Protein AF-A0A965VEX9-F1 (afdb_monomer)

Foldseek 3Di:
DVLQPDPQHCLDPVGDDDDLLDVVLVVSCVVCVVVLVVLLVVLPDPADDDDDDPVAQALPTDPPCLSVLLSNLSNLLSVLLNCLVVLNLVSNLSSLLSLLSSLQRQLVDLALVSLVSSLSSLVSSLQSLLQNLQSDALVCLVVCVDPSNVCSLVDFRANLSNLVSVLVRVVSVLVCLQVVPVPDFPVNVVCSLVVPPDDPDPDPCRVVVSVCCNVPFSVQQNVQSVVLSVLLSVLSVQCPDPDHQALVVSVVSLVVSQVCCVVRHGPVSNSCSVSSSVSSQSRLLRNQSSLQSVQSSLQSSQVNVPHPCPPPSGRPVPPDADCASNDDGHHWDWDADPFAIKTKHQGNVRHNPPAADDVPDDGDPPGGIRIYGRGND

Mean predicted aligned error: 8.21 Å

Structure (mmCIF, N/CA/C/O backbone):
data_AF-A0A965VEX9-F1
#
_entry.id   AF-A0A965VEX9-F1
#
loop_
_atom_site.group_PDB
_atom_site.id
_atom_site.type_symbol
_atom_site.label_atom_id
_atom_site.label_alt_id
_atom_site.label_comp_id
_atom_site.label_asym_id
_atom_site.label_entity_id
_atom_site.label_seq_id
_atom_site.pdbx_PDB_ins_code
_atom_site.Cartn_x
_atom_site.Cartn_y
_atom_site.Cartn_z
_atom_site.occupancy
_atom_site.B_iso_or_equiv
_atom_site.auth_seq_id
_atom_site.auth_comp_id
_atom_site.auth_asym_id
_atom_site.auth_atom_id
_atom_site.pdbx_PDB_model_num
ATOM 1 N N . ASP A 1 1 ? -17.249 5.286 -14.648 1.00 46.12 1 ASP A N 1
ATOM 2 C CA . ASP A 1 1 ? -18.535 5.710 -14.071 1.00 46.12 1 ASP A CA 1
ATOM 3 C C . ASP A 1 1 ? -18.472 7.214 -13.833 1.00 46.12 1 ASP A C 1
ATOM 5 O O . ASP A 1 1 ? -17.573 7.655 -13.120 1.00 46.12 1 ASP A O 1
ATOM 9 N N . ALA A 1 2 ? -19.331 7.997 -14.493 1.00 43.91 2 ALA A N 1
ATOM 10 C CA . ALA A 1 2 ? -19.324 9.468 -14.419 1.00 43.91 2 ALA A CA 1
ATOM 11 C C . ALA A 1 2 ? -19.600 9.990 -12.993 1.00 43.91 2 ALA A C 1
ATOM 13 O O . ALA A 1 2 ? -19.267 11.127 -12.664 1.00 43.91 2 ALA A O 1
ATOM 14 N N . ALA A 1 3 ? -20.129 9.125 -12.123 1.00 44.53 3 ALA A N 1
ATOM 15 C CA . ALA A 1 3 ? -20.403 9.428 -10.726 1.00 44.53 3 ALA A CA 1
ATOM 16 C C . ALA A 1 3 ? -19.132 9.636 -9.867 1.00 44.53 3 ALA A C 1
ATOM 18 O O . ALA A 1 3 ? -19.201 10.311 -8.849 1.00 44.53 3 ALA A O 1
ATOM 19 N N . LEU A 1 4 ? -17.962 9.112 -10.270 1.00 43.47 4 LEU A N 1
ATOM 20 C CA . LEU A 1 4 ? -16.684 9.253 -9.536 1.00 43.47 4 LEU A CA 1
ATOM 21 C C . LEU A 1 4 ? -15.851 10.485 -9.966 1.00 43.47 4 LEU A C 1
ATOM 23 O O . LEU A 1 4 ? -14.647 10.561 -9.684 1.00 43.47 4 LEU A O 1
ATOM 27 N N . THR A 1 5 ? -16.439 11.411 -10.727 1.00 46.12 5 THR A N 1
ATOM 28 C CA . THR A 1 5 ? -15.737 12.565 -11.330 1.00 46.12 5 THR A CA 1
ATOM 29 C C . THR A 1 5 ? -16.389 13.927 -11.067 1.00 46.12 5 THR A C 1
ATOM 31 O O . THR A 1 5 ? -15.874 14.925 -11.554 1.00 46.12 5 THR A O 1
ATOM 34 N N . GLU A 1 6 ? -17.488 13.998 -10.311 1.00 50.12 6 GLU A N 1
ATOM 35 C CA . GLU A 1 6 ? -18.197 15.259 -10.026 1.00 50.12 6 GLU A CA 1
ATOM 36 C C . GLU A 1 6 ? -17.579 16.092 -8.882 1.00 50.12 6 GLU A C 1
ATOM 38 O O . GLU A 1 6 ? -16.720 15.623 -8.138 1.00 50.12 6 GLU A O 1
ATOM 43 N N . GLU A 1 7 ? -18.049 17.336 -8.731 1.00 39.91 7 GLU A N 1
ATOM 44 C CA . GLU A 1 7 ? -17.523 18.392 -7.841 1.00 39.91 7 GLU A CA 1
ATOM 45 C C . GLU A 1 7 ? -17.565 18.052 -6.332 1.00 39.91 7 GLU A C 1
ATOM 47 O O . GLU A 1 7 ? -16.847 18.670 -5.558 1.00 39.91 7 GLU A O 1
ATOM 52 N N . ASN A 1 8 ? -18.303 17.003 -5.933 1.00 46.28 8 ASN A N 1
ATOM 53 C CA . ASN A 1 8 ? -18.382 16.463 -4.559 1.00 46.28 8 ASN A CA 1
ATOM 54 C C . ASN A 1 8 ? -17.904 14.998 -4.464 1.00 46.28 8 ASN A C 1
ATOM 56 O O . ASN A 1 8 ? -18.348 14.225 -3.617 1.00 46.28 8 ASN A O 1
ATOM 60 N N . SER A 1 9 ? -17.066 14.566 -5.404 1.00 45.81 9 SER A N 1
ATOM 61 C CA . SER A 1 9 ? -16.598 13.185 -5.490 1.00 45.81 9 SER A CA 1
ATOM 62 C C . SER A 1 9 ? -15.443 12.920 -4.512 1.00 45.81 9 SER A C 1
ATOM 64 O O . SER A 1 9 ? -14.567 13.780 -4.369 1.00 45.81 9 SER A O 1
ATOM 66 N N . PRO A 1 10 ? -15.305 11.692 -3.963 1.00 40.94 10 PRO A N 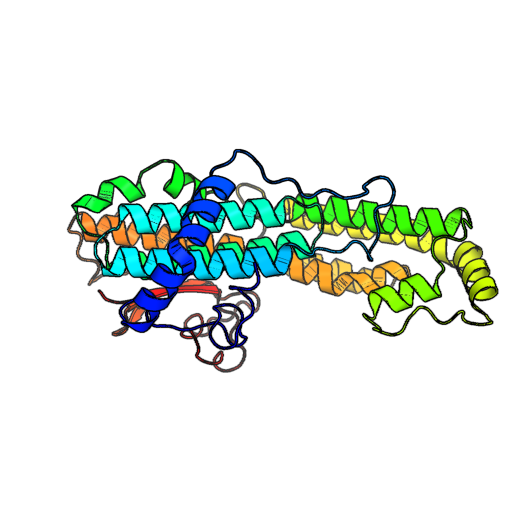1
ATOM 67 C CA . PRO A 1 10 ? -14.114 11.243 -3.220 1.00 40.94 10 PRO A CA 1
ATOM 68 C C . PRO A 1 10 ? -12.793 11.269 -4.033 1.00 40.94 10 PRO A C 1
ATOM 70 O O . PRO A 1 10 ? -11.754 10.747 -3.615 1.00 40.94 10 PRO A O 1
ATOM 73 N N . SER A 1 11 ? -12.823 11.858 -5.230 1.00 41.78 11 SER A N 1
ATOM 74 C CA . SER A 1 11 ? -11.732 12.012 -6.180 1.00 41.78 11 SER A CA 1
ATOM 75 C C . SER A 1 11 ? -10.959 13.330 -6.110 1.00 41.78 11 SER A C 1
ATOM 77 O O . SER A 1 11 ? -9.995 13.436 -6.865 1.00 41.78 11 SER A O 1
ATOM 79 N N . GLN A 1 12 ? -11.363 14.322 -5.309 1.00 46.91 12 GLN A N 1
ATOM 80 C CA . GLN A 1 12 ? -10.611 15.582 -5.209 1.00 46.91 12 GLN A CA 1
ATOM 81 C C . GLN A 1 12 ? -9.306 15.423 -4.414 1.00 46.91 12 GLN A C 1
ATOM 83 O O . GLN A 1 12 ? -9.175 14.516 -3.586 1.00 46.91 12 GLN A O 1
ATOM 88 N N . ASP A 1 13 ? -8.343 16.284 -4.746 1.00 39.00 13 ASP A N 1
ATOM 89 C CA . ASP A 1 13 ? -7.103 16.508 -4.005 1.00 39.00 13 ASP A CA 1
ATOM 90 C C . ASP A 1 13 ? -7.176 17.939 -3.425 1.00 39.00 13 ASP A C 1
ATOM 92 O O . ASP A 1 13 ? -7.487 18.856 -4.196 1.00 39.00 13 ASP A O 1
ATOM 96 N N . PRO A 1 14 ? -6.948 18.168 -2.116 1.00 48.91 14 PRO A N 1
ATOM 97 C CA . PRO A 1 14 ? -6.542 17.194 -1.100 1.00 48.91 14 PRO A CA 1
ATOM 98 C C . PRO A 1 14 ? -7.615 16.122 -0.837 1.00 48.91 14 PRO A C 1
ATOM 100 O O . PRO A 1 14 ? -8.786 16.324 -1.175 1.00 48.91 14 PRO A O 1
ATOM 103 N N . PRO A 1 15 ? -7.226 14.954 -0.287 1.00 52.59 15 PRO A N 1
ATOM 104 C CA . PRO A 1 15 ? -8.109 13.807 -0.158 1.00 52.59 15 PRO A CA 1
ATOM 105 C C . PRO A 1 15 ? -9.388 14.167 0.587 1.00 52.59 15 PRO A C 1
ATOM 107 O O . PRO A 1 15 ? -9.368 14.814 1.627 1.00 52.59 15 PRO A O 1
ATOM 110 N N . PHE A 1 16 ? -10.493 13.666 0.050 1.00 56.62 16 PHE A N 1
ATOM 111 C CA . PHE A 1 16 ? -11.835 13.746 0.602 1.00 56.62 16 PHE A CA 1
ATOM 112 C C . PHE A 1 16 ? -11.885 13.351 2.093 1.00 56.62 16 PHE A C 1
ATOM 114 O O . PHE A 1 16 ? -11.895 12.166 2.435 1.00 56.62 16 PHE A O 1
ATOM 121 N N . THR A 1 17 ? -11.893 14.340 2.988 1.00 62.06 17 THR A N 1
ATOM 122 C CA . THR A 1 17 ? -11.941 14.159 4.447 1.00 62.06 17 THR A CA 1
ATOM 123 C C . THR A 1 17 ? -13.351 14.425 4.955 1.00 62.06 17 THR A C 1
ATOM 125 O O . THR A 1 17 ? -13.603 15.422 5.628 1.00 62.06 17 THR A O 1
ATOM 128 N N . VAL A 1 18 ? -14.291 13.546 4.612 1.00 72.00 18 VAL A N 1
ATOM 129 C CA . VAL A 1 18 ? -15.610 13.562 5.251 1.00 72.00 18 VAL A CA 1
ATOM 130 C C . VAL A 1 18 ? -15.562 12.711 6.508 1.00 72.00 18 VAL A C 1
ATOM 132 O O . VAL A 1 18 ? -15.123 11.558 6.478 1.00 72.00 18 VAL A O 1
ATOM 135 N N . ASP A 1 19 ? -16.015 13.296 7.616 1.00 81.50 19 ASP A N 1
ATOM 136 C CA . ASP A 1 19 ? -16.255 12.563 8.852 1.00 81.50 19 ASP A CA 1
ATOM 137 C C . ASP A 1 19 ? -17.289 11.463 8.583 1.00 81.50 19 ASP A C 1
ATOM 139 O O . ASP A 1 19 ? -18.418 11.732 8.174 1.00 81.50 19 ASP A O 1
ATOM 143 N N . ALA A 1 20 ? -16.904 10.209 8.817 1.00 83.06 20 ALA A N 1
ATOM 144 C CA . ALA A 1 20 ? -17.758 9.052 8.577 1.00 83.06 20 ALA A CA 1
ATOM 145 C C . ALA A 1 20 ? -19.051 9.082 9.415 1.00 83.06 20 ALA A C 1
ATOM 147 O O . ALA A 1 20 ? -20.058 8.484 9.028 1.00 83.06 20 ALA A O 1
ATOM 148 N N . SER A 1 21 ? -19.049 9.795 10.541 1.00 84.44 21 SER A N 1
ATOM 149 C CA . SER A 1 21 ? -20.228 9.975 11.390 1.00 84.44 21 SER A CA 1
ATOM 150 C C . SER A 1 21 ? -21.203 11.027 10.838 1.00 84.44 21 SER A C 1
ATOM 152 O O . SER A 1 21 ? -22.371 11.044 11.232 1.00 84.44 21 SER A O 1
ATOM 154 N N . ALA A 1 22 ? -20.767 11.889 9.914 1.00 87.62 22 ALA A N 1
ATOM 155 C CA . ALA A 1 22 ? -21.580 12.982 9.394 1.00 87.62 22 ALA A CA 1
ATOM 156 C C . ALA A 1 22 ? -22.715 12.490 8.464 1.00 87.62 22 ALA A C 1
ATOM 158 O O . ALA A 1 22 ? -22.559 11.490 7.754 1.00 87.62 22 ALA A O 1
ATOM 159 N N . PRO A 1 23 ? -23.849 13.218 8.385 1.00 86.19 23 PRO A N 1
ATOM 160 C CA . PRO A 1 23 ? -24.931 12.908 7.442 1.00 86.19 23 PRO A CA 1
ATOM 161 C C . PRO A 1 23 ? -24.480 12.915 5.975 1.00 86.19 23 PRO A C 1
ATOM 163 O O . PRO A 1 23 ? -24.995 12.152 5.162 1.00 86.19 23 PRO A O 1
ATOM 166 N N . GLU A 1 24 ? -23.487 13.741 5.641 1.00 87.56 24 GLU A N 1
ATOM 167 C CA . GLU A 1 24 ? -22.906 13.813 4.298 1.00 87.56 24 GLU A CA 1
ATOM 168 C C . GLU A 1 24 ? -22.271 12.482 3.870 1.00 87.56 24 GLU A C 1
ATOM 170 O O . GLU A 1 24 ? -22.489 12.036 2.744 1.00 87.56 24 GLU A O 1
ATOM 175 N N . ALA A 1 25 ? -21.573 11.790 4.781 1.00 87.88 25 ALA A N 1
ATOM 176 C CA . ALA A 1 25 ? -21.032 10.458 4.510 1.00 87.88 25 ALA A CA 1
ATOM 177 C C . ALA A 1 25 ? -22.144 9.476 4.126 1.00 87.88 25 ALA A C 1
ATOM 179 O O . ALA A 1 25 ? -21.995 8.708 3.178 1.00 87.88 25 ALA A O 1
ATOM 180 N N . THR A 1 26 ? -23.278 9.538 4.830 1.00 89.44 26 THR A N 1
ATOM 181 C CA . THR A 1 26 ? -24.440 8.680 4.552 1.00 89.44 26 THR A CA 1
ATOM 182 C C . THR A 1 26 ? -24.996 8.966 3.161 1.00 89.44 26 THR A C 1
ATOM 184 O O . THR A 1 26 ? -25.135 8.044 2.363 1.00 89.44 26 THR A O 1
ATOM 187 N N . ALA A 1 27 ? -25.213 10.240 2.823 1.00 88.75 27 ALA A N 1
ATOM 188 C CA . ALA A 1 27 ? -25.737 10.637 1.517 1.00 88.75 27 ALA A CA 1
ATOM 189 C C . ALA A 1 27 ? -24.841 10.172 0.354 1.00 88.75 27 ALA A C 1
ATOM 191 O O . ALA A 1 27 ? -25.332 9.736 -0.689 1.00 88.75 27 ALA A O 1
ATOM 192 N N . ILE A 1 28 ? -23.519 10.226 0.531 1.00 89.75 28 ILE A N 1
ATOM 193 C CA . ILE A 1 28 ? -22.551 9.763 -0.473 1.00 89.75 28 ILE A CA 1
ATOM 194 C C . ILE A 1 28 ? -22.602 8.247 -0.627 1.00 89.75 28 ILE A C 1
ATOM 196 O O . ILE A 1 28 ? -22.642 7.742 -1.750 1.00 89.75 28 ILE A O 1
ATOM 200 N N . LEU A 1 29 ? -22.613 7.510 0.482 1.00 93.25 29 LEU A N 1
ATOM 201 C CA . LEU A 1 29 ? -22.671 6.051 0.451 1.00 93.25 29 LEU A CA 1
ATOM 202 C C . LEU A 1 29 ? -23.994 5.556 -0.146 1.00 93.25 29 LEU A C 1
ATOM 204 O O . LEU A 1 29 ? -23.973 4.638 -0.962 1.00 93.25 29 LEU A O 1
ATOM 208 N N . GLU A 1 30 ? -25.118 6.203 0.168 1.00 93.25 30 GLU A N 1
ATOM 209 C CA . GLU A 1 30 ? -26.422 5.923 -0.444 1.00 93.25 30 GLU A CA 1
ATOM 210 C C . GLU A 1 30 ? -26.405 6.188 -1.953 1.00 93.25 30 GLU A C 1
ATOM 212 O O . GLU A 1 30 ? -26.824 5.334 -2.739 1.00 93.25 30 GLU A O 1
ATOM 217 N N . ARG A 1 31 ? -25.842 7.328 -2.380 1.00 92.38 31 ARG A N 1
ATOM 218 C CA . ARG A 1 31 ? -25.675 7.668 -3.801 1.00 92.38 31 ARG A CA 1
ATOM 219 C C . ARG A 1 31 ? -24.860 6.612 -4.555 1.00 92.38 31 ARG A C 1
ATOM 221 O O . ARG A 1 31 ? -25.133 6.353 -5.727 1.00 92.38 31 ARG A O 1
ATOM 228 N N . HIS A 1 32 ? -23.872 6.008 -3.899 1.00 93.44 32 HIS A N 1
ATOM 229 C CA . HIS A 1 32 ? -22.952 5.040 -4.495 1.00 93.44 32 HIS A CA 1
ATOM 230 C C . HIS A 1 32 ? -23.197 3.584 -4.070 1.00 93.44 32 HIS A C 1
ATOM 232 O O . HIS A 1 32 ? -22.342 2.734 -4.323 1.00 93.44 32 HIS A O 1
ATOM 238 N N . ALA A 1 33 ? -24.352 3.253 -3.485 1.00 93.81 33 ALA A N 1
ATOM 239 C CA . ALA A 1 33 ? -24.623 1.915 -2.951 1.00 93.81 33 ALA A CA 1
ATOM 240 C C . ALA A 1 33 ? -24.457 0.805 -4.010 1.00 93.81 33 ALA A C 1
ATOM 242 O O . ALA A 1 33 ? -23.761 -0.185 -3.788 1.00 93.81 33 ALA A O 1
ATOM 243 N N . ALA A 1 34 ? -25.002 1.012 -5.215 1.00 94.94 34 ALA A N 1
ATOM 244 C CA . ALA A 1 34 ? -24.857 0.059 -6.318 1.00 94.94 34 ALA A CA 1
ATOM 245 C C . ALA A 1 34 ? -23.395 -0.095 -6.786 1.00 94.94 34 ALA A C 1
ATOM 247 O O . ALA A 1 34 ? -22.964 -1.194 -7.145 1.00 94.94 34 ALA A O 1
ATOM 248 N N . THR A 1 35 ? -22.624 0.997 -6.767 1.00 93.81 35 THR A N 1
ATOM 249 C CA . THR A 1 35 ? -21.191 0.990 -7.087 1.00 93.81 35 THR A CA 1
ATOM 250 C C . THR A 1 35 ? -20.410 0.208 -6.030 1.00 93.81 35 THR A C 1
ATOM 252 O O . THR A 1 35 ? -19.593 -0.634 -6.392 1.00 93.81 35 THR A O 1
ATOM 255 N N . LEU A 1 36 ? -20.688 0.423 -4.740 1.00 96.19 36 LEU A N 1
ATOM 256 C CA . LEU A 1 36 ? -20.073 -0.310 -3.629 1.00 96.19 36 LEU A CA 1
ATOM 257 C C . LEU A 1 36 ? -20.322 -1.816 -3.732 1.00 96.19 36 LEU A C 1
ATOM 259 O O . LEU A 1 36 ? -19.378 -2.601 -3.640 1.00 96.19 36 LEU A O 1
ATOM 263 N N . ASP A 1 37 ? -21.557 -2.229 -4.003 1.00 97.19 37 ASP A N 1
ATOM 264 C CA . ASP A 1 37 ? -21.891 -3.646 -4.166 1.00 97.19 37 ASP A CA 1
ATOM 265 C C . ASP A 1 37 ? -21.178 -4.278 -5.364 1.00 97.19 37 ASP A C 1
ATOM 267 O O . ASP A 1 37 ? -20.731 -5.429 -5.311 1.00 97.19 37 ASP A O 1
ATOM 271 N N . LEU A 1 38 ? -21.042 -3.536 -6.466 1.00 96.38 38 LEU A N 1
ATOM 272 C CA . LEU A 1 38 ? -20.277 -3.998 -7.618 1.00 96.38 38 LEU A CA 1
ATOM 273 C C . LEU A 1 38 ? -18.785 -4.126 -7.289 1.00 96.38 38 LEU A C 1
ATOM 275 O O . LEU A 1 38 ? -18.194 -5.150 -7.630 1.00 96.38 38 LEU A O 1
ATOM 279 N N . LEU A 1 39 ? -18.203 -3.137 -6.605 1.00 95.75 39 LEU A N 1
ATOM 280 C CA . LEU A 1 39 ? -16.804 -3.154 -6.174 1.00 95.75 39 LEU A CA 1
ATOM 281 C C . LEU A 1 39 ? -16.524 -4.341 -5.254 1.00 95.75 39 LEU A C 1
ATOM 283 O O . LEU A 1 39 ? -15.591 -5.094 -5.519 1.00 95.75 39 LEU A O 1
ATOM 287 N N . ARG A 1 40 ? -17.361 -4.570 -4.236 1.00 97.56 40 ARG A N 1
ATOM 288 C CA . ARG A 1 40 ? -17.223 -5.707 -3.312 1.00 97.56 40 ARG A CA 1
ATOM 289 C C . ARG A 1 40 ? -17.218 -7.038 -4.064 1.00 97.56 40 ARG A C 1
ATOM 291 O O . ARG A 1 40 ? -16.283 -7.820 -3.925 1.00 97.56 40 ARG A O 1
ATOM 298 N N . ARG A 1 41 ? -18.196 -7.259 -4.953 1.00 96.81 41 ARG A N 1
ATOM 299 C CA . ARG A 1 41 ? -18.263 -8.482 -5.779 1.00 96.81 41 ARG A CA 1
ATOM 300 C C . ARG A 1 41 ? -17.088 -8.634 -6.742 1.00 96.81 41 ARG A C 1
ATOM 302 O O . ARG A 1 41 ? -16.712 -9.764 -7.043 1.00 96.81 41 ARG A O 1
ATOM 309 N N . ALA A 1 42 ? -16.567 -7.532 -7.281 1.00 94.75 42 ALA A N 1
ATOM 310 C CA . ALA A 1 42 ? -15.432 -7.552 -8.197 1.00 94.75 42 ALA A CA 1
ATOM 311 C C . ALA A 1 42 ? -14.126 -7.882 -7.460 1.00 94.75 42 ALA A C 1
ATOM 313 O O . ALA A 1 42 ? -13.384 -8.748 -7.912 1.00 94.75 42 ALA A O 1
ATOM 314 N N . ILE A 1 43 ? -13.885 -7.251 -6.309 1.00 96.25 43 ILE A N 1
ATOM 315 C CA . ILE A 1 43 ? -12.690 -7.468 -5.483 1.00 96.25 43 ILE A CA 1
ATOM 316 C C . ILE A 1 43 ? -12.664 -8.889 -4.911 1.00 96.25 43 ILE A C 1
ATOM 318 O O . ILE A 1 43 ? -11.597 -9.490 -4.835 1.00 96.25 43 ILE A O 1
ATOM 322 N N . ASP A 1 44 ? -13.829 -9.452 -4.580 1.00 95.00 44 ASP A N 1
ATOM 323 C CA . ASP A 1 44 ? -13.953 -10.825 -4.076 1.00 95.00 44 ASP A CA 1
ATOM 324 C C . ASP A 1 44 ? -13.699 -11.900 -5.158 1.00 95.00 44 ASP A C 1
ATOM 326 O O . ASP A 1 44 ? -13.730 -13.100 -4.870 1.00 95.00 44 ASP A O 1
ATOM 330 N N . ARG A 1 45 ? -13.431 -11.515 -6.416 1.00 93.75 45 ARG A N 1
ATOM 331 C CA . ARG A 1 45 ? -12.991 -12.461 -7.451 1.00 93.75 45 ARG A CA 1
ATOM 332 C C . ARG A 1 45 ? -11.532 -12.889 -7.217 1.00 93.75 45 ARG A C 1
ATOM 334 O O . ARG A 1 45 ? -10.723 -12.081 -6.773 1.00 93.75 45 ARG A O 1
ATOM 341 N N . PRO A 1 46 ? -11.149 -14.124 -7.604 1.00 86.69 46 PRO A N 1
ATOM 342 C CA . PRO A 1 46 ? -9.788 -14.636 -7.396 1.00 86.69 46 PRO A CA 1
ATOM 343 C C . PRO A 1 46 ? -8.666 -13.841 -8.080 1.00 86.69 46 PRO A C 1
ATOM 345 O O . PRO A 1 46 ? -7.502 -14.021 -7.741 1.00 86.69 46 PRO A O 1
ATOM 348 N N . GLY A 1 47 ? -8.985 -13.004 -9.069 1.00 81.19 47 GLY A N 1
ATOM 349 C CA . GLY A 1 47 ? -7.996 -12.197 -9.767 1.00 81.19 47 GLY A CA 1
ATOM 350 C C . GLY A 1 47 ? -8.627 -11.052 -10.544 1.00 81.19 47 GLY A C 1
ATOM 351 O O . GLY A 1 47 ? -9.791 -11.117 -10.946 1.00 81.19 47 GLY A O 1
ATOM 352 N N . CYS A 1 48 ? -7.820 -10.022 -10.773 1.00 87.44 48 CYS A N 1
ATOM 353 C CA . CYS A 1 48 ? -8.114 -8.906 -11.655 1.00 87.44 48 CYS A CA 1
ATOM 354 C C . CYS A 1 48 ? -7.073 -8.924 -12.777 1.00 87.44 48 CYS A C 1
ATOM 356 O O . CYS A 1 48 ? -5.886 -9.103 -12.508 1.00 87.44 48 CYS A O 1
ATOM 358 N N . ARG A 1 49 ? -7.515 -8.807 -14.030 1.00 87.31 49 ARG A N 1
ATOM 359 C CA . ARG A 1 49 ? -6.631 -8.764 -15.195 1.00 87.31 49 ARG A CA 1
ATOM 360 C C . ARG A 1 49 ? -7.002 -7.559 -16.032 1.00 87.31 49 ARG A C 1
ATOM 362 O O . ARG A 1 49 ? -8.146 -7.446 -16.465 1.00 87.31 49 ARG A O 1
ATOM 369 N N . PHE A 1 50 ? -6.016 -6.725 -16.308 1.00 87.94 50 PHE A N 1
ATOM 370 C CA . PHE A 1 50 ? -6.154 -5.611 -17.225 1.00 87.94 50 PHE A CA 1
ATOM 371 C C . PHE A 1 50 ? -5.666 -6.048 -18.611 1.00 87.94 50 PHE A C 1
ATOM 373 O O . PHE A 1 50 ? -4.597 -6.648 -18.762 1.00 87.94 50 PHE A O 1
ATOM 380 N N . GLU A 1 51 ? -6.491 -5.835 -19.634 1.00 88.25 51 GLU A N 1
ATOM 381 C CA . GLU A 1 51 ? -6.133 -6.207 -21.001 1.00 88.25 51 GLU A CA 1
ATOM 382 C C . GLU A 1 51 ? -5.114 -5.218 -21.564 1.00 88.25 51 GLU A C 1
ATOM 384 O O . GLU A 1 51 ? -5.346 -4.013 -21.608 1.00 88.25 51 GLU A O 1
ATOM 389 N N . ARG A 1 52 ? -3.962 -5.749 -21.978 1.00 85.75 52 ARG A N 1
ATOM 390 C CA . ARG A 1 52 ? -2.816 -4.985 -22.468 1.00 85.75 52 ARG A CA 1
ATOM 391 C C . ARG A 1 52 ? -2.140 -5.716 -23.614 1.00 85.75 52 ARG A C 1
ATOM 393 O O . ARG A 1 52 ? -2.084 -6.950 -23.620 1.00 85.75 52 ARG A O 1
ATOM 400 N N . ASP A 1 53 ? -1.584 -4.955 -24.553 1.00 85.06 53 ASP A N 1
ATOM 401 C CA . ASP A 1 53 ? -0.746 -5.511 -25.613 1.00 85.06 53 ASP A CA 1
ATOM 402 C C . ASP A 1 53 ? 0.670 -5.798 -25.093 1.00 85.06 53 ASP A C 1
ATOM 404 O O . ASP A 1 53 ? 1.603 -5.016 -25.250 1.00 85.06 53 ASP A O 1
ATOM 408 N N . TRP A 1 54 ? 0.839 -6.972 -24.491 1.00 85.75 54 TRP A N 1
ATOM 409 C CA . TRP A 1 54 ? 2.144 -7.453 -24.034 1.00 85.75 54 TRP A CA 1
ATOM 410 C C . TRP A 1 54 ? 3.082 -7.883 -25.167 1.00 85.75 54 TRP A C 1
ATOM 412 O O . TRP A 1 54 ? 4.234 -8.213 -24.899 1.00 85.75 54 TRP A O 1
ATOM 422 N N . SER A 1 55 ? 2.635 -7.882 -26.430 1.00 82.88 55 SER A N 1
ATOM 423 C CA . SER A 1 55 ? 3.551 -8.096 -27.557 1.00 82.88 55 SER A CA 1
ATOM 424 C C . SER A 1 55 ? 4.476 -6.896 -27.782 1.00 82.88 55 SER A C 1
ATOM 426 O O . SER A 1 55 ? 5.462 -7.012 -28.515 1.00 82.88 55 SER A O 1
ATOM 428 N N . ARG A 1 56 ? 4.156 -5.750 -27.163 1.00 74.88 56 ARG A N 1
ATOM 429 C CA . ARG A 1 56 ? 4.865 -4.474 -27.293 1.00 74.88 56 ARG A CA 1
ATOM 430 C C . ARG A 1 56 ? 4.882 -3.718 -25.957 1.00 74.88 56 ARG A C 1
ATOM 432 O O . ARG A 1 56 ? 4.221 -2.692 -25.840 1.00 74.88 56 ARG A O 1
ATOM 439 N N . PRO A 1 57 ? 5.605 -4.217 -24.940 1.00 80.06 57 PRO A N 1
ATOM 440 C CA . PRO A 1 57 ? 5.730 -3.504 -23.676 1.00 80.06 57 PRO A CA 1
ATOM 441 C C . PRO A 1 57 ? 6.471 -2.175 -23.882 1.00 80.06 57 PRO A C 1
ATOM 443 O O . PRO A 1 57 ? 7.555 -2.159 -24.466 1.00 80.06 57 PRO A O 1
ATOM 446 N N . SER A 1 58 ? 5.901 -1.068 -23.404 1.00 73.69 58 SER A N 1
ATOM 447 C CA . SER A 1 58 ? 6.443 0.279 -23.617 1.00 73.69 58 SER A CA 1
ATOM 448 C C . SER A 1 58 ? 5.983 1.287 -22.555 1.00 73.69 58 SER A C 1
ATOM 450 O O . SER A 1 58 ? 5.012 1.058 -21.835 1.00 73.69 58 SER A O 1
ATOM 452 N N . PHE A 1 59 ? 6.678 2.427 -22.453 1.00 71.62 59 PHE A N 1
ATOM 453 C CA . PHE A 1 59 ? 6.374 3.473 -21.457 1.00 71.62 59 PHE A CA 1
ATOM 454 C C . PHE A 1 59 ? 5.087 4.256 -21.727 1.00 71.62 59 PHE A C 1
ATOM 456 O O . PHE A 1 59 ? 4.574 4.914 -20.828 1.00 71.62 59 PHE A O 1
ATOM 463 N N . ASP A 1 60 ? 4.566 4.210 -22.950 1.00 71.06 60 ASP A N 1
ATOM 464 C CA . ASP A 1 60 ? 3.308 4.849 -23.347 1.00 71.06 60 ASP A CA 1
ATOM 465 C C . ASP A 1 60 ? 2.078 3.969 -23.079 1.00 71.06 60 ASP A C 1
ATOM 467 O O . ASP A 1 60 ? 0.950 4.401 -23.324 1.00 71.06 60 ASP A O 1
ATOM 471 N N . MET A 1 61 ? 2.268 2.757 -22.542 1.00 80.19 61 MET A N 1
ATOM 472 C CA . MET A 1 61 ? 1.160 1.921 -22.090 1.00 80.19 61 MET A CA 1
ATOM 473 C C . MET A 1 61 ? 0.370 2.626 -20.985 1.00 80.19 61 MET A C 1
ATOM 475 O O . MET A 1 61 ? 0.870 2.883 -19.889 1.00 80.19 61 MET A O 1
ATOM 479 N N . LEU A 1 62 ? -0.899 2.916 -21.270 1.00 81.00 62 LEU A N 1
ATOM 480 C CA . LEU A 1 62 ? -1.774 3.612 -20.336 1.00 81.00 62 LEU A CA 1
ATOM 481 C C . LEU A 1 62 ? -2.236 2.691 -19.197 1.00 81.00 62 LEU A C 1
ATOM 483 O O . LEU A 1 62 ? -2.603 1.526 -19.387 1.00 81.00 62 LEU A O 1
ATOM 487 N N . LEU A 1 63 ? -2.249 3.259 -17.992 1.00 84.50 63 LEU A N 1
ATOM 488 C CA . LEU A 1 63 ? -2.756 2.639 -16.766 1.00 84.50 63 LEU A CA 1
ATOM 489 C C . LEU A 1 63 ? -4.047 3.344 -16.343 1.00 84.50 63 LEU A C 1
ATOM 491 O O . LEU A 1 63 ? -4.116 4.027 -15.316 1.00 84.50 63 LEU A O 1
ATOM 495 N N . GLU A 1 64 ? -5.057 3.245 -17.203 1.00 84.88 64 GLU A N 1
ATOM 496 C CA . GLU A 1 64 ? -6.334 3.958 -17.081 1.00 84.88 64 GLU A CA 1
ATOM 497 C C . GLU A 1 64 ? -7.081 3.608 -15.783 1.00 84.88 64 GLU A C 1
ATOM 499 O O . GLU A 1 64 ? -7.795 4.430 -15.198 1.00 84.88 64 GLU A O 1
ATOM 504 N N . GLU A 1 65 ? -6.880 2.389 -15.287 1.00 88.81 65 GLU A N 1
ATOM 505 C CA . GLU A 1 65 ? -7.482 1.879 -14.066 1.00 88.81 65 GLU A CA 1
ATOM 506 C C . GLU A 1 65 ? -6.917 2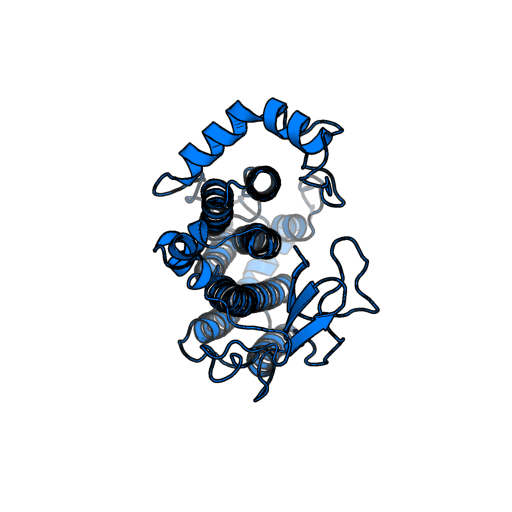.527 -12.800 1.00 88.81 65 GLU A C 1
ATOM 508 O O . GLU A 1 65 ? -7.634 2.613 -11.805 1.00 88.81 65 GLU A O 1
ATOM 513 N N . ALA A 1 66 ? -5.667 3.005 -12.808 1.00 87.25 66 ALA A N 1
ATOM 514 C CA . ALA A 1 66 ? -4.925 3.289 -11.579 1.00 87.25 66 ALA A CA 1
ATOM 515 C C . ALA A 1 66 ? -5.629 4.338 -10.705 1.00 87.25 66 ALA A C 1
ATOM 517 O O . ALA A 1 66 ? -5.778 4.174 -9.491 1.00 87.25 66 ALA A O 1
ATOM 518 N N . GLN A 1 67 ? -6.132 5.406 -11.330 1.00 85.25 67 GLN A N 1
ATOM 519 C CA . GLN A 1 67 ? -6.895 6.436 -10.623 1.00 85.25 67 GLN A CA 1
ATOM 520 C C . GLN A 1 67 ? -8.280 5.940 -10.204 1.00 85.25 67 GLN A C 1
ATOM 522 O O . GLN A 1 67 ? -8.749 6.270 -9.117 1.00 85.25 67 GLN A O 1
ATOM 527 N N . SER A 1 68 ? -8.926 5.115 -11.026 1.00 89.31 68 SER A N 1
ATOM 528 C CA . SER A 1 68 ? -10.226 4.523 -10.696 1.00 89.31 68 SER A CA 1
ATOM 529 C C . SER A 1 68 ? -10.130 3.592 -9.483 1.00 89.31 68 SER A C 1
ATOM 531 O O . SER A 1 68 ? -10.991 3.645 -8.607 1.00 89.31 68 SER A O 1
ATOM 533 N N . MET A 1 69 ? -9.053 2.812 -9.367 1.00 92.56 69 MET A N 1
ATOM 534 C CA . MET A 1 69 ? -8.794 1.945 -8.214 1.00 92.56 69 MET A CA 1
ATOM 535 C C . MET A 1 69 ? -8.541 2.752 -6.938 1.00 92.56 69 MET A C 1
ATOM 537 O O . MET A 1 69 ? -9.121 2.442 -5.900 1.00 92.56 69 MET A O 1
ATOM 541 N N . ARG A 1 70 ? -7.766 3.845 -7.005 1.00 91.25 70 ARG A N 1
ATOM 542 C CA . ARG A 1 70 ? -7.596 4.758 -5.857 1.00 91.25 70 ARG A CA 1
ATOM 543 C C . ARG A 1 70 ? -8.924 5.358 -5.395 1.00 91.25 70 ARG A C 1
ATOM 545 O O . ARG A 1 70 ? -9.184 5.426 -4.198 1.00 91.25 70 ARG A O 1
ATOM 552 N N . LYS A 1 71 ? -9.787 5.765 -6.331 1.00 89.38 71 LYS A N 1
ATOM 553 C CA . LYS A 1 71 ? -11.129 6.282 -6.013 1.00 89.38 71 LYS A CA 1
ATOM 554 C C . LYS A 1 71 ? -12.011 5.213 -5.364 1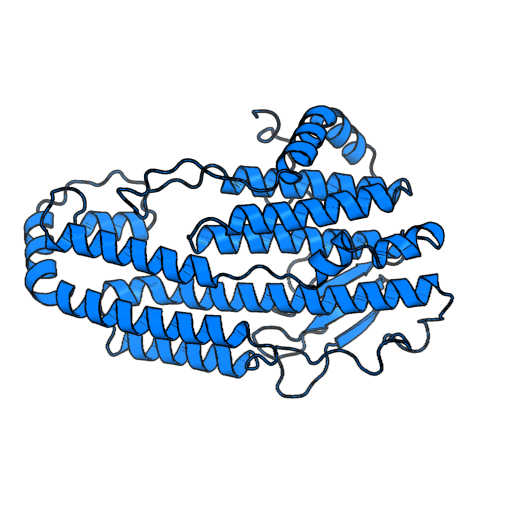.00 89.38 71 LYS A C 1
ATOM 556 O O . LYS A 1 71 ? -12.665 5.496 -4.365 1.00 89.38 71 LYS A O 1
ATOM 561 N N . ALA A 1 72 ? -11.990 3.990 -5.892 1.00 93.56 72 ALA A N 1
ATOM 562 C CA . ALA A 1 72 ? -12.713 2.858 -5.319 1.00 93.56 72 ALA A CA 1
ATOM 563 C C . ALA A 1 72 ? -12.248 2.544 -3.886 1.00 93.56 72 ALA A C 1
ATOM 565 O O . ALA A 1 72 ? -13.082 2.375 -3.000 1.00 93.56 72 ALA A O 1
ATOM 566 N N . ALA A 1 73 ? -10.934 2.552 -3.640 1.00 95.69 73 ALA A N 1
ATOM 567 C CA . ALA A 1 73 ? -10.354 2.368 -2.311 1.00 95.69 73 ALA A CA 1
ATOM 568 C C . ALA A 1 73 ? -10.839 3.428 -1.310 1.00 95.69 73 ALA A C 1
ATOM 570 O O . ALA A 1 73 ? -11.217 3.092 -0.193 1.00 95.69 73 ALA A O 1
ATOM 571 N N . ARG A 1 74 ? -10.882 4.705 -1.716 1.00 93.50 74 ARG A N 1
ATOM 572 C CA . ARG A 1 74 ? -11.375 5.804 -0.865 1.00 93.50 74 ARG A CA 1
ATOM 573 C C . ARG A 1 74 ? -12.854 5.653 -0.518 1.00 93.50 74 ARG A C 1
ATOM 575 O O . ARG A 1 74 ? -13.229 5.867 0.630 1.00 93.50 74 ARG A O 1
ATOM 582 N N . LEU A 1 75 ? -13.681 5.256 -1.487 1.00 94.38 75 LEU A N 1
ATOM 583 C CA . LEU A 1 75 ? -15.106 5.014 -1.259 1.00 94.38 75 LEU A CA 1
ATOM 584 C C . LEU A 1 75 ? -15.333 3.839 -0.291 1.00 94.38 75 LEU A C 1
ATOM 586 O O . LEU A 1 75 ? -16.143 3.953 0.626 1.00 94.38 75 LEU A O 1
ATOM 590 N N . LEU A 1 76 ? -14.580 2.745 -0.446 1.00 96.62 76 LEU A N 1
ATOM 591 C CA . LEU A 1 76 ? -14.604 1.619 0.495 1.00 96.62 76 LEU A CA 1
ATOM 592 C C . LEU A 1 76 ? -14.093 2.015 1.886 1.00 96.62 76 LEU A C 1
ATOM 594 O O . LEU A 1 76 ? -14.668 1.587 2.878 1.00 96.62 76 LEU A O 1
ATOM 598 N N . ALA A 1 77 ? -13.063 2.862 1.984 1.00 95.62 77 ALA A N 1
ATOM 599 C CA . ALA A 1 77 ? -12.559 3.342 3.272 1.00 95.62 77 ALA A CA 1
ATOM 600 C C . ALA A 1 77 ? -13.613 4.172 4.021 1.00 95.62 77 ALA A C 1
ATOM 602 O O . ALA A 1 77 ? -13.780 4.012 5.230 1.00 95.62 77 ALA A O 1
ATOM 603 N N . LEU A 1 78 ? -14.358 5.025 3.307 1.00 94.75 78 LEU A N 1
ATOM 604 C CA . LEU A 1 78 ? -15.495 5.752 3.875 1.00 94.75 78 LEU A CA 1
ATOM 605 C C . LEU A 1 78 ? -16.592 4.785 4.345 1.00 94.75 78 LEU A C 1
ATOM 607 O O . LEU A 1 78 ? -17.090 4.934 5.459 1.00 94.75 78 LEU A O 1
ATOM 611 N N . ALA A 1 79 ? -16.925 3.776 3.532 1.00 96.31 79 ALA A N 1
ATOM 612 C CA . ALA A 1 79 ? -17.912 2.755 3.880 1.00 96.31 79 ALA A CA 1
ATOM 613 C C . ALA A 1 79 ? -17.504 1.960 5.130 1.00 96.31 79 ALA A C 1
ATOM 615 O O . ALA A 1 79 ? -18.320 1.788 6.031 1.00 96.31 79 ALA A O 1
ATOM 616 N N . ALA A 1 80 ? -16.237 1.549 5.230 1.00 97.12 80 ALA A N 1
ATOM 617 C CA . ALA A 1 80 ? -15.713 0.814 6.377 1.00 97.12 80 ALA A CA 1
ATOM 618 C C . ALA A 1 80 ? -15.771 1.643 7.668 1.00 97.12 80 ALA A C 1
ATOM 620 O O . ALA A 1 80 ? -16.278 1.180 8.688 1.00 97.12 80 ALA A O 1
ATOM 621 N N . ARG A 1 81 ? -15.326 2.906 7.623 1.00 95.12 81 ARG A N 1
ATOM 622 C CA . ARG A 1 81 ? -15.400 3.809 8.784 1.00 95.12 81 ARG A CA 1
ATOM 623 C C . ARG A 1 81 ? -16.836 4.101 9.201 1.00 95.12 81 ARG A C 1
ATOM 625 O O . ARG A 1 81 ? -17.098 4.250 10.395 1.00 95.12 81 ARG A O 1
ATOM 632 N N . ARG A 1 82 ? -17.759 4.194 8.237 1.00 94.94 82 ARG A N 1
ATOM 633 C CA . ARG A 1 82 ? -19.188 4.370 8.511 1.00 94.94 82 ARG A CA 1
ATOM 634 C C . ARG A 1 82 ? -19.777 3.132 9.175 1.00 94.94 82 ARG A C 1
ATOM 636 O O . ARG A 1 82 ? -20.394 3.274 10.221 1.00 94.94 82 ARG A O 1
ATOM 643 N N . ALA A 1 83 ? -19.518 1.945 8.628 1.00 96.25 83 ALA A N 1
ATOM 644 C CA . ALA A 1 83 ? -19.940 0.678 9.221 1.00 96.25 83 ALA A CA 1
ATOM 645 C C . ALA A 1 83 ? -19.445 0.560 10.671 1.00 96.25 83 ALA A C 1
ATOM 647 O O . ALA A 1 83 ? -20.235 0.298 11.571 1.00 96.25 83 ALA A O 1
ATOM 648 N N . ALA A 1 84 ? -18.181 0.909 10.929 1.00 94.81 84 ALA A N 1
ATOM 649 C CA . ALA A 1 84 ? -17.642 0.966 12.284 1.00 94.81 84 ALA A CA 1
ATOM 650 C C . ALA A 1 84 ? -18.372 1.987 13.181 1.00 94.81 84 ALA A C 1
ATOM 652 O O . ALA A 1 84 ? -18.555 1.735 14.367 1.00 94.81 84 ALA A O 1
ATOM 653 N N . ALA A 1 85 ? -18.782 3.145 12.639 1.00 93.06 85 ALA A N 1
ATOM 654 C CA . ALA A 1 85 ? -19.565 4.159 13.366 1.00 93.06 85 ALA A CA 1
ATOM 655 C C . ALA A 1 85 ? -20.942 3.633 13.780 1.00 93.06 85 ALA A C 1
ATOM 657 O O . ALA A 1 85 ? -21.412 3.919 14.879 1.00 93.06 85 ALA A O 1
ATOM 658 N N . ASP A 1 86 ? -21.561 2.863 12.889 1.00 94.44 86 ASP A N 1
ATOM 659 C CA . ASP A 1 86 ? -22.885 2.276 13.066 1.00 94.44 86 ASP A CA 1
ATOM 660 C C . ASP A 1 86 ? -22.842 0.979 13.911 1.00 94.44 86 ASP A C 1
ATOM 662 O O . ASP A 1 86 ? -23.881 0.369 14.157 1.00 94.44 86 ASP A O 1
ATOM 666 N N . GLY A 1 87 ? -21.658 0.564 14.387 1.00 94.69 87 GLY A N 1
ATOM 667 C CA . GLY A 1 87 ? -21.458 -0.641 15.200 1.00 94.69 87 GLY A CA 1
ATOM 668 C C . GLY A 1 87 ? -21.339 -1.944 14.401 1.00 94.69 87 GLY A C 1
ATOM 669 O O . GLY A 1 87 ? -21.352 -3.022 14.987 1.00 94.69 87 GLY A O 1
ATOM 670 N N . ASP A 1 88 ? -21.214 -1.873 13.075 1.00 97.06 88 ASP A N 1
ATOM 671 C CA . ASP A 1 88 ? -20.969 -3.022 12.199 1.00 97.06 88 ASP A CA 1
ATOM 672 C C . ASP A 1 88 ? -19.460 -3.258 12.011 1.00 97.06 88 ASP A C 1
ATOM 674 O O . ASP A 1 88 ? -18.866 -2.938 10.973 1.00 97.06 88 ASP A O 1
ATOM 678 N N . GLY A 1 89 ? -18.821 -3.818 13.044 1.00 96.69 89 GLY A N 1
ATOM 679 C CA . GLY A 1 89 ? -17.401 -4.182 13.019 1.00 96.69 89 GLY A CA 1
ATOM 680 C C . GLY A 1 89 ? -17.069 -5.225 11.945 1.00 96.69 89 GLY A C 1
ATOM 681 O O . GLY A 1 89 ? -16.037 -5.127 11.276 1.00 96.69 89 GLY A O 1
ATOM 682 N N . ALA A 1 90 ? -17.973 -6.180 11.708 1.00 97.50 90 ALA A N 1
ATOM 683 C CA . ALA A 1 90 ? -17.819 -7.211 10.683 1.00 97.50 90 ALA A CA 1
ATOM 684 C C . ALA A 1 90 ? -17.790 -6.625 9.265 1.00 97.50 90 ALA A C 1
ATOM 686 O O . ALA A 1 90 ? -16.881 -6.936 8.489 1.00 97.50 90 ALA A O 1
ATOM 687 N N . GLY A 1 91 ? -18.745 -5.755 8.927 1.00 97.50 91 GLY A N 1
ATOM 688 C CA . GLY A 1 91 ? -18.773 -5.052 7.647 1.00 97.50 91 GLY A CA 1
ATOM 689 C C . GLY A 1 91 ? -17.552 -4.156 7.452 1.00 97.50 91 GLY A C 1
ATOM 690 O O . GLY A 1 91 ? -16.937 -4.181 6.382 1.00 97.50 91 GLY A O 1
ATOM 691 N N . ALA A 1 92 ? -17.144 -3.435 8.502 1.00 98.19 92 ALA A N 1
ATOM 692 C CA . ALA A 1 92 ? -15.969 -2.570 8.471 1.00 98.19 92 ALA A CA 1
ATOM 693 C C . ALA A 1 92 ? -14.678 -3.346 8.167 1.00 98.19 92 ALA A C 1
ATOM 695 O O . ALA A 1 92 ? -13.962 -3.012 7.220 1.00 98.19 92 ALA A O 1
ATOM 696 N N . LEU A 1 93 ? -14.399 -4.413 8.923 1.00 98.44 93 LEU A N 1
ATOM 697 C CA . LEU A 1 93 ? -13.206 -5.243 8.725 1.00 98.44 93 LEU A CA 1
ATOM 698 C C . LEU A 1 93 ? -13.220 -5.948 7.363 1.00 98.44 93 LEU A C 1
ATOM 700 O O . LEU A 1 93 ? -12.182 -6.021 6.703 1.00 98.44 93 LEU A O 1
ATOM 704 N N . ALA A 1 94 ? -14.384 -6.410 6.895 1.00 98.25 94 ALA A N 1
ATOM 705 C CA . ALA A 1 94 ? -14.505 -7.024 5.576 1.00 98.25 94 ALA A CA 1
ATOM 706 C C . ALA A 1 94 ? -14.157 -6.043 4.443 1.00 98.25 94 ALA A C 1
ATOM 708 O O . ALA A 1 94 ? -13.451 -6.414 3.504 1.00 98.25 94 ALA A O 1
ATOM 709 N N . ASP A 1 95 ? -14.611 -4.789 4.522 1.00 98.44 95 ASP A N 1
ATOM 710 C CA . ASP A 1 95 ? -14.260 -3.770 3.530 1.00 98.44 95 ASP A CA 1
ATOM 711 C C . ASP A 1 95 ? -12.792 -3.332 3.634 1.00 98.44 95 ASP A C 1
ATOM 713 O O . ASP A 1 95 ? -12.153 -3.152 2.599 1.00 98.44 95 ASP A O 1
ATOM 717 N N . ILE A 1 96 ? -12.205 -3.262 4.834 1.00 98.56 96 ILE A N 1
ATOM 718 C CA . ILE A 1 96 ? -10.761 -3.011 5.017 1.00 98.56 96 ILE A CA 1
ATOM 719 C C . ILE A 1 96 ? -9.919 -4.077 4.306 1.00 98.56 96 ILE A C 1
ATOM 721 O O . ILE A 1 96 ? -9.030 -3.745 3.518 1.00 98.56 96 ILE A O 1
ATOM 725 N N . VAL A 1 97 ? -10.243 -5.358 4.505 1.00 98.50 97 VAL A N 1
ATOM 726 C CA . VAL A 1 97 ? -9.574 -6.473 3.813 1.00 98.50 97 VAL A CA 1
ATOM 727 C C . VAL A 1 97 ? -9.748 -6.363 2.292 1.00 98.50 97 VAL A C 1
ATOM 729 O O . VAL A 1 97 ? -8.824 -6.660 1.532 1.00 98.50 97 VAL A O 1
ATOM 732 N N . ARG A 1 98 ? -10.905 -5.893 1.807 1.00 98.38 98 ARG A N 1
ATOM 733 C CA . ARG A 1 98 ? -11.121 -5.638 0.373 1.00 98.38 98 ARG A CA 1
ATOM 734 C C . ARG A 1 98 ? -10.271 -4.490 -0.161 1.00 98.38 98 ARG A C 1
ATOM 736 O O . ARG A 1 98 ? -9.780 -4.601 -1.281 1.00 98.38 98 ARG A O 1
ATOM 743 N N . ILE A 1 99 ? -10.065 -3.419 0.604 1.00 98.31 99 ILE A N 1
ATOM 744 C CA . ILE A 1 99 ? -9.167 -2.325 0.200 1.00 98.31 99 ILE A CA 1
ATOM 745 C C . ILE A 1 99 ? -7.743 -2.867 0.036 1.00 98.31 99 ILE A C 1
ATOM 747 O O . ILE A 1 99 ? -7.121 -2.621 -0.995 1.00 98.31 99 ILE A O 1
ATOM 751 N N . HIS A 1 100 ? -7.264 -3.681 0.979 1.00 98.06 100 HIS A N 1
ATOM 752 C CA . HIS A 1 100 ? -5.964 -4.344 0.859 1.00 98.06 100 HIS A CA 1
ATOM 753 C C . HIS A 1 100 ? -5.871 -5.229 -0.398 1.00 98.06 100 HIS A C 1
ATOM 755 O O . HIS A 1 100 ? -4.949 -5.093 -1.205 1.00 98.06 100 HIS A O 1
ATOM 761 N N . ARG A 1 101 ? -6.878 -6.082 -0.640 1.00 97.50 101 ARG A N 1
ATOM 762 C CA . ARG A 1 101 ? -6.954 -6.914 -1.856 1.00 97.50 101 ARG A CA 1
ATOM 763 C C . ARG A 1 101 ? -6.956 -6.090 -3.140 1.00 97.50 101 ARG A C 1
ATOM 765 O O . ARG A 1 101 ? -6.321 -6.483 -4.116 1.00 97.50 101 ARG A O 1
ATOM 772 N N . LEU A 1 102 ? -7.639 -4.949 -3.148 1.00 96.81 102 LEU A N 1
ATOM 773 C CA . LEU A 1 102 ? -7.616 -4.015 -4.270 1.00 96.81 102 LEU A CA 1
ATOM 774 C C . LEU A 1 102 ? -6.203 -3.451 -4.493 1.00 96.81 102 LEU A C 1
ATOM 776 O O . LEU A 1 102 ? -5.781 -3.310 -5.640 1.00 96.81 102 LEU A O 1
ATOM 780 N N . GLY A 1 103 ? -5.455 -3.189 -3.418 1.00 95.94 103 GLY A N 1
ATOM 781 C CA . GLY A 1 103 ? -4.040 -2.815 -3.471 1.00 95.94 103 GLY A CA 1
ATOM 782 C C . GLY A 1 103 ? -3.169 -3.899 -4.112 1.00 95.94 103 GLY A C 1
ATOM 783 O O . GLY A 1 103 ? -2.417 -3.604 -5.042 1.00 95.94 103 GLY A O 1
ATOM 784 N N . LEU A 1 104 ? -3.329 -5.164 -3.701 1.00 95.38 104 LEU A N 1
ATOM 785 C CA . LEU A 1 104 ? -2.640 -6.311 -4.317 1.00 95.38 104 LEU A CA 1
ATOM 786 C C . LEU A 1 104 ? -2.975 -6.454 -5.809 1.00 95.38 104 LEU A C 1
ATOM 788 O O . LEU A 1 104 ? -2.091 -6.699 -6.628 1.00 95.38 104 LEU A O 1
ATOM 792 N N . GLN A 1 105 ? -4.245 -6.275 -6.181 1.00 94.06 105 GLN A N 1
ATOM 793 C CA . GLN A 1 105 ? -4.683 -6.316 -7.577 1.00 94.06 105 GLN A CA 1
ATOM 794 C C . GLN A 1 105 ? -4.068 -5.175 -8.396 1.00 94.06 105 GLN A C 1
ATOM 796 O O . GLN A 1 105 ? -3.627 -5.415 -9.519 1.00 94.06 105 GLN A O 1
ATOM 801 N N . ALA A 1 106 ? -3.977 -3.964 -7.838 1.00 93.31 106 ALA A N 1
ATOM 802 C CA . ALA A 1 106 ? -3.336 -2.833 -8.507 1.00 93.31 106 ALA A CA 1
ATOM 803 C C . ALA A 1 106 ? -1.838 -3.092 -8.723 1.00 93.31 106 ALA A C 1
ATOM 805 O O . ALA A 1 106 ? -1.322 -2.846 -9.807 1.00 93.31 106 ALA A O 1
ATOM 806 N N . ALA A 1 107 ? -1.162 -3.663 -7.722 1.00 93.06 107 ALA A N 1
ATOM 807 C CA . ALA A 1 107 ? 0.255 -4.016 -7.780 1.00 93.06 107 ALA A CA 1
ATOM 808 C C . ALA A 1 107 ? 0.564 -5.281 -8.609 1.00 93.06 107 ALA A C 1
ATOM 810 O O . ALA A 1 107 ? 1.732 -5.617 -8.797 1.00 93.06 107 ALA A O 1
ATOM 811 N N . SER A 1 108 ? -0.451 -6.001 -9.101 1.00 90.88 108 SER A N 1
ATOM 812 C CA . SER A 1 108 ? -0.252 -7.247 -9.862 1.00 90.88 108 SER A CA 1
ATOM 813 C C . SER A 1 108 ? 0.345 -7.019 -11.258 1.00 90.88 108 SER A C 1
ATOM 815 O O . SER A 1 108 ? 0.974 -7.915 -11.845 1.00 90.88 108 SER A O 1
ATOM 817 N N . GLU A 1 109 ? 0.177 -5.806 -11.778 1.00 89.12 109 GLU A N 1
ATOM 818 C CA . GLU A 1 109 ? 0.763 -5.361 -13.032 1.00 89.12 109 GLU A CA 1
ATOM 819 C C . GLU A 1 109 ? 2.274 -5.147 -12.863 1.00 89.12 109 GLU A C 1
ATOM 821 O O . GLU A 1 109 ? 2.706 -4.553 -11.873 1.00 89.12 109 GLU A O 1
ATOM 826 N N . PRO A 1 110 ? 3.104 -5.623 -13.807 1.00 90.62 110 PRO A N 1
ATOM 827 C CA . PRO A 1 110 ? 4.556 -5.615 -13.682 1.00 90.62 110 PRO A CA 1
ATOM 828 C C . PRO A 1 110 ? 5.147 -4.231 -14.022 1.00 90.62 110 PRO A C 1
ATOM 830 O O . PRO A 1 110 ? 6.062 -4.138 -14.826 1.00 90.62 110 PRO A O 1
ATOM 833 N N . PHE A 1 111 ? 4.615 -3.167 -13.415 1.00 89.44 111 PHE A N 1
ATOM 834 C CA . PHE A 1 111 ? 5.113 -1.797 -13.540 1.00 89.44 111 PHE A CA 1
ATOM 835 C C . PHE A 1 111 ? 5.367 -1.192 -12.162 1.00 89.44 111 PHE A C 1
ATOM 837 O O . PHE A 1 111 ? 4.547 -1.359 -11.252 1.00 89.44 111 PHE A O 1
ATOM 844 N N . LEU A 1 112 ? 6.456 -0.435 -11.990 1.00 88.56 112 LEU A N 1
ATOM 845 C CA . LEU A 1 112 ? 6.750 0.200 -10.694 1.00 88.56 112 LEU A CA 1
ATOM 846 C C . LEU A 1 112 ? 5.634 1.134 -10.244 1.00 88.56 112 LEU A C 1
ATOM 848 O O . LEU A 1 112 ? 5.234 1.110 -9.080 1.00 88.56 112 LEU A O 1
ATOM 852 N N . VAL A 1 113 ? 5.068 1.906 -11.170 1.00 87.31 113 VAL A N 1
ATOM 853 C CA . VAL A 1 113 ? 3.964 2.811 -10.845 1.00 87.31 113 VAL A CA 1
ATOM 854 C C . VAL A 1 113 ? 2.724 2.046 -10.360 1.00 87.31 113 VAL A C 1
ATOM 856 O O . VAL A 1 113 ? 2.034 2.527 -9.465 1.00 87.31 113 VAL A O 1
ATOM 859 N N . SER A 1 114 ? 2.476 0.834 -10.867 1.00 91.75 114 SER A N 1
ATOM 860 C CA . SER A 1 114 ? 1.396 -0.040 -10.399 1.00 91.75 114 SER A CA 1
ATOM 861 C C . SER A 1 114 ? 1.657 -0.547 -8.979 1.00 91.75 114 SER A C 1
ATOM 863 O O . SER A 1 114 ? 0.748 -0.517 -8.148 1.00 91.75 114 SER A O 1
ATOM 865 N N . CYS A 1 115 ? 2.905 -0.909 -8.653 1.00 93.44 115 CYS A N 1
ATOM 866 C CA . CYS A 1 115 ? 3.293 -1.229 -7.275 1.00 93.44 115 CYS A CA 1
ATOM 867 C C . CYS A 1 115 ? 3.037 -0.047 -6.324 1.00 93.44 115 CYS A C 1
ATOM 869 O O . CYS 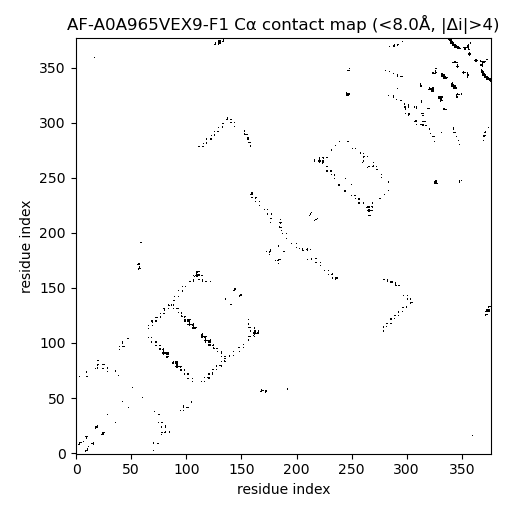A 1 115 ? 2.410 -0.216 -5.279 1.00 93.44 115 CYS A O 1
ATOM 871 N N . LEU A 1 116 ? 3.449 1.167 -6.712 1.00 91.44 116 LEU A N 1
ATOM 872 C CA . LEU A 1 116 ? 3.247 2.389 -5.922 1.00 91.44 116 LEU A CA 1
ATOM 873 C C . LEU A 1 116 ? 1.760 2.729 -5.735 1.00 91.44 116 LEU A C 1
ATOM 875 O O . LEU A 1 116 ? 1.345 3.175 -4.665 1.00 91.44 116 LEU A O 1
ATOM 879 N N . VAL A 1 117 ? 0.933 2.521 -6.766 1.00 92.75 117 VAL A N 1
ATOM 880 C CA . VAL A 1 117 ? -0.530 2.647 -6.659 1.00 92.75 117 VAL A CA 1
ATOM 881 C C . VAL A 1 117 ? -1.069 1.657 -5.632 1.00 92.75 117 VAL A C 1
ATOM 883 O O . VAL A 1 117 ? -1.850 2.060 -4.771 1.00 92.75 117 VAL A O 1
ATOM 886 N N . GLY A 1 118 ? -0.635 0.397 -5.702 1.00 95.31 118 GLY A N 1
ATOM 887 C CA . GLY A 1 118 ? -1.010 -0.631 -4.741 1.00 95.31 118 GLY A CA 1
ATOM 888 C C . GLY A 1 118 ? -0.656 -0.237 -3.311 1.00 95.31 118 GLY A C 1
ATOM 889 O O . GLY A 1 118 ? -1.538 -0.231 -2.460 1.00 95.31 118 GLY A O 1
ATOM 890 N N . GLN A 1 119 ? 0.588 0.174 -3.056 1.00 93.56 119 GLN A N 1
ATOM 891 C CA . GLN A 1 119 ? 1.041 0.611 -1.726 1.00 93.56 119 GLN A CA 1
ATOM 892 C C . GLN A 1 119 ? 0.233 1.797 -1.185 1.00 93.56 119 GLN A C 1
ATOM 894 O O . GLN A 1 119 ? -0.090 1.845 -0.000 1.00 93.56 119 GLN A O 1
ATOM 899 N N . ALA A 1 120 ? -0.145 2.746 -2.046 1.00 92.88 120 ALA A N 1
ATOM 900 C CA . ALA A 1 120 ? -0.996 3.863 -1.643 1.00 92.88 120 ALA A CA 1
ATOM 901 C C . ALA A 1 120 ? -2.414 3.409 -1.246 1.00 92.88 120 ALA A C 1
ATOM 903 O O . ALA A 1 120 ? -2.991 3.945 -0.303 1.00 92.88 120 ALA A O 1
ATOM 904 N N . ILE A 1 121 ? -2.982 2.432 -1.959 1.00 96.44 121 ILE A N 1
ATOM 905 C CA . ILE A 1 121 ? -4.285 1.836 -1.627 1.00 96.44 121 ILE A CA 1
ATOM 906 C C . ILE A 1 121 ? -4.196 1.038 -0.321 1.00 96.44 121 ILE A C 1
ATOM 908 O O . ILE A 1 121 ? -5.070 1.149 0.532 1.00 96.44 121 ILE A O 1
ATOM 912 N N . ASP A 1 122 ? -3.126 0.279 -0.142 1.00 97.75 122 ASP A N 1
ATOM 913 C CA . ASP A 1 122 ? -2.876 -0.530 1.046 1.00 97.75 122 ASP A CA 1
ATOM 914 C C . ASP A 1 122 ? -2.715 0.324 2.311 1.00 97.75 122 ASP A C 1
ATOM 916 O O . ASP A 1 122 ? -3.336 0.065 3.341 1.00 97.75 122 ASP A O 1
ATOM 920 N N . ARG A 1 123 ? -2.017 1.460 2.197 1.00 95.38 123 ARG A N 1
ATOM 921 C CA . ARG A 1 123 ? -1.978 2.468 3.261 1.00 95.38 123 ARG A CA 1
ATOM 922 C C . ARG A 1 123 ? -3.378 2.941 3.671 1.00 95.38 123 ARG A C 1
ATOM 924 O O . ARG A 1 123 ? -3.625 3.103 4.864 1.00 95.38 123 ARG A O 1
ATOM 931 N N . LEU A 1 124 ? -4.307 3.131 2.727 1.00 94.50 124 LEU A N 1
ATOM 932 C CA . LEU A 1 124 ? -5.692 3.493 3.065 1.00 94.50 124 LEU A CA 1
ATOM 933 C C . LEU A 1 124 ? -6.391 2.392 3.874 1.00 94.50 124 LEU A C 1
ATOM 935 O O . LEU A 1 124 ? -7.173 2.722 4.765 1.00 94.50 124 LEU A O 1
ATOM 939 N N . ALA A 1 125 ? -6.113 1.114 3.590 1.00 98.00 125 ALA A N 1
ATOM 940 C CA . ALA A 1 125 ? -6.640 -0.010 4.365 1.00 98.00 125 ALA A CA 1
ATOM 941 C C . ALA A 1 125 ? -6.106 0.009 5.805 1.00 98.00 125 ALA A C 1
ATOM 943 O O . ALA A 1 125 ? -6.884 -0.096 6.750 1.00 98.00 125 ALA A O 1
ATOM 944 N N . LEU A 1 126 ? -4.796 0.202 5.975 1.00 97.69 126 LEU A N 1
ATOM 945 C CA . LEU A 1 126 ? -4.129 0.247 7.282 1.00 97.69 126 LEU A CA 1
ATOM 946 C C . LEU A 1 126 ? -4.592 1.444 8.127 1.00 97.69 126 LEU A C 1
ATOM 948 O O . LEU A 1 126 ? -4.853 1.302 9.320 1.00 97.69 126 LEU A O 1
ATOM 952 N N . GLU A 1 127 ? -4.770 2.613 7.510 1.00 94.81 127 GLU A N 1
ATOM 953 C CA . GLU A 1 127 ? -5.361 3.780 8.174 1.00 94.81 127 GLU A CA 1
ATOM 954 C C . GLU A 1 127 ? -6.822 3.525 8.571 1.00 94.81 127 GLU A C 1
ATOM 956 O O . GLU A 1 127 ? -7.210 3.805 9.701 1.00 94.81 127 GLU A O 1
ATOM 961 N N . ALA A 1 128 ? -7.640 2.963 7.673 1.00 95.50 128 ALA A N 1
ATOM 962 C CA . ALA A 1 128 ? -9.030 2.623 7.982 1.00 95.50 128 ALA A CA 1
ATOM 963 C C . ALA A 1 128 ? -9.146 1.561 9.090 1.00 95.50 128 ALA A C 1
ATOM 965 O O . ALA A 1 128 ? -10.067 1.639 9.905 1.00 95.50 128 ALA A O 1
ATOM 966 N N . LEU A 1 129 ? -8.207 0.612 9.160 1.00 97.50 129 LEU A N 1
ATOM 967 C CA . LEU A 1 129 ? -8.088 -0.323 10.275 1.00 97.50 129 LEU A CA 1
ATOM 968 C C . LEU A 1 129 ? -7.854 0.433 11.582 1.00 97.50 129 LEU A C 1
ATOM 970 O O . LEU A 1 129 ? -8.633 0.261 12.516 1.00 97.50 129 LEU A O 1
ATOM 974 N N . ALA A 1 130 ? -6.832 1.291 11.640 1.00 95.00 130 ALA A N 1
ATOM 975 C CA . ALA A 1 130 ? -6.505 2.057 12.841 1.00 95.00 130 ALA A CA 1
ATOM 976 C C . ALA A 1 130 ? -7.686 2.913 13.335 1.00 95.00 130 ALA A C 1
ATOM 978 O O . ALA A 1 130 ? -7.936 2.960 14.538 1.00 95.00 130 ALA A O 1
ATOM 979 N N . ASP A 1 131 ? -8.460 3.501 12.416 1.00 92.69 131 ASP A N 1
ATOM 980 C CA . ASP A 1 131 ? -9.681 4.260 12.724 1.00 92.69 131 ASP A CA 1
ATOM 981 C C . ASP A 1 131 ? -10.828 3.371 13.258 1.00 92.69 131 ASP A C 1
ATOM 983 O O . ASP A 1 131 ? -11.686 3.829 14.013 1.00 92.69 131 ASP A O 1
ATOM 987 N N . THR A 1 132 ? -10.868 2.097 12.857 1.00 95.31 132 THR A N 1
ATOM 988 C CA . THR A 1 132 ? -11.945 1.143 13.184 1.00 95.31 132 THR A CA 1
ATOM 989 C C . THR A 1 132 ? -11.711 0.431 14.517 1.00 95.31 132 THR A C 1
ATOM 991 O O . THR A 1 132 ? -12.657 0.201 15.271 1.00 95.31 132 THR A O 1
ATOM 994 N N . LEU A 1 133 ? -10.457 0.110 14.847 1.00 95.00 133 LEU A N 1
ATOM 995 C CA . LEU A 1 133 ? -10.078 -0.662 16.039 1.00 95.00 133 LEU A CA 1
ATOM 996 C C . LEU A 1 133 ? -10.654 -0.147 17.381 1.00 95.00 133 LEU A C 1
ATOM 998 O O . LEU A 1 133 ? -11.049 -0.982 18.203 1.00 95.00 133 LEU A O 1
ATOM 1002 N N . PRO A 1 134 ? -10.766 1.172 17.646 1.00 92.44 134 PRO A N 1
ATOM 1003 C CA . PRO A 1 134 ? -11.363 1.690 18.885 1.00 92.44 134 PRO A CA 1
ATOM 1004 C C . PRO A 1 134 ? -12.858 1.402 19.027 1.00 92.44 134 PRO A C 1
ATOM 1006 O O . PRO A 1 134 ? -13.370 1.334 20.147 1.00 92.44 134 PRO A O 1
ATOM 1009 N N . ARG A 1 135 ? -13.555 1.250 17.896 1.00 93.56 135 ARG A N 1
ATOM 1010 C CA . ARG A 1 135 ? -15.010 1.076 17.831 1.00 93.56 135 ARG A CA 1
ATOM 1011 C C . ARG A 1 135 ? -15.444 -0.372 18.006 1.00 93.56 135 ARG A C 1
ATOM 1013 O O . ARG A 1 135 ? -16.585 -0.596 18.391 1.00 93.56 135 ARG A O 1
ATOM 1020 N N . LEU A 1 136 ? -14.525 -1.315 17.793 1.00 94.94 136 LEU A N 1
ATOM 1021 C CA . LEU A 1 136 ? -14.771 -2.735 18.023 1.00 94.94 136 LEU A CA 1
ATOM 1022 C C . LEU A 1 136 ? -15.094 -3.009 19.494 1.00 94.94 136 LEU A C 1
ATOM 1024 O O . LEU A 1 136 ? -14.498 -2.401 20.403 1.00 94.94 136 LEU A O 1
ATOM 1028 N N . ASP A 1 137 ? -15.999 -3.958 19.712 1.00 93.38 137 ASP A N 1
ATOM 1029 C CA . ASP A 1 137 ? -16.406 -4.443 21.028 1.00 93.38 137 ASP A CA 1
ATOM 1030 C C . ASP A 1 137 ? -16.085 -5.936 21.240 1.00 93.38 137 ASP A C 1
ATOM 1032 O O . ASP A 1 137 ? -15.370 -6.567 20.461 1.00 93.38 137 ASP A O 1
ATOM 1036 N N . GLU A 1 138 ? -16.538 -6.497 22.363 1.00 93.25 138 GLU A N 1
ATOM 1037 C CA . GLU A 1 138 ? -16.258 -7.889 22.734 1.00 93.25 138 GLU A CA 1
ATOM 1038 C C . GLU A 1 138 ? -16.808 -8.901 21.710 1.00 93.25 138 GLU A C 1
ATOM 1040 O O . GLU A 1 138 ? -16.201 -9.954 21.502 1.00 93.25 138 GLU A O 1
ATOM 1045 N N . ALA A 1 139 ? -17.907 -8.584 21.014 1.00 92.62 139 ALA A N 1
ATOM 1046 C CA . ALA A 1 139 ? -18.486 -9.457 19.993 1.00 92.62 139 ALA A CA 1
ATOM 1047 C C . ALA A 1 139 ? -17.614 -9.532 18.726 1.00 92.62 139 ALA A C 1
ATOM 1049 O O . ALA A 1 139 ? -17.615 -10.559 18.033 1.00 92.62 139 ALA A O 1
ATOM 1050 N N . ASP A 1 140 ? -16.837 -8.480 18.463 1.00 95.00 140 ASP A N 1
ATOM 1051 C CA . ASP A 1 140 ? -15.917 -8.377 17.331 1.00 95.00 140 ASP A CA 1
ATOM 1052 C C . ASP A 1 14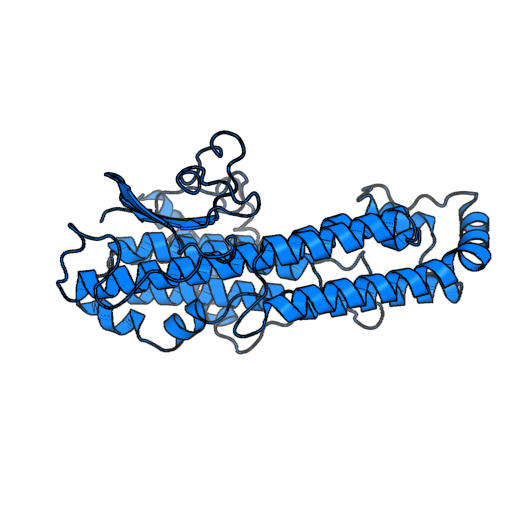0 ? -14.560 -9.041 17.585 1.00 95.00 140 ASP A C 1
ATOM 1054 O O . ASP A 1 140 ? -13.803 -9.256 16.638 1.00 95.00 140 ASP A O 1
ATOM 1058 N N . LEU A 1 141 ? -14.230 -9.403 18.832 1.00 93.81 141 LEU A N 1
ATOM 1059 C CA . LEU A 1 141 ? -12.911 -9.941 19.195 1.00 93.81 141 LEU A CA 1
ATOM 1060 C C . LEU A 1 141 ? -12.491 -11.112 18.291 1.00 93.81 141 LEU A C 1
ATOM 1062 O O . LEU A 1 141 ? -11.359 -11.153 17.812 1.00 93.81 141 LEU A O 1
ATOM 1066 N N . ARG A 1 142 ? -13.427 -12.023 17.998 1.00 95.19 142 ARG A N 1
ATOM 1067 C CA . ARG A 1 142 ? -13.188 -13.188 17.129 1.00 95.19 142 ARG A CA 1
ATOM 1068 C C . ARG A 1 142 ? -12.819 -12.816 15.691 1.00 95.19 142 ARG A C 1
ATOM 1070 O O . ARG A 1 142 ? -12.103 -13.576 15.049 1.00 95.19 142 ARG A O 1
ATOM 1077 N N . LEU A 1 143 ? -13.291 -11.669 15.193 1.00 95.88 143 LEU A N 1
ATOM 1078 C CA . LEU A 1 143 ? -13.057 -11.215 13.819 1.00 95.88 143 LEU A CA 1
ATOM 1079 C C . LEU A 1 143 ? -11.576 -10.903 13.587 1.00 95.88 143 LEU A C 1
ATOM 1081 O O . LEU A 1 143 ? -11.053 -11.142 12.502 1.00 95.88 143 LEU A O 1
ATOM 1085 N N . LEU A 1 144 ? -10.877 -10.423 14.623 1.00 95.50 144 LEU A N 1
ATOM 1086 C CA . LEU A 1 144 ? -9.443 -10.133 14.562 1.00 95.50 144 LEU A CA 1
ATOM 1087 C C . LEU A 1 144 ? -8.592 -11.399 14.379 1.00 95.50 144 LEU A C 1
ATOM 1089 O O . LEU A 1 144 ? -7.437 -11.301 13.963 1.00 95.50 144 LEU A O 1
ATOM 1093 N N . ASP A 1 145 ? -9.134 -12.579 14.682 1.00 93.69 145 ASP A N 1
ATOM 1094 C CA . ASP A 1 145 ? -8.439 -13.865 14.565 1.00 93.69 145 ASP A CA 1
ATOM 1095 C C . ASP A 1 145 ? -8.821 -14.640 13.295 1.00 93.69 145 ASP A C 1
ATOM 1097 O O . ASP A 1 145 ? -8.222 -15.679 12.982 1.00 93.69 145 ASP A O 1
ATOM 1101 N N . GLU A 1 146 ? -9.778 -14.126 12.521 1.00 96.88 146 GLU A N 1
ATOM 1102 C CA . GLU A 1 146 ? -10.173 -14.729 11.256 1.00 96.88 146 GLU A CA 1
ATOM 1103 C C . GLU A 1 146 ? -9.044 -14.652 10.221 1.00 96.88 146 GLU A C 1
ATOM 1105 O O . GLU A 1 146 ? -8.250 -13.708 10.172 1.00 96.88 146 GLU A O 1
ATOM 1110 N N . GLU A 1 147 ? -8.982 -15.675 9.366 1.00 97.25 147 GLU A N 1
ATOM 1111 C CA . GLU A 1 147 ? -7.949 -15.805 8.334 1.00 97.25 147 GLU A CA 1
ATOM 1112 C C . GLU A 1 147 ? -7.798 -14.550 7.455 1.00 97.25 147 GLU A C 1
ATOM 1114 O O . GLU A 1 147 ? -6.661 -14.134 7.258 1.00 97.25 147 GLU A O 1
ATOM 1119 N N . PRO A 1 148 ? -8.872 -13.881 6.979 1.00 96.62 148 PRO A N 1
ATOM 1120 C CA . PRO A 1 148 ? -8.717 -12.712 6.115 1.00 96.62 148 PRO A CA 1
ATOM 1121 C C . PRO A 1 148 ? -8.012 -11.529 6.793 1.00 96.62 148 PRO A C 1
ATOM 1123 O O . PRO A 1 148 ? -7.275 -10.805 6.130 1.00 96.62 148 PRO A O 1
ATOM 1126 N N . VAL A 1 149 ? -8.213 -11.333 8.102 1.00 97.31 149 VAL A N 1
ATOM 1127 C CA . VAL A 1 149 ? -7.547 -10.264 8.865 1.00 97.31 149 VAL A CA 1
ATOM 1128 C C . VAL A 1 149 ? -6.098 -10.646 9.162 1.00 97.31 149 VAL A C 1
ATOM 1130 O O . VAL A 1 149 ? -5.206 -9.809 9.039 1.00 97.31 149 VAL A O 1
ATOM 1133 N N . ARG A 1 150 ? -5.836 -11.915 9.507 1.00 96.62 150 ARG A N 1
ATOM 1134 C CA . ARG A 1 150 ? -4.465 -12.405 9.720 1.00 96.62 150 ARG A CA 1
ATOM 1135 C C . ARG A 1 150 ? -3.625 -12.342 8.444 1.00 96.62 150 ARG A C 1
ATOM 1137 O O . ARG A 1 150 ? -2.490 -11.883 8.512 1.00 96.62 150 ARG A O 1
ATOM 1144 N N . ASP A 1 151 ? -4.187 -12.748 7.307 1.00 96.62 151 ASP A N 1
ATOM 1145 C CA . ASP A 1 151 ? -3.537 -12.668 5.994 1.00 96.62 151 ASP A CA 1
ATOM 1146 C C . ASP A 1 151 ? -3.261 -11.215 5.590 1.00 96.62 151 ASP A C 1
ATOM 1148 O O . ASP A 1 151 ? -2.135 -10.891 5.226 1.00 96.62 151 ASP A O 1
ATOM 1152 N N . PHE A 1 152 ? -4.238 -10.316 5.761 1.00 97.25 152 PHE A N 1
ATOM 1153 C CA . PHE A 1 152 ? -4.044 -8.879 5.538 1.00 97.25 152 PHE A CA 1
ATOM 1154 C C . PHE A 1 152 ? -2.855 -8.325 6.335 1.00 97.25 152 PHE A C 1
ATOM 1156 O O . PHE A 1 152 ? -1.987 -7.666 5.775 1.00 97.25 152 PHE A O 1
ATOM 1163 N N . LEU A 1 153 ? -2.773 -8.609 7.636 1.00 95.75 153 LEU A N 1
ATOM 1164 C CA . LEU A 1 153 ? -1.670 -8.109 8.461 1.00 95.75 153 LEU A CA 1
ATOM 1165 C C . LEU A 1 153 ? -0.321 -8.723 8.064 1.00 95.75 153 LEU A C 1
ATOM 1167 O O . LEU A 1 153 ? 0.696 -8.037 8.130 1.00 95.75 153 LEU A O 1
ATOM 1171 N N . ALA A 1 154 ? -0.304 -9.989 7.644 1.00 93.81 154 ALA A N 1
ATOM 1172 C CA . ALA A 1 154 ? 0.919 -10.711 7.298 1.00 93.81 154 ALA A CA 1
ATOM 1173 C C . ALA A 1 154 ? 1.456 -10.394 5.891 1.00 93.81 154 ALA A C 1
ATOM 1175 O O . ALA A 1 154 ? 2.652 -10.565 5.640 1.00 93.81 154 ALA A O 1
ATOM 1176 N N . THR A 1 155 ? 0.596 -9.945 4.979 1.00 93.56 155 THR A N 1
ATOM 1177 C CA . THR A 1 155 ? 0.917 -9.797 3.558 1.00 93.56 155 THR A CA 1
ATOM 1178 C C . THR A 1 155 ? 1.046 -8.324 3.186 1.00 93.56 155 THR A C 1
ATOM 1180 O O . THR A 1 155 ? 0.053 -7.650 2.971 1.00 93.56 155 THR A O 1
ATOM 1183 N N . SER A 1 156 ? 2.274 -7.815 3.051 1.00 93.25 156 SER A N 1
ATOM 1184 C CA . SER A 1 156 ? 2.533 -6.470 2.510 1.00 93.25 156 SER A CA 1
ATOM 1185 C C . SER A 1 156 ? 2.751 -6.496 0.993 1.00 93.25 156 SER A C 1
ATOM 1187 O O . SER A 1 156 ? 3.271 -7.475 0.451 1.00 93.25 156 SER A O 1
ATOM 1189 N N . ILE A 1 157 ? 2.457 -5.395 0.298 1.00 93.69 157 ILE A N 1
ATOM 1190 C CA . ILE A 1 157 ? 2.727 -5.269 -1.145 1.00 93.69 157 ILE A CA 1
ATOM 1191 C C . ILE A 1 157 ? 4.232 -5.271 -1.444 1.00 93.69 157 ILE A C 1
ATOM 1193 O O . ILE A 1 157 ? 5.002 -4.518 -0.851 1.00 93.69 157 ILE A O 1
ATOM 1197 N N . THR A 1 158 ? 4.640 -6.076 -2.431 1.00 91.50 158 THR A N 1
ATOM 1198 C CA . THR A 1 158 ? 6.034 -6.185 -2.884 1.00 91.50 158 THR A CA 1
ATOM 1199 C C . THR A 1 158 ? 6.186 -5.706 -4.328 1.00 91.50 158 THR A C 1
ATOM 1201 O O . THR A 1 158 ? 5.354 -5.990 -5.188 1.00 91.50 158 THR A O 1
ATOM 1204 N N . CYS A 1 159 ? 7.277 -4.999 -4.618 1.00 90.38 159 CYS A N 1
ATOM 1205 C CA . CYS A 1 159 ? 7.588 -4.482 -5.948 1.00 90.38 159 CYS A CA 1
ATOM 1206 C C . CYS A 1 159 ? 8.501 -5.407 -6.761 1.00 90.38 159 CYS A C 1
ATOM 1208 O O . CYS A 1 159 ? 8.828 -5.071 -7.893 1.00 90.38 159 CYS A O 1
ATOM 1210 N N . GLN A 1 160 ? 8.905 -6.578 -6.254 1.00 90.50 160 GLN A N 1
ATOM 1211 C CA . GLN A 1 160 ? 9.856 -7.464 -6.947 1.00 90.50 160 GLN A CA 1
ATOM 1212 C C . GLN A 1 160 ? 9.439 -7.771 -8.396 1.00 90.50 160 GLN A C 1
ATOM 1214 O O . GLN A 1 160 ? 10.244 -7.670 -9.320 1.00 90.50 160 GLN A O 1
ATOM 1219 N N . ARG A 1 161 ? 8.157 -8.089 -8.611 1.00 91.00 161 ARG A N 1
ATOM 1220 C CA . ARG A 1 161 ? 7.600 -8.337 -9.949 1.00 91.00 161 ARG A CA 1
ATOM 1221 C C . ARG A 1 161 ? 7.630 -7.091 -10.839 1.00 91.00 161 ARG A C 1
ATOM 1223 O O . ARG A 1 161 ? 7.849 -7.217 -12.039 1.00 91.00 161 ARG A O 1
ATOM 1230 N N . ALA A 1 162 ? 7.429 -5.912 -10.259 1.00 92.00 162 ALA A N 1
ATOM 1231 C CA . ALA A 1 162 ? 7.494 -4.645 -10.972 1.00 92.00 162 ALA A CA 1
ATOM 1232 C C . ALA A 1 162 ? 8.927 -4.295 -11.407 1.00 92.00 162 ALA A C 1
ATOM 1234 O O . ALA A 1 162 ? 9.115 -3.875 -12.540 1.00 92.00 162 ALA A O 1
ATOM 1235 N N . PHE A 1 163 ? 9.944 -4.564 -10.579 1.00 91.69 163 PHE A N 1
ATOM 1236 C CA . PHE A 1 163 ? 11.351 -4.405 -10.982 1.00 91.69 163 PHE A CA 1
ATOM 1237 C C . PHE A 1 163 ? 11.720 -5.302 -12.173 1.00 91.69 163 PHE A C 1
ATOM 1239 O O . PHE A 1 163 ? 12.412 -4.857 -13.086 1.00 91.69 163 PHE A O 1
ATOM 1246 N N . LEU A 1 164 ? 11.240 -6.550 -12.190 1.00 90.88 164 LEU A N 1
ATOM 1247 C CA . LEU A 1 164 ? 11.444 -7.464 -13.321 1.00 90.88 164 LEU A CA 1
ATOM 1248 C C . LEU A 1 164 ? 10.725 -6.982 -14.590 1.00 90.88 164 LEU A C 1
ATOM 1250 O O . LEU A 1 164 ? 11.256 -7.089 -15.694 1.00 90.88 164 LEU A O 1
ATOM 1254 N N . GLY A 1 165 ? 9.507 -6.469 -14.431 1.00 90.38 165 GLY A N 1
ATOM 1255 C CA . GLY A 1 165 ? 8.703 -5.955 -15.532 1.00 90.38 165 GLY A CA 1
ATOM 1256 C C . GLY A 1 165 ? 9.283 -4.703 -16.171 1.00 90.38 165 GLY A C 1
ATOM 1257 O O . GLY A 1 165 ? 9.461 -4.674 -17.387 1.00 90.38 165 GLY A O 1
ATOM 1258 N N . ASP A 1 166 ? 9.658 -3.714 -15.362 1.00 88.69 166 ASP A N 1
ATOM 1259 C CA . ASP A 1 166 ? 10.283 -2.485 -15.851 1.00 88.69 166 ASP A CA 1
ATOM 1260 C C . ASP A 1 166 ? 11.626 -2.780 -16.533 1.00 88.69 166 ASP A C 1
ATOM 1262 O O . ASP A 1 166 ? 11.907 -2.202 -17.585 1.00 88.69 166 ASP A O 1
ATOM 1266 N N . GLU A 1 167 ? 12.411 -3.744 -16.024 1.00 89.38 167 GLU A N 1
ATOM 1267 C CA . GLU A 1 167 ? 13.621 -4.194 -16.723 1.00 89.38 167 GLU A CA 1
ATOM 1268 C C . GLU A 1 167 ? 13.283 -4.721 -18.124 1.00 89.38 167 GLU A C 1
ATOM 1270 O O . GLU A 1 167 ? 13.920 -4.339 -19.110 1.00 89.38 167 GLU A O 1
ATOM 1275 N N . ALA A 1 168 ? 12.260 -5.572 -18.233 1.00 89.44 168 ALA A N 1
ATOM 1276 C CA . ALA A 1 168 ? 11.823 -6.116 -19.511 1.00 89.44 168 ALA A CA 1
ATOM 1277 C C . ALA A 1 168 ? 11.320 -5.023 -20.471 1.00 89.44 168 ALA A C 1
ATOM 1279 O O . ALA A 1 168 ? 11.658 -5.062 -21.655 1.00 89.44 168 ALA A O 1
ATOM 1280 N N . VAL A 1 169 ? 10.570 -4.031 -19.978 1.00 86.88 169 VAL A N 1
ATOM 1281 C CA . VAL A 1 169 ? 10.050 -2.901 -20.770 1.00 86.88 169 VAL A CA 1
ATOM 1282 C C . VAL A 1 169 ? 11.194 -2.035 -21.305 1.00 86.88 169 VAL A C 1
ATOM 1284 O O . VAL A 1 169 ? 11.239 -1.736 -22.504 1.00 86.88 169 VAL A O 1
ATOM 1287 N N . VAL A 1 170 ? 12.161 -1.665 -20.457 1.00 85.25 170 VAL A N 1
ATOM 1288 C CA . VAL A 1 170 ? 13.337 -0.893 -20.890 1.00 85.25 170 VAL A CA 1
ATOM 1289 C C . VAL A 1 170 ? 14.151 -1.692 -21.907 1.00 85.25 170 VAL A C 1
ATOM 1291 O O . VAL A 1 170 ? 14.510 -1.159 -22.956 1.00 85.25 170 VAL A O 1
ATOM 1294 N N . LEU A 1 171 ? 14.425 -2.975 -21.648 1.00 87.12 171 LEU A N 1
ATOM 1295 C CA . LEU A 1 171 ? 15.209 -3.808 -22.563 1.00 87.12 171 LEU A CA 1
ATOM 1296 C C . LEU A 1 171 ? 14.511 -4.028 -23.907 1.00 87.12 171 LEU A C 1
ATOM 1298 O O . LEU A 1 171 ? 15.185 -4.006 -24.936 1.00 87.12 171 LEU A O 1
ATOM 1302 N N . ALA A 1 172 ? 13.188 -4.202 -23.919 1.00 85.62 172 ALA A N 1
ATOM 1303 C CA . ALA A 1 172 ? 12.407 -4.272 -25.152 1.00 85.62 172 ALA A CA 1
ATOM 1304 C C . ALA A 1 172 ? 12.515 -2.961 -25.944 1.00 85.62 172 ALA A C 1
ATOM 1306 O O . ALA A 1 172 ? 12.794 -2.981 -27.142 1.00 85.62 172 ALA A O 1
ATOM 1307 N N . THR A 1 173 ? 12.413 -1.822 -25.255 1.00 81.38 173 THR A N 1
ATOM 1308 C CA . THR A 1 173 ? 12.561 -0.492 -25.862 1.00 81.38 173 THR A CA 1
ATOM 1309 C C . THR A 1 173 ? 13.965 -0.280 -26.446 1.00 81.38 173 THR A C 1
ATOM 1311 O O . THR A 1 173 ? 14.118 0.243 -27.551 1.00 81.38 173 THR A O 1
ATOM 1314 N N . LEU A 1 174 ? 15.012 -0.728 -25.744 1.00 83.00 174 LEU A N 1
ATOM 1315 C CA . LEU A 1 174 ? 16.392 -0.696 -26.241 1.00 83.00 174 LEU A CA 1
ATOM 1316 C C . LEU A 1 174 ? 16.611 -1.660 -27.416 1.00 83.00 174 LEU A C 1
ATOM 1318 O O . LEU A 1 174 ? 17.376 -1.340 -28.325 1.00 83.00 174 LEU A O 1
ATOM 1322 N N . GLY A 1 175 ? 15.921 -2.802 -27.436 1.00 84.06 175 GLY A N 1
ATOM 1323 C CA . GLY A 1 175 ? 15.898 -3.734 -28.566 1.00 84.06 175 GLY A CA 1
ATOM 1324 C C . GLY A 1 175 ? 15.279 -3.116 -29.822 1.00 84.06 175 GLY A C 1
ATOM 1325 O O . GLY A 1 175 ? 15.882 -3.171 -30.891 1.00 84.06 175 GLY A O 1
ATOM 1326 N N . ASP A 1 176 ? 14.145 -2.425 -29.687 1.00 80.69 176 ASP A N 1
ATOM 1327 C CA . ASP A 1 176 ? 13.531 -1.676 -30.792 1.00 80.69 176 ASP A CA 1
ATOM 1328 C C . ASP A 1 176 ? 14.472 -0.589 -31.336 1.00 80.69 176 ASP A C 1
ATOM 1330 O O . ASP A 1 176 ? 14.588 -0.396 -32.554 1.00 80.69 176 ASP A O 1
ATOM 1334 N N . LEU A 1 177 ? 15.198 0.092 -30.440 1.00 80.31 177 LEU A N 1
ATOM 1335 C CA . LEU A 1 177 ? 16.250 1.022 -30.833 1.00 80.31 177 LEU A CA 1
ATOM 1336 C C . LEU A 1 177 ? 17.395 0.305 -31.554 1.00 80.31 177 LEU A C 1
ATOM 1338 O O . LEU A 1 177 ? 17.888 0.870 -32.523 1.00 80.31 177 LEU A O 1
ATOM 1342 N N . ALA A 1 178 ? 17.808 -0.898 -31.152 1.00 82.12 178 ALA A N 1
ATOM 1343 C CA . ALA A 1 178 ? 18.876 -1.656 -31.811 1.00 82.12 178 ALA A CA 1
ATOM 1344 C C . ALA A 1 178 ? 18.508 -2.056 -33.249 1.00 82.12 178 ALA A C 1
ATOM 1346 O O . ALA A 1 178 ? 19.277 -1.803 -34.179 1.00 82.12 178 ALA A O 1
ATOM 1347 N N . ASP A 1 179 ? 17.310 -2.611 -33.435 1.00 77.62 179 ASP A N 1
ATOM 1348 C CA . ASP A 1 179 ? 16.846 -3.171 -34.711 1.00 77.62 179 ASP A CA 1
ATOM 1349 C C . ASP A 1 179 ? 16.565 -2.103 -35.771 1.00 77.62 179 ASP A C 1
ATOM 1351 O O . ASP A 1 179 ? 16.392 -2.391 -36.958 1.00 77.62 179 ASP A O 1
ATOM 1355 N N . GLY A 1 180 ? 16.482 -0.838 -35.363 1.00 66.25 180 GLY A N 1
ATOM 1356 C CA . GLY A 1 180 ? 16.162 0.249 -36.272 1.00 66.25 180 GLY A CA 1
ATOM 1357 C C . GLY A 1 180 ? 14.742 0.205 -36.817 1.00 66.25 180 GLY A C 1
ATOM 1358 O O . GLY A 1 180 ? 14.425 0.965 -37.740 1.00 66.25 180 GLY A O 1
ATOM 1359 N N . SER A 1 181 ? 13.887 -0.634 -36.226 1.00 63.41 181 SER A N 1
ATOM 1360 C CA . SER A 1 181 ? 12.455 -0.602 -36.463 1.00 63.41 181 SER A CA 1
ATOM 1361 C C . SER A 1 181 ? 11.986 0.832 -36.166 1.00 63.41 181 SER A C 1
ATOM 1363 O O . SER A 1 181 ? 12.384 1.448 -35.179 1.00 63.41 181 SER A O 1
ATOM 1365 N N . ARG A 1 182 ? 11.223 1.456 -37.073 1.00 54.94 182 ARG A N 1
ATOM 1366 C CA . ARG A 1 182 ? 10.798 2.873 -36.962 1.00 54.94 182 ARG A CA 1
ATOM 1367 C C . ARG A 1 182 ? 9.779 3.112 -35.827 1.00 54.94 182 ARG A C 1
ATOM 1369 O O . ARG A 1 182 ? 8.922 3.977 -35.964 1.00 54.94 182 ARG A O 1
ATOM 1376 N N . ARG A 1 183 ? 9.806 2.295 -34.774 1.00 59.41 183 ARG A N 1
ATOM 1377 C CA . ARG A 1 183 ? 8.800 2.239 -33.712 1.00 59.41 183 ARG A CA 1
ATOM 1378 C C . ARG A 1 183 ? 9.083 3.256 -32.614 1.00 59.41 183 ARG A C 1
ATOM 1380 O O . ARG A 1 183 ? 8.172 3.978 -32.239 1.00 59.41 183 ARG A O 1
ATOM 1387 N N . THR A 1 184 ? 10.349 3.393 -32.221 1.00 65.12 184 THR A N 1
ATOM 1388 C CA . THR A 1 184 ? 10.795 4.356 -31.205 1.00 65.12 184 THR A CA 1
ATOM 1389 C C . THR A 1 184 ? 12.109 4.985 -31.658 1.00 65.12 184 THR A C 1
ATOM 1391 O O . THR A 1 184 ? 12.989 4.303 -32.187 1.00 65.12 184 THR A O 1
ATOM 1394 N N . SER A 1 185 ? 12.248 6.298 -31.486 1.00 69.75 185 SER A N 1
ATOM 1395 C CA . SER A 1 185 ? 13.514 7.008 -31.670 1.00 69.75 185 SER A CA 1
ATOM 1396 C C . SER A 1 185 ? 14.103 7.453 -30.338 1.00 69.75 185 SER A C 1
ATOM 1398 O O . SER A 1 185 ? 13.408 7.495 -29.323 1.00 69.75 185 SER A O 1
ATOM 1400 N N . THR A 1 186 ? 15.390 7.799 -30.318 1.00 70.44 186 THR A N 1
ATOM 1401 C CA . THR A 1 186 ? 16.066 8.223 -29.082 1.00 70.44 186 THR A CA 1
ATOM 1402 C C . THR A 1 186 ? 15.452 9.500 -28.509 1.00 70.44 186 THR A C 1
ATOM 1404 O O . THR A 1 186 ? 15.351 9.644 -27.294 1.00 70.44 186 THR A O 1
ATOM 1407 N N . MET A 1 187 ? 14.989 10.418 -29.366 1.00 67.56 187 MET A N 1
ATOM 1408 C CA . MET A 1 187 ? 14.284 11.617 -28.909 1.00 67.56 187 MET A CA 1
ATOM 1409 C C . MET A 1 187 ? 12.864 11.313 -28.427 1.00 67.56 187 MET A C 1
ATOM 1411 O O . MET A 1 187 ? 12.413 11.934 -27.470 1.00 67.56 187 MET A O 1
ATOM 1415 N N . ALA A 1 188 ? 12.165 10.350 -29.040 1.00 67.38 188 ALA A N 1
ATOM 1416 C CA . ALA A 1 188 ? 10.860 9.902 -28.551 1.00 67.38 188 ALA A CA 1
ATOM 1417 C C . ALA A 1 188 ? 10.972 9.241 -27.169 1.00 67.38 188 ALA A C 1
ATOM 1419 O O . ALA A 1 188 ? 10.154 9.527 -26.299 1.00 67.38 188 ALA A O 1
ATOM 1420 N N . LEU A 1 189 ? 12.023 8.441 -26.944 1.00 68.81 189 LEU A N 1
ATOM 1421 C CA . LEU A 1 189 ? 12.361 7.904 -25.625 1.00 68.81 189 LEU A CA 1
ATOM 1422 C C . LEU A 1 189 ? 12.525 9.052 -24.618 1.00 68.81 189 LEU A C 1
ATOM 1424 O O . LEU A 1 189 ? 11.813 9.099 -23.622 1.00 68.81 189 LEU A O 1
ATOM 1428 N N . LEU A 1 190 ? 13.386 10.031 -24.909 1.00 67.94 190 LEU A N 1
ATOM 1429 C CA . LEU A 1 190 ? 13.606 11.175 -24.016 1.00 67.94 190 LEU A CA 1
ATOM 1430 C C . LEU A 1 190 ? 12.358 12.026 -23.758 1.00 67.94 190 LEU A C 1
ATOM 1432 O O . LEU A 1 190 ? 12.146 12.485 -22.636 1.00 67.94 190 LEU A O 1
ATOM 1436 N N . GLY A 1 191 ? 11.523 12.228 -24.776 1.00 64.94 191 GLY A N 1
ATOM 1437 C CA . GLY A 1 191 ? 10.276 12.980 -24.656 1.00 64.94 191 GLY A CA 1
ATOM 1438 C C . GLY A 1 191 ? 9.233 12.282 -23.783 1.00 64.94 191 GLY A C 1
ATOM 1439 O O . GLY A 1 191 ? 8.613 12.942 -22.947 1.00 64.94 191 GLY A O 1
ATOM 1440 N N . ALA A 1 192 ? 9.074 10.961 -23.939 1.00 61.41 192 ALA A N 1
ATOM 1441 C CA . ALA A 1 192 ? 8.176 10.150 -23.115 1.00 61.41 192 ALA A CA 1
ATOM 1442 C C . ALA A 1 192 ? 8.578 10.194 -21.630 1.00 61.41 192 ALA A C 1
ATOM 1444 O O . ALA A 1 192 ? 7.721 10.331 -20.760 1.00 61.41 192 ALA A O 1
ATOM 1445 N N . TRP A 1 193 ? 9.883 10.181 -21.344 1.00 59.84 193 TRP A N 1
ATOM 1446 C CA . TRP A 1 193 ? 10.415 10.252 -19.981 1.00 59.84 193 TRP A CA 1
ATOM 1447 C C . TRP A 1 193 ? 10.235 11.616 -19.309 1.00 59.84 193 TRP A C 1
ATOM 1449 O O . TRP A 1 193 ? 9.879 11.678 -18.135 1.00 59.84 193 TRP A O 1
ATOM 1459 N N . HIS A 1 194 ? 10.408 12.721 -20.037 1.00 57.00 194 HIS A N 1
ATOM 1460 C CA . HIS A 1 194 ? 10.194 14.065 -19.487 1.00 57.00 194 HIS A CA 1
ATOM 1461 C C . HIS A 1 194 ? 8.711 14.452 -19.320 1.00 57.00 194 HIS A C 1
ATOM 1463 O O . HIS A 1 194 ? 8.430 15.614 -19.024 1.00 57.00 194 HIS A O 1
ATOM 1469 N N . GLN A 1 195 ? 7.763 13.523 -19.531 1.00 52.94 195 GLN A N 1
ATOM 1470 C CA . GLN A 1 195 ? 6.314 13.784 -19.528 1.00 52.94 195 GLN A CA 1
ATOM 1471 C C . GLN A 1 195 ? 5.949 15.037 -20.341 1.00 52.94 195 GLN A C 1
ATOM 1473 O O . GLN A 1 195 ? 5.061 15.814 -19.978 1.00 52.94 195 GLN A O 1
ATOM 1478 N N . SER A 1 196 ? 6.657 15.279 -21.449 1.00 48.22 196 SER A N 1
ATOM 1479 C CA . SER A 1 196 ? 6.336 16.421 -22.293 1.00 48.22 196 SER A CA 1
ATOM 1480 C C . SER A 1 196 ? 5.034 16.100 -23.017 1.00 48.22 196 SER A C 1
ATOM 1482 O O . SER A 1 196 ? 5.006 15.274 -23.922 1.00 48.22 196 SER A O 1
ATOM 1484 N N . SER A 1 197 ? 3.942 16.764 -22.636 1.00 41.25 197 SER A N 1
ATOM 1485 C CA . SER A 1 197 ? 2.606 16.620 -23.243 1.00 41.25 197 SER A CA 1
ATOM 1486 C C . SER A 1 197 ? 2.533 17.030 -24.722 1.00 41.25 197 SER A C 1
ATOM 1488 O O . SER A 1 197 ? 1.460 17.047 -25.326 1.00 41.25 197 SER A O 1
ATOM 1490 N N . LYS A 1 198 ? 3.667 17.391 -25.329 1.00 42.59 198 LYS A N 1
ATOM 1491 C CA . LYS A 1 198 ? 3.764 17.773 -26.730 1.00 42.59 198 LYS A CA 1
ATOM 1492 C C . LYS A 1 198 ? 3.997 16.519 -27.562 1.00 42.59 198 LYS A C 1
ATOM 1494 O O . LYS A 1 198 ? 4.969 15.802 -27.351 1.00 42.59 198 LYS A O 1
ATOM 1499 N N . SER A 1 199 ? 3.106 16.295 -28.530 1.00 45.47 199 SER A N 1
ATOM 1500 C CA . SER A 1 199 ? 3.243 15.284 -29.586 1.00 45.47 199 SER A CA 1
ATOM 1501 C C . SER A 1 199 ? 4.695 15.180 -30.069 1.00 45.47 199 SER A C 1
ATOM 1503 O O . SER A 1 199 ? 5.301 16.243 -30.256 1.00 45.47 199 SER A O 1
ATOM 1505 N N . PRO A 1 200 ? 5.234 13.973 -30.328 1.00 48.72 200 PRO A N 1
ATOM 1506 C CA . PRO A 1 200 ? 6.610 13.797 -30.779 1.00 48.72 200 PRO A CA 1
ATOM 1507 C C . PRO A 1 200 ? 6.833 14.604 -32.060 1.00 48.72 200 PRO A C 1
ATOM 1509 O O . PRO A 1 200 ? 6.423 14.216 -33.154 1.00 48.72 200 PRO A O 1
ATOM 1512 N N . GLN A 1 201 ? 7.439 15.782 -31.922 1.00 52.72 201 GLN A N 1
ATOM 1513 C CA . GLN A 1 201 ? 7.859 16.570 -33.065 1.00 52.72 201 GLN A CA 1
ATOM 1514 C C . GLN A 1 201 ? 8.996 15.793 -33.719 1.00 52.72 201 GLN A C 1
ATOM 1516 O O . GLN A 1 201 ? 9.951 15.405 -33.052 1.00 52.72 201 GLN A O 1
ATOM 1521 N N . ALA A 1 202 ? 8.883 15.525 -35.019 1.00 55.25 202 ALA A N 1
ATOM 1522 C CA . ALA A 1 202 ? 9.951 14.880 -35.765 1.00 55.25 202 ALA A CA 1
ATOM 1523 C C . ALA A 1 202 ? 11.191 15.784 -35.723 1.00 55.25 202 ALA A C 1
ATOM 1525 O O . ALA A 1 202 ? 11.261 16.787 -36.436 1.00 55.25 202 ALA A O 1
ATOM 1526 N N . TYR A 1 203 ? 12.157 15.462 -34.860 1.00 61.22 203 TYR A N 1
ATOM 1527 C CA . TYR A 1 203 ? 13.376 16.251 -34.755 1.00 61.22 203 TYR A CA 1
ATOM 1528 C C . TYR A 1 203 ? 14.198 16.043 -36.038 1.00 61.22 203 TYR A C 1
ATOM 1530 O O . TYR A 1 203 ? 14.488 14.901 -36.403 1.00 61.22 203 TYR A O 1
ATOM 1538 N N . PRO A 1 204 ? 14.610 17.111 -36.746 1.00 61.09 204 PRO A N 1
ATOM 1539 C CA . PRO A 1 204 ? 15.297 16.989 -38.036 1.00 61.09 204 PRO A CA 1
ATOM 1540 C C . PRO A 1 204 ? 16.623 16.211 -37.952 1.00 61.09 204 PRO A C 1
ATOM 1542 O O . PRO A 1 204 ? 17.091 15.683 -38.958 1.00 61.09 204 PRO A O 1
ATOM 1545 N N . LEU A 1 205 ? 17.202 16.086 -36.752 1.00 67.94 205 LEU A N 1
ATOM 1546 C CA . LEU A 1 205 ? 18.433 15.338 -36.482 1.00 67.94 205 LEU A CA 1
ATOM 1547 C C . LEU A 1 205 ? 18.205 13.964 -35.828 1.00 67.94 205 LEU A C 1
ATOM 1549 O O . LEU A 1 205 ? 19.172 13.249 -35.578 1.00 67.94 205 LEU A O 1
ATOM 1553 N N . ASP A 1 206 ? 16.959 13.553 -35.585 1.00 71.94 206 ASP A N 1
ATOM 1554 C CA . ASP A 1 206 ? 16.623 12.349 -34.807 1.00 71.94 206 ASP A CA 1
ATOM 1555 C C . ASP A 1 206 ? 17.244 11.066 -35.374 1.00 71.94 206 ASP A C 1
ATOM 1557 O O . ASP A 1 206 ? 17.737 10.213 -34.640 1.00 71.94 206 ASP A O 1
ATOM 1561 N N . ARG A 1 207 ? 17.299 10.951 -36.707 1.00 74.00 207 ARG A N 1
ATOM 1562 C CA . ARG A 1 207 ? 17.929 9.805 -37.383 1.00 74.00 207 ARG A CA 1
ATOM 1563 C C . ARG A 1 207 ? 19.431 9.734 -37.136 1.00 74.00 207 ARG A C 1
ATOM 1565 O O . ARG A 1 207 ? 19.958 8.641 -36.950 1.00 74.00 207 ARG A O 1
ATOM 1572 N N . LEU A 1 208 ? 20.108 10.882 -37.158 1.00 78.56 208 LEU A N 1
ATOM 1573 C CA . LEU A 1 208 ? 21.545 10.954 -36.916 1.00 78.56 208 LEU A CA 1
ATOM 1574 C C . LEU A 1 208 ? 21.844 10.667 -35.443 1.00 78.56 208 LEU A C 1
ATOM 1576 O O . LEU A 1 208 ? 22.703 9.841 -35.157 1.00 78.56 208 LEU A O 1
ATOM 1580 N N . PHE A 1 209 ? 21.083 11.264 -34.522 1.00 77.06 209 PHE A N 1
ATOM 1581 C CA . PHE A 1 209 ? 21.188 10.967 -33.092 1.00 77.06 209 PHE A CA 1
ATOM 1582 C C . PHE A 1 209 ? 20.924 9.492 -32.792 1.00 77.06 209 PHE A C 1
ATOM 1584 O O . PHE A 1 209 ? 21.712 8.873 -32.085 1.00 77.06 209 PHE A O 1
ATOM 1591 N N . SER A 1 210 ? 19.886 8.904 -33.389 1.00 81.00 210 SER A N 1
ATOM 1592 C CA . SER A 1 210 ? 19.575 7.481 -33.225 1.00 81.00 210 SER A CA 1
ATOM 1593 C C . SER A 1 210 ? 20.697 6.583 -33.740 1.00 81.00 210 SER A C 1
ATOM 1595 O O . SER A 1 210 ? 21.036 5.603 -33.085 1.00 81.00 210 SER A O 1
ATOM 1597 N N . LEU A 1 211 ? 21.314 6.913 -34.881 1.00 83.00 211 LEU A N 1
ATOM 1598 C CA . LEU A 1 211 ? 22.467 6.171 -35.397 1.00 83.00 211 LEU A CA 1
ATOM 1599 C C . LEU A 1 211 ? 23.671 6.263 -34.447 1.00 83.00 211 LEU A C 1
ATOM 1601 O O . LEU A 1 211 ? 24.263 5.240 -34.116 1.00 83.00 211 LEU A O 1
ATOM 1605 N N . LEU A 1 212 ? 24.011 7.471 -33.986 1.00 84.75 212 LEU A N 1
ATOM 1606 C CA . LEU A 1 212 ? 25.128 7.685 -33.063 1.00 84.75 212 LEU A CA 1
ATOM 1607 C C . LEU A 1 212 ? 24.893 6.966 -31.730 1.00 84.75 212 LEU A C 1
ATOM 1609 O O . LEU A 1 212 ? 25.778 6.266 -31.242 1.00 84.75 212 LEU A O 1
ATOM 1613 N N . TYR A 1 213 ? 23.685 7.067 -31.181 1.00 83.94 213 TYR A N 1
ATOM 1614 C CA . TYR A 1 213 ? 23.302 6.367 -29.962 1.00 83.94 213 TYR A CA 1
ATOM 1615 C C . TYR A 1 213 ? 23.427 4.845 -30.130 1.00 83.94 213 TYR A C 1
ATOM 1617 O O . TYR A 1 213 ? 24.074 4.199 -29.312 1.00 83.94 213 TYR A O 1
ATOM 1625 N N . ARG A 1 214 ? 22.911 4.269 -31.226 1.00 84.81 214 ARG A N 1
ATOM 1626 C CA . ARG A 1 214 ? 23.019 2.824 -31.519 1.00 84.81 214 ARG A CA 1
ATOM 1627 C C . ARG A 1 214 ? 24.460 2.334 -31.597 1.00 84.81 214 ARG A C 1
ATOM 1629 O O . ARG A 1 214 ? 24.768 1.276 -31.061 1.00 84.81 214 ARG A O 1
ATOM 1636 N N . CYS A 1 215 ? 25.326 3.072 -32.287 1.00 85.81 215 CYS A N 1
ATOM 1637 C CA . CYS A 1 215 ? 26.698 2.634 -32.528 1.00 85.81 215 CYS A CA 1
ATOM 1638 C C . CYS A 1 215 ? 27.608 2.812 -31.310 1.00 85.81 215 CYS A C 1
ATOM 1640 O O . CYS A 1 215 ? 28.495 1.987 -31.105 1.00 85.81 215 CYS A O 1
ATOM 1642 N N . PHE A 1 216 ? 27.412 3.876 -30.526 1.00 85.38 216 PHE A N 1
ATOM 1643 C CA . PHE A 1 216 ? 28.385 4.280 -29.507 1.00 85.38 216 PHE A CA 1
ATOM 1644 C C . PHE A 1 216 ? 27.890 4.148 -28.065 1.00 85.38 216 PHE A C 1
ATOM 1646 O O . PHE A 1 216 ? 28.720 4.009 -27.173 1.00 85.38 216 PHE A O 1
ATOM 1653 N N . ILE A 1 217 ? 26.576 4.186 -27.822 1.00 84.50 217 ILE A N 1
ATOM 1654 C CA . ILE A 1 217 ? 26.010 4.278 -26.464 1.00 84.50 217 ILE A CA 1
ATOM 1655 C C . ILE A 1 217 ? 25.198 3.025 -26.116 1.00 84.50 217 ILE A C 1
ATOM 1657 O O . ILE A 1 217 ? 25.375 2.446 -25.049 1.00 84.50 217 ILE A O 1
ATOM 1661 N N . LEU A 1 218 ? 24.366 2.542 -27.039 1.00 84.94 218 LEU A N 1
ATOM 1662 C CA . LEU A 1 218 ? 23.390 1.478 -26.802 1.00 84.94 218 LEU A CA 1
ATOM 1663 C C . LEU A 1 218 ? 23.973 0.173 -26.212 1.00 84.94 218 LEU A C 1
ATOM 1665 O O . LEU A 1 218 ? 23.361 -0.356 -25.284 1.00 84.94 218 LEU A O 1
ATOM 1669 N N . PRO A 1 219 ? 25.133 -0.363 -26.657 1.00 87.06 219 PRO A N 1
ATOM 1670 C CA . PRO A 1 219 ? 25.709 -1.555 -26.027 1.00 87.06 219 PRO A CA 1
ATOM 1671 C C . PRO A 1 219 ? 26.080 -1.338 -24.554 1.00 87.06 219 PRO A C 1
ATOM 1673 O O . PRO A 1 219 ? 25.862 -2.227 -23.728 1.00 87.06 219 PRO A O 1
ATOM 1676 N N . ALA A 1 220 ? 26.615 -0.158 -24.225 1.00 84.00 220 ALA A N 1
ATOM 1677 C CA . ALA A 1 220 ? 26.961 0.215 -22.859 1.00 84.00 220 ALA A CA 1
ATOM 1678 C C . ALA A 1 220 ? 25.701 0.450 -22.012 1.00 84.00 220 ALA A C 1
ATOM 1680 O O . ALA A 1 220 ? 25.645 -0.033 -20.885 1.00 84.00 220 ALA A O 1
ATOM 1681 N N . ASP A 1 221 ? 24.667 1.085 -22.571 1.00 84.75 221 ASP A N 1
ATOM 1682 C CA . ASP A 1 221 ? 23.378 1.288 -21.899 1.00 84.75 221 ASP A CA 1
ATOM 1683 C C . ASP A 1 221 ? 22.690 -0.041 -21.574 1.00 84.75 221 ASP A C 1
ATOM 1685 O O . ASP A 1 221 ? 22.261 -0.236 -20.442 1.00 84.75 221 ASP A O 1
ATOM 1689 N N . ILE A 1 222 ? 22.643 -0.999 -22.508 1.00 86.44 222 ILE A N 1
ATOM 1690 C CA . ILE A 1 222 ? 22.063 -2.328 -22.244 1.00 86.44 222 ILE A CA 1
ATOM 1691 C C . ILE A 1 222 ? 22.832 -3.045 -21.126 1.00 86.44 222 ILE A C 1
ATOM 1693 O O . ILE A 1 222 ? 22.221 -3.616 -20.219 1.00 86.44 222 ILE A O 1
ATOM 1697 N N . ALA A 1 223 ? 24.167 -3.049 -21.188 1.00 86.62 223 ALA A N 1
ATOM 1698 C CA . ALA A 1 223 ? 24.996 -3.731 -20.196 1.00 86.62 223 ALA A CA 1
ATOM 1699 C C . ALA A 1 223 ? 24.897 -3.070 -18.813 1.00 86.62 223 ALA A C 1
ATOM 1701 O O . ALA A 1 223 ? 24.698 -3.765 -17.813 1.00 86.62 223 ALA A O 1
ATOM 1702 N N . GLY A 1 224 ? 24.993 -1.740 -18.767 1.00 83.56 224 GLY A N 1
ATOM 1703 C CA . GLY A 1 224 ? 24.879 -0.945 -17.551 1.00 83.56 224 GLY A CA 1
ATOM 1704 C C . GLY A 1 224 ? 23.500 -1.084 -16.923 1.00 83.56 224 GLY A C 1
ATOM 1705 O O . GLY A 1 224 ? 23.395 -1.380 -15.737 1.00 83.56 224 GLY A O 1
ATOM 1706 N N . TYR A 1 225 ? 22.435 -0.965 -17.715 1.00 85.06 225 TYR A N 1
ATOM 1707 C CA . TYR A 1 225 ? 21.069 -1.093 -17.220 1.00 85.06 225 TYR A CA 1
ATOM 1708 C C . TYR A 1 225 ? 20.795 -2.475 -16.609 1.00 85.06 225 TYR A C 1
ATOM 1710 O O . TYR A 1 225 ? 20.336 -2.549 -15.473 1.00 85.06 225 TYR A O 1
ATOM 1718 N N . ARG A 1 226 ? 21.182 -3.574 -17.276 1.00 88.31 226 ARG A N 1
ATOM 1719 C CA . ARG A 1 226 ? 21.069 -4.935 -16.704 1.00 88.31 226 ARG A CA 1
ATOM 1720 C C . ARG A 1 226 ? 21.877 -5.123 -15.426 1.00 88.31 226 ARG A C 1
ATOM 1722 O O . ARG A 1 226 ? 21.507 -5.904 -14.556 1.00 88.31 226 ARG A O 1
ATOM 1729 N N . HIS A 1 227 ? 23.056 -4.511 -15.337 1.00 87.25 227 HIS A N 1
ATOM 1730 C CA . HIS A 1 227 ? 23.871 -4.562 -14.121 1.00 87.25 227 HIS A CA 1
ATOM 1731 C C . HIS A 1 227 ? 23.157 -3.869 -12.961 1.00 87.25 227 HIS A C 1
ATOM 1733 O O . HIS A 1 227 ? 23.000 -4.459 -11.897 1.00 87.25 227 HIS A O 1
ATOM 1739 N N . ILE A 1 228 ? 22.644 -2.667 -13.199 1.00 85.44 228 ILE A N 1
ATOM 1740 C CA . ILE A 1 228 ? 21.962 -1.855 -12.191 1.00 85.44 228 ILE A CA 1
ATOM 1741 C C . ILE A 1 228 ? 20.633 -2.475 -11.763 1.00 85.44 228 ILE A C 1
ATOM 1743 O O . ILE A 1 228 ? 20.382 -2.589 -10.565 1.00 85.44 228 ILE A O 1
ATOM 1747 N N . MET A 1 229 ? 19.818 -2.955 -12.705 1.00 87.94 229 MET A N 1
ATOM 1748 C CA . MET A 1 229 ? 18.555 -3.622 -12.380 1.00 87.94 229 MET A CA 1
ATOM 1749 C C . MET A 1 229 ? 18.768 -4.886 -11.559 1.00 87.94 229 MET A C 1
ATOM 1751 O O . MET A 1 229 ? 18.033 -5.093 -10.599 1.00 87.94 229 MET A O 1
ATOM 1755 N N . ARG A 1 230 ? 19.806 -5.682 -11.850 1.00 90.44 230 ARG A N 1
ATOM 1756 C CA . ARG A 1 230 ? 20.168 -6.828 -11.001 1.00 90.44 230 ARG A CA 1
ATOM 1757 C C . ARG A 1 230 ? 20.493 -6.398 -9.575 1.00 90.44 230 ARG A C 1
ATOM 1759 O O . ARG A 1 230 ? 19.951 -6.980 -8.646 1.00 90.44 230 ARG A O 1
ATOM 1766 N N . ARG A 1 231 ? 21.291 -5.340 -9.389 1.00 89.44 231 ARG A N 1
ATOM 1767 C CA . ARG A 1 231 ? 21.599 -4.825 -8.044 1.00 89.44 231 ARG A CA 1
ATOM 1768 C C . ARG A 1 231 ? 20.341 -4.352 -7.313 1.00 89.44 231 ARG A C 1
ATOM 1770 O O . ARG A 1 231 ? 20.160 -4.699 -6.153 1.00 89.44 231 ARG A O 1
ATOM 1777 N N . TYR A 1 232 ? 19.455 -3.609 -7.975 1.00 89.00 232 TYR A N 1
ATOM 1778 C CA . TYR A 1 232 ? 18.186 -3.202 -7.368 1.00 89.00 232 TYR A CA 1
ATOM 1779 C C . TYR A 1 232 ? 17.281 -4.398 -7.046 1.00 89.00 232 TYR A C 1
ATOM 1781 O O . TYR A 1 232 ? 16.669 -4.425 -5.984 1.00 89.00 232 TYR A O 1
ATOM 1789 N N . GLN A 1 233 ? 17.217 -5.407 -7.916 1.00 90.00 233 GLN A N 1
ATOM 1790 C CA . GLN A 1 233 ? 16.471 -6.641 -7.658 1.00 90.00 233 GLN A CA 1
ATOM 1791 C C . GLN A 1 233 ? 17.049 -7.430 -6.479 1.00 90.00 233 GLN A C 1
ATOM 1793 O O . GLN A 1 233 ? 16.270 -7.968 -5.696 1.00 90.00 233 GLN A O 1
ATOM 1798 N N . ASP A 1 234 ? 18.374 -7.461 -6.312 1.00 89.94 234 ASP A N 1
ATOM 1799 C CA . ASP A 1 234 ? 19.031 -8.078 -5.154 1.00 89.94 234 ASP A CA 1
ATOM 1800 C C . ASP A 1 234 ? 18.658 -7.345 -3.856 1.00 89.94 234 ASP A C 1
ATOM 1802 O O . ASP A 1 234 ? 18.292 -7.988 -2.872 1.00 89.94 234 ASP A O 1
ATOM 1806 N N . VAL A 1 235 ? 18.674 -6.005 -3.868 1.00 89.31 235 VAL A N 1
ATOM 1807 C CA . VAL A 1 235 ? 18.248 -5.172 -2.727 1.00 89.31 235 VAL A CA 1
ATOM 1808 C C . VAL A 1 235 ? 16.772 -5.410 -2.406 1.00 89.31 235 VAL A C 1
ATOM 1810 O O . VAL A 1 235 ? 16.413 -5.685 -1.268 1.00 89.31 235 VAL A O 1
ATOM 1813 N N . VAL A 1 236 ? 15.889 -5.357 -3.405 1.00 87.94 236 VAL A N 1
ATOM 1814 C CA . VAL A 1 236 ? 14.454 -5.618 -3.213 1.00 87.94 236 VAL A CA 1
ATOM 1815 C C . VAL A 1 236 ? 14.241 -7.033 -2.681 1.00 87.94 236 VAL A C 1
ATOM 1817 O O . VAL A 1 236 ? 13.469 -7.220 -1.745 1.00 87.94 236 VAL A O 1
ATOM 1820 N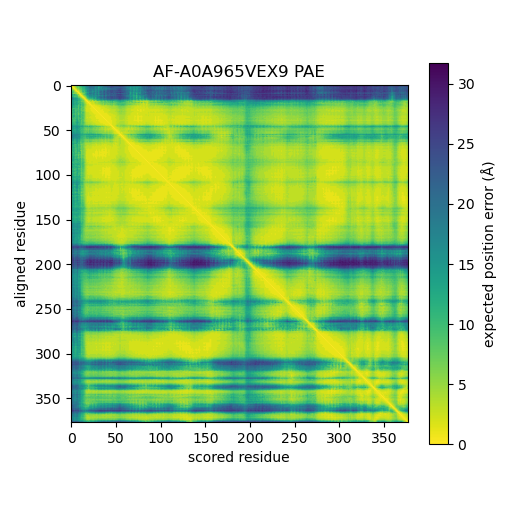 N . GLY A 1 237 ? 14.947 -8.022 -3.228 1.00 86.19 237 GLY A N 1
ATOM 1821 C CA . GLY A 1 237 ? 14.891 -9.410 -2.784 1.00 86.19 237 GLY A CA 1
ATOM 1822 C C . GLY A 1 237 ? 15.350 -9.592 -1.338 1.00 86.19 237 GLY A C 1
ATOM 1823 O O . GLY A 1 237 ? 14.728 -10.361 -0.605 1.00 86.19 237 GLY A O 1
ATOM 1824 N N . SER A 1 238 ? 16.370 -8.852 -0.889 1.00 85.06 238 SER A N 1
ATOM 1825 C CA . SER A 1 238 ? 16.860 -8.948 0.490 1.00 85.06 238 SER A CA 1
ATOM 1826 C C . SER A 1 238 ? 15.840 -8.458 1.519 1.00 85.06 238 SER A C 1
ATOM 1828 O O . SER A 1 238 ? 15.736 -9.027 2.608 1.00 85.06 238 SER A O 1
ATOM 1830 N N . THR A 1 239 ? 15.008 -7.477 1.153 1.00 82.31 239 THR A N 1
ATOM 1831 C CA . THR A 1 239 ? 13.917 -6.990 2.016 1.00 82.31 239 THR A CA 1
ATOM 1832 C C . THR A 1 239 ? 12.769 -7.994 2.193 1.00 82.31 239 THR A C 1
ATOM 1834 O O . THR A 1 239 ? 11.951 -7.833 3.098 1.00 82.31 239 THR A O 1
ATOM 1837 N N . LEU A 1 240 ? 12.708 -9.046 1.366 1.00 79.50 240 LEU A N 1
ATOM 1838 C CA . LEU A 1 240 ? 11.685 -10.097 1.440 1.00 79.50 240 LEU A CA 1
ATOM 1839 C C . LEU A 1 240 ? 12.073 -11.263 2.358 1.00 79.50 240 LEU A C 1
ATOM 1841 O O . LEU A 1 240 ? 11.250 -12.141 2.618 1.00 79.50 240 LEU A O 1
ATOM 1845 N N . PHE A 1 241 ? 13.317 -11.315 2.840 1.00 78.81 241 PHE A N 1
ATOM 1846 C CA . PHE A 1 241 ? 13.745 -12.378 3.743 1.00 78.81 241 PHE A CA 1
ATOM 1847 C C . PHE A 1 241 ? 13.051 -12.288 5.106 1.00 78.81 241 PHE A C 1
ATOM 1849 O O . PHE A 1 241 ? 12.670 -11.217 5.567 1.00 78.81 241 PHE A O 1
ATOM 1856 N N . ALA A 1 242 ? 12.957 -13.429 5.801 1.00 70.19 242 ALA A N 1
ATOM 1857 C CA . ALA A 1 242 ? 12.376 -13.503 7.147 1.00 70.19 242 ALA A CA 1
ATOM 1858 C C . ALA A 1 242 ? 13.074 -12.575 8.160 1.00 70.19 242 ALA A C 1
ATOM 1860 O O . ALA A 1 242 ? 12.462 -12.130 9.127 1.00 70.19 242 ALA A O 1
ATOM 1861 N N . LYS A 1 243 ? 14.358 -12.277 7.929 1.00 74.94 243 LYS A N 1
ATOM 1862 C CA . LYS A 1 243 ? 15.118 -11.257 8.647 1.00 74.94 243 LYS A CA 1
ATOM 1863 C C . LYS A 1 243 ? 15.753 -10.318 7.615 1.00 74.94 243 LYS A C 1
ATOM 1865 O O . LYS A 1 243 ? 16.856 -10.619 7.158 1.00 74.94 243 LYS A O 1
ATOM 1870 N N . PRO A 1 244 ? 15.049 -9.254 7.203 1.00 78.19 244 PRO A N 1
ATOM 1871 C CA . PRO A 1 244 ? 15.551 -8.339 6.191 1.00 78.19 244 PRO A CA 1
ATOM 1872 C C . PRO A 1 244 ? 16.694 -7.483 6.743 1.00 78.19 244 PRO A C 1
ATOM 1874 O O . PRO A 1 244 ? 16.828 -7.301 7.961 1.00 78.19 244 PRO A O 1
ATOM 1877 N N . ASP A 1 245 ? 17.506 -6.947 5.833 1.00 79.62 245 ASP A N 1
ATOM 1878 C CA . ASP A 1 245 ? 18.495 -5.930 6.177 1.00 79.62 245 ASP A CA 1
ATOM 1879 C C . ASP A 1 245 ? 17.787 -4.679 6.734 1.00 79.62 245 ASP A C 1
ATOM 1881 O O . ASP A 1 245 ? 16.735 -4.286 6.220 1.00 79.62 245 ASP A O 1
ATOM 1885 N N . PRO A 1 246 ? 18.337 -4.031 7.777 1.00 80.56 246 PRO A N 1
ATOM 1886 C CA . PRO A 1 246 ? 17.769 -2.792 8.292 1.00 80.56 246 PRO A CA 1
ATOM 1887 C C . PRO A 1 246 ? 17.844 -1.675 7.249 1.00 80.56 246 PRO A C 1
ATOM 1889 O O . PRO A 1 246 ? 18.780 -1.622 6.446 1.00 80.56 246 PRO A O 1
ATOM 1892 N N . HIS A 1 247 ? 16.889 -0.745 7.290 1.00 81.19 247 HIS A N 1
ATOM 1893 C CA . HIS A 1 247 ? 16.743 0.302 6.277 1.00 81.19 247 HIS A CA 1
ATOM 1894 C C . HIS A 1 247 ? 18.027 1.107 6.010 1.00 81.19 247 HIS A C 1
ATOM 1896 O O . HIS A 1 247 ? 18.354 1.282 4.839 1.00 81.19 247 HIS A O 1
ATOM 1902 N N . PRO A 1 248 ? 18.838 1.513 7.013 1.00 81.31 248 PRO A N 1
ATOM 1903 C CA . PRO A 1 248 ? 20.099 2.207 6.738 1.00 81.31 248 PRO A CA 1
ATOM 1904 C C . PRO A 1 248 ? 21.065 1.409 5.847 1.00 81.31 248 PRO A C 1
ATOM 1906 O O . PRO A 1 248 ? 21.808 1.988 5.054 1.00 81.31 248 PRO A O 1
ATOM 1909 N N . ALA A 1 249 ? 21.055 0.075 5.939 1.00 84.75 249 ALA A N 1
ATOM 1910 C CA . ALA A 1 249 ? 21.852 -0.780 5.064 1.00 84.75 249 ALA A CA 1
ATOM 1911 C C . ALA A 1 249 ? 21.265 -0.836 3.645 1.00 84.75 249 ALA A C 1
ATOM 1913 O O . ALA A 1 249 ? 22.023 -0.751 2.680 1.00 84.75 249 ALA A O 1
ATOM 1914 N N . VAL A 1 250 ? 19.938 -0.916 3.520 1.00 84.56 250 VAL A N 1
ATOM 1915 C CA . VAL A 1 250 ? 19.214 -0.884 2.237 1.00 84.56 250 VAL A CA 1
ATOM 1916 C C . VAL A 1 250 ? 19.437 0.447 1.511 1.00 84.56 250 VAL A C 1
ATOM 1918 O O . VAL A 1 250 ? 19.805 0.443 0.339 1.00 84.56 250 VAL A O 1
ATOM 1921 N N . VAL A 1 251 ? 19.311 1.582 2.208 1.00 80.69 251 VAL A N 1
ATOM 1922 C CA . VAL A 1 251 ? 19.599 2.922 1.666 1.00 80.69 251 VAL A CA 1
ATOM 1923 C C . VAL A 1 251 ? 21.044 3.015 1.223 1.00 80.69 251 VAL A C 1
ATOM 1925 O O . VAL A 1 251 ? 21.305 3.392 0.091 1.00 80.69 251 VAL A O 1
ATOM 1928 N N . LYS A 1 252 ? 21.995 2.590 2.062 1.00 84.69 252 LYS A N 1
ATOM 1929 C CA . LYS A 1 252 ? 23.412 2.592 1.687 1.00 84.69 252 LYS A CA 1
ATOM 1930 C C . LYS A 1 252 ? 23.675 1.771 0.422 1.00 84.69 252 LYS A C 1
ATOM 1932 O O . LYS A 1 252 ? 24.499 2.169 -0.397 1.00 84.69 252 LYS A O 1
ATOM 1937 N N . GLN A 1 253 ? 23.003 0.631 0.259 1.00 85.56 253 GLN A N 1
ATOM 1938 C CA . GLN A 1 253 ? 23.099 -0.172 -0.960 1.00 85.56 253 GLN A CA 1
ATOM 1939 C C . GLN A 1 253 ? 22.489 0.560 -2.164 1.00 85.56 253 GLN A C 1
ATOM 1941 O O . GLN A 1 253 ? 23.125 0.572 -3.214 1.00 85.56 253 GLN A O 1
ATOM 1946 N N . ALA A 1 254 ? 21.321 1.192 -2.009 1.00 83.56 254 ALA A N 1
ATOM 1947 C CA . ALA A 1 254 ? 20.658 1.976 -3.053 1.00 83.56 254 ALA A CA 1
ATOM 1948 C C . ALA A 1 254 ? 21.485 3.203 -3.479 1.00 83.56 254 ALA A C 1
ATOM 1950 O O . ALA A 1 254 ? 21.776 3.352 -4.661 1.00 83.56 254 ALA A O 1
ATOM 1951 N N . THR A 1 255 ? 21.979 4.007 -2.535 1.00 82.44 255 THR A N 1
ATOM 1952 C CA . THR A 1 255 ? 22.872 5.145 -2.807 1.00 82.44 255 THR A CA 1
ATOM 1953 C C . THR A 1 255 ? 24.169 4.688 -3.473 1.00 82.44 255 THR A C 1
ATOM 1955 O O . THR A 1 255 ? 24.606 5.281 -4.446 1.00 82.44 255 THR A O 1
ATOM 1958 N N . ALA A 1 256 ? 24.753 3.561 -3.051 1.00 85.06 256 ALA A N 1
ATOM 1959 C CA . ALA A 1 256 ? 25.929 3.007 -3.727 1.00 85.06 256 ALA A CA 1
ATOM 1960 C C . ALA A 1 256 ? 25.641 2.491 -5.152 1.00 85.06 256 ALA A C 1
ATOM 1962 O O . ALA A 1 256 ? 26.578 2.242 -5.914 1.00 85.06 256 ALA A O 1
ATOM 1963 N N . ILE A 1 257 ? 24.378 2.238 -5.509 1.00 84.25 257 ILE A N 1
ATOM 1964 C CA . ILE A 1 257 ? 23.973 1.978 -6.897 1.00 84.25 257 ILE A CA 1
ATOM 1965 C C . ILE A 1 257 ? 23.890 3.311 -7.654 1.00 84.25 257 ILE A C 1
ATOM 1967 O O . ILE A 1 257 ? 24.424 3.399 -8.758 1.00 84.25 257 ILE A O 1
ATOM 1971 N N . GLU A 1 258 ? 23.301 4.346 -7.051 1.00 79.69 258 GLU A N 1
ATOM 1972 C CA . GLU A 1 258 ? 23.185 5.709 -7.605 1.00 79.69 258 GLU A CA 1
ATOM 1973 C C . GLU A 1 258 ? 24.549 6.389 -7.845 1.00 79.69 258 GLU A C 1
ATOM 1975 O O . GLU A 1 258 ? 24.787 6.941 -8.917 1.00 79.69 258 GLU A O 1
ATOM 1980 N N . ASP A 1 259 ? 25.504 6.261 -6.927 1.00 79.56 259 ASP A N 1
ATOM 1981 C CA . ASP A 1 259 ? 26.858 6.809 -7.097 1.00 79.56 259 ASP A CA 1
ATOM 1982 C C . ASP A 1 259 ? 27.632 6.092 -8.230 1.00 79.56 259 ASP A C 1
ATOM 1984 O O . ASP A 1 259 ? 28.419 6.681 -8.984 1.00 79.56 259 ASP A O 1
ATOM 1988 N N . GLU A 1 260 ? 27.425 4.777 -8.380 1.00 77.75 260 GLU A N 1
ATOM 1989 C CA . GLU A 1 260 ? 28.016 3.999 -9.479 1.00 77.75 260 GLU A CA 1
ATOM 1990 C C . GLU A 1 260 ? 27.400 4.405 -10.825 1.00 77.75 260 GLU A C 1
ATOM 1992 O O . GLU A 1 260 ? 28.101 4.508 -11.832 1.00 77.75 260 GLU A O 1
ATOM 1997 N N . LEU A 1 261 ? 26.099 4.679 -10.835 1.00 71.75 261 LEU A N 1
ATOM 1998 C CA . LEU A 1 261 ? 25.357 5.223 -11.966 1.00 71.75 261 LEU A CA 1
ATOM 1999 C C . LEU A 1 261 ? 25.929 6.565 -12.434 1.00 71.75 261 LEU A C 1
ATOM 2001 O O . LEU A 1 261 ? 26.193 6.719 -13.624 1.00 71.75 261 LEU A O 1
ATOM 2005 N N . GLU A 1 262 ? 26.190 7.500 -11.522 1.00 66.50 262 GLU A N 1
ATOM 2006 C CA . GLU A 1 262 ? 26.787 8.805 -11.849 1.00 66.50 262 GLU A CA 1
ATOM 2007 C C . GLU A 1 262 ? 28.189 8.690 -12.459 1.00 66.50 262 GLU A C 1
ATOM 2009 O O . GLU A 1 262 ? 28.568 9.481 -13.324 1.00 66.50 262 GLU A O 1
ATOM 2014 N N . SER A 1 263 ? 28.960 7.679 -12.052 1.00 66.44 263 SER A N 1
ATOM 2015 C CA . SER A 1 263 ? 30.354 7.511 -12.479 1.00 66.44 263 SER A CA 1
ATOM 2016 C C . SER A 1 263 ? 30.558 6.563 -13.668 1.00 66.44 263 SER A C 1
ATOM 2018 O O . SER A 1 263 ? 31.570 6.670 -14.368 1.00 66.44 263 SER A O 1
ATOM 2020 N N . ARG A 1 264 ? 29.651 5.603 -13.888 1.00 61.47 264 ARG A N 1
ATOM 2021 C CA . ARG A 1 264 ? 29.795 4.499 -14.862 1.00 61.47 264 ARG A CA 1
ATOM 2022 C C . ARG A 1 264 ? 28.490 4.097 -15.556 1.00 61.47 264 ARG A C 1
ATOM 2024 O O . ARG A 1 264 ? 28.492 3.148 -16.343 1.00 61.47 264 ARG A O 1
ATOM 2031 N N . GLY A 1 265 ? 27.384 4.774 -15.264 1.00 58.88 265 GLY A N 1
ATOM 2032 C CA . GLY A 1 265 ? 26.074 4.483 -15.826 1.00 58.88 265 GLY A CA 1
ATOM 2033 C C . GLY A 1 265 ? 25.967 4.882 -17.293 1.00 58.88 265 GLY A C 1
ATOM 2034 O O . GLY A 1 265 ? 26.446 5.931 -17.720 1.00 58.88 265 GLY A O 1
ATOM 2035 N N . GLY A 1 266 ? 25.304 4.026 -18.069 1.00 65.19 266 GLY A N 1
ATOM 2036 C CA . GLY A 1 266 ? 24.792 4.409 -19.377 1.00 65.19 266 GLY A CA 1
ATOM 2037 C C . GLY A 1 266 ? 23.765 5.541 -19.266 1.00 65.19 266 GLY A C 1
ATOM 2038 O O . GLY A 1 266 ? 23.198 5.785 -18.198 1.00 65.19 266 GLY A O 1
ATOM 2039 N N . PHE A 1 267 ? 23.490 6.218 -20.378 1.00 68.25 267 PHE A N 1
ATOM 2040 C CA . PHE A 1 267 ? 22.588 7.369 -20.434 1.00 68.25 267 PHE A CA 1
ATOM 2041 C C . PHE A 1 267 ? 21.180 7.033 -19.924 1.00 68.25 267 PHE A C 1
ATOM 2043 O O . PHE A 1 267 ? 20.609 7.778 -19.133 1.00 68.25 267 PHE A O 1
ATOM 2050 N N . VAL A 1 268 ? 20.639 5.880 -20.326 1.00 66.06 268 VAL A N 1
ATOM 2051 C CA . VAL A 1 268 ? 19.326 5.402 -19.860 1.00 66.06 268 VAL A CA 1
ATOM 2052 C C . VAL A 1 268 ? 19.331 5.066 -18.374 1.00 66.06 268 VAL A C 1
ATOM 2054 O O . VAL A 1 268 ? 18.350 5.325 -17.687 1.00 66.06 268 VAL A O 1
ATOM 2057 N N . SER A 1 269 ? 20.430 4.533 -17.852 1.00 63.62 269 SER A N 1
ATOM 2058 C CA . SER A 1 269 ? 20.504 4.140 -16.450 1.00 63.62 269 SER A CA 1
ATOM 2059 C C . SER A 1 269 ? 20.433 5.348 -15.506 1.00 63.62 269 SER A C 1
ATOM 2061 O O . SER A 1 269 ? 19.727 5.295 -14.501 1.00 63.62 269 SER A O 1
ATOM 2063 N N . LEU A 1 270 ? 21.094 6.456 -15.864 1.00 62.94 270 LEU A N 1
ATOM 2064 C CA . LEU A 1 270 ? 21.056 7.720 -15.113 1.00 62.94 270 LEU A CA 1
ATOM 2065 C C . LEU A 1 270 ? 19.644 8.306 -14.990 1.00 62.94 270 LEU A C 1
ATOM 2067 O O . LEU A 1 270 ? 19.316 8.933 -13.988 1.00 62.94 270 LEU A O 1
ATOM 2071 N N . LEU A 1 271 ? 18.795 8.088 -15.995 1.00 63.84 271 LEU A N 1
ATOM 2072 C CA . LEU A 1 271 ? 17.439 8.639 -16.030 1.00 63.84 271 LEU A CA 1
ATOM 2073 C C . LEU A 1 271 ? 16.460 7.906 -15.097 1.00 63.84 271 LEU A C 1
ATOM 2075 O O . LEU A 1 271 ? 15.435 8.475 -14.731 1.00 63.84 271 LEU A O 1
ATOM 2079 N N . LEU A 1 272 ? 16.755 6.660 -14.710 1.00 64.38 272 LEU A N 1
ATOM 2080 C CA . LEU A 1 272 ? 15.811 5.778 -14.005 1.00 64.38 272 LEU A CA 1
ATOM 2081 C C . LEU A 1 272 ? 16.067 5.663 -12.503 1.00 64.38 272 LEU A C 1
ATOM 2083 O O . LEU A 1 272 ? 15.163 5.298 -11.749 1.00 64.38 272 LEU A O 1
ATOM 2087 N N . ALA A 1 273 ? 17.275 6.004 -12.061 1.00 62.19 273 ALA A N 1
ATOM 2088 C CA . ALA A 1 273 ? 17.757 5.745 -10.709 1.00 62.19 273 ALA A CA 1
ATOM 2089 C C . ALA A 1 273 ? 16.863 6.282 -9.571 1.00 62.19 273 ALA A C 1
ATOM 2091 O O . ALA A 1 273 ? 16.486 5.486 -8.707 1.00 62.19 273 ALA A O 1
ATOM 2092 N N . PRO A 1 274 ? 16.406 7.556 -9.583 1.00 58.97 274 PRO A N 1
ATOM 2093 C CA . PRO A 1 274 ? 15.664 8.111 -8.445 1.00 58.97 274 PRO A CA 1
ATOM 2094 C C . PRO A 1 274 ? 14.319 7.410 -8.210 1.00 58.97 274 PRO A C 1
ATOM 2096 O O . PRO A 1 274 ? 13.858 7.258 -7.079 1.00 58.97 274 PRO A O 1
ATOM 2099 N N . SER A 1 275 ? 13.683 6.945 -9.291 1.00 68.69 275 SER A N 1
ATOM 2100 C CA . SER A 1 275 ? 12.397 6.246 -9.220 1.00 68.69 275 SER A CA 1
ATOM 2101 C C . SER A 1 275 ? 12.510 4.848 -8.597 1.00 68.69 275 SER A C 1
ATOM 2103 O O . SER A 1 275 ? 11.581 4.396 -7.925 1.00 68.69 275 SER A O 1
ATOM 2105 N N . LEU A 1 276 ? 13.665 4.191 -8.751 1.00 78.81 276 LEU A N 1
ATOM 2106 C CA . LEU A 1 276 ? 13.927 2.841 -8.246 1.00 78.81 276 LEU A CA 1
ATOM 2107 C C . LEU A 1 276 ? 14.153 2.850 -6.730 1.00 78.81 276 LEU A C 1
ATOM 2109 O O . LEU A 1 276 ? 13.526 2.076 -6.004 1.00 78.81 276 LEU A O 1
ATOM 2113 N N . SER A 1 277 ? 14.976 3.774 -6.234 1.00 77.88 277 SER A N 1
ATOM 2114 C CA . SER A 1 277 ? 15.207 3.946 -4.793 1.00 77.88 277 SER A CA 1
ATOM 2115 C C . SER A 1 277 ? 13.935 4.385 -4.063 1.00 77.88 277 SER A C 1
ATOM 2117 O O . SER A 1 277 ? 13.614 3.855 -2.997 1.00 77.88 277 SER A O 1
ATOM 2119 N N . GLY A 1 278 ? 13.138 5.269 -4.678 1.00 80.19 278 GLY A N 1
ATOM 2120 C CA . GLY A 1 278 ? 11.828 5.664 -4.156 1.00 80.19 278 GLY A CA 1
ATOM 2121 C C . GLY A 1 278 ? 10.855 4.488 -3.995 1.00 80.19 278 GLY A C 1
ATOM 2122 O O . GLY A 1 278 ? 10.149 4.413 -2.989 1.00 80.19 278 GLY A O 1
ATOM 2123 N N . ALA A 1 279 ? 10.847 3.536 -4.935 1.00 84.56 279 ALA A N 1
ATOM 2124 C CA . ALA A 1 279 ? 10.003 2.342 -4.851 1.00 84.56 279 ALA A CA 1
ATOM 2125 C C . ALA A 1 279 ? 10.414 1.394 -3.711 1.00 84.56 279 ALA A C 1
ATOM 2127 O O . ALA A 1 279 ? 9.547 0.842 -3.029 1.00 84.56 279 ALA A O 1
ATOM 2128 N N . ILE A 1 280 ? 11.719 1.240 -3.461 1.00 85.69 280 ILE A N 1
ATOM 2129 C CA . ILE A 1 280 ? 12.232 0.463 -2.321 1.00 85.69 280 ILE A CA 1
ATOM 2130 C C . ILE A 1 280 ? 11.819 1.117 -1.005 1.00 85.69 280 ILE A C 1
ATOM 2132 O O . ILE A 1 280 ? 11.268 0.444 -0.135 1.00 85.69 280 ILE A O 1
ATOM 2136 N N . ALA A 1 281 ? 12.028 2.429 -0.874 1.00 83.75 281 ALA A N 1
ATOM 2137 C CA . ALA A 1 281 ? 11.621 3.171 0.314 1.00 83.75 281 ALA A CA 1
ATOM 2138 C C . ALA A 1 281 ? 10.113 3.029 0.569 1.00 83.75 281 ALA A C 1
ATOM 2140 O O . ALA A 1 281 ? 9.693 2.754 1.691 1.00 83.75 281 ALA A O 1
ATOM 2141 N N . ALA A 1 282 ? 9.285 3.144 -0.471 1.00 86.19 282 ALA A N 1
ATOM 2142 C CA . ALA A 1 282 ? 7.840 2.992 -0.348 1.00 86.19 282 ALA A CA 1
ATOM 2143 C C . ALA A 1 282 ? 7.425 1.561 0.067 1.00 86.19 282 ALA A C 1
ATOM 2145 O O . ALA A 1 282 ? 6.567 1.411 0.940 1.00 86.19 282 ALA A O 1
ATOM 2146 N N . GLN A 1 283 ? 8.098 0.519 -0.444 1.00 89.19 283 GLN A N 1
ATOM 2147 C CA . GLN A 1 283 ? 7.906 -0.868 0.008 1.00 89.19 283 GLN A CA 1
ATOM 2148 C C . GLN A 1 283 ? 8.253 -1.047 1.488 1.00 89.19 283 GLN A C 1
ATOM 2150 O O . GLN A 1 283 ? 7.489 -1.666 2.229 1.00 89.19 283 GLN A O 1
ATOM 2155 N N . MET A 1 284 ? 9.377 -0.482 1.930 1.00 87.50 284 MET A N 1
ATOM 2156 C CA . MET A 1 284 ? 9.798 -0.547 3.330 1.00 87.50 284 MET A CA 1
ATOM 2157 C C . MET A 1 284 ? 8.803 0.166 4.248 1.00 87.50 284 MET A C 1
ATOM 2159 O O . MET A 1 284 ? 8.392 -0.409 5.252 1.00 87.50 284 MET A O 1
ATOM 2163 N N . ARG A 1 285 ? 8.331 1.364 3.870 1.00 88.94 285 ARG A N 1
ATOM 2164 C CA . ARG A 1 285 ? 7.268 2.069 4.607 1.00 88.94 285 ARG A CA 1
ATOM 2165 C C . ARG A 1 285 ? 5.994 1.229 4.701 1.00 88.94 285 ARG A C 1
ATOM 2167 O O . ARG A 1 285 ? 5.426 1.123 5.782 1.00 88.94 285 ARG A O 1
ATOM 2174 N N . GLY A 1 286 ? 5.563 0.621 3.593 1.00 90.75 286 GLY A N 1
ATOM 2175 C CA . GLY A 1 286 ? 4.400 -0.268 3.563 1.00 90.75 286 GLY A CA 1
ATOM 2176 C C . GLY A 1 286 ? 4.545 -1.421 4.554 1.00 90.75 286 GLY A C 1
ATOM 2177 O O . GLY A 1 286 ? 3.703 -1.588 5.431 1.00 90.75 286 GLY A O 1
ATOM 2178 N N . LYS A 1 287 ? 5.664 -2.149 4.500 1.00 91.44 287 LYS A N 1
ATOM 2179 C CA . LYS A 1 287 ? 5.960 -3.237 5.443 1.00 91.44 287 LYS A CA 1
ATOM 2180 C C . LYS A 1 287 ? 5.928 -2.775 6.905 1.00 91.44 287 LYS A C 1
ATOM 2182 O O . LYS A 1 287 ? 5.297 -3.428 7.731 1.00 91.44 287 LYS A O 1
ATOM 2187 N N . THR A 1 288 ? 6.544 -1.637 7.215 1.00 92.06 288 THR A N 1
ATOM 2188 C CA . THR A 1 288 ? 6.532 -1.073 8.571 1.00 92.06 288 THR A CA 1
ATOM 2189 C C . THR A 1 288 ? 5.119 -0.734 9.042 1.00 92.06 288 THR A C 1
ATOM 2191 O O . THR A 1 288 ? 4.787 -0.989 10.196 1.00 92.06 288 THR A O 1
ATOM 2194 N N . LEU A 1 289 ? 4.247 -0.223 8.166 1.00 94.75 289 LEU A N 1
ATOM 2195 C CA . LEU A 1 289 ? 2.851 0.043 8.525 1.00 94.75 289 LEU A CA 1
ATOM 2196 C C . LEU A 1 289 ? 2.070 -1.239 8.852 1.00 94.75 289 LEU A C 1
ATOM 2198 O O . LEU A 1 289 ? 1.210 -1.197 9.730 1.00 94.75 289 LEU A O 1
ATOM 2202 N N . HIS A 1 290 ? 2.375 -2.372 8.211 1.00 95.19 290 HIS A N 1
ATOM 2203 C CA . HIS A 1 290 ? 1.803 -3.671 8.590 1.00 95.19 290 HIS A CA 1
ATOM 2204 C C . HIS A 1 290 ? 2.273 -4.121 9.981 1.00 95.19 290 HIS A C 1
ATOM 2206 O O . HIS A 1 290 ? 1.448 -4.540 10.795 1.00 95.19 290 HIS A O 1
ATOM 2212 N N . ASP A 1 291 ? 3.566 -3.977 10.291 1.00 92.44 291 ASP A N 1
ATOM 2213 C CA . ASP A 1 291 ? 4.108 -4.311 11.617 1.00 92.44 291 ASP A CA 1
ATOM 2214 C C . ASP A 1 291 ? 3.460 -3.437 12.711 1.00 92.44 291 ASP A C 1
ATOM 2216 O O . ASP A 1 291 ? 3.007 -3.938 13.746 1.00 92.44 291 ASP A O 1
ATOM 2220 N N . VAL A 1 292 ? 3.325 -2.134 12.444 1.00 94.19 292 VAL A N 1
ATOM 2221 C CA . VAL A 1 292 ? 2.615 -1.162 13.290 1.00 94.19 292 VAL A CA 1
ATOM 2222 C C . VAL A 1 292 ? 1.141 -1.549 13.473 1.00 94.19 292 VAL A C 1
ATOM 2224 O O . VAL A 1 292 ? 0.638 -1.563 14.599 1.00 94.19 292 VAL A O 1
ATOM 2227 N N . ALA A 1 293 ? 0.438 -1.900 12.393 1.00 95.25 293 ALA A N 1
ATOM 2228 C CA . ALA A 1 293 ? -0.952 -2.350 12.450 1.00 95.25 293 ALA A CA 1
ATOM 2229 C C . ALA A 1 293 ? -1.104 -3.630 13.283 1.00 95.25 293 ALA A C 1
ATOM 2231 O O . ALA A 1 293 ? -2.043 -3.740 14.073 1.00 95.25 293 ALA A O 1
ATOM 2232 N N . GLY A 1 294 ? -0.157 -4.565 13.180 1.00 94.38 294 GLY A N 1
ATOM 2233 C CA . GLY A 1 294 ? -0.114 -5.770 14.005 1.00 94.38 294 GLY A CA 1
ATOM 2234 C C . GLY A 1 294 ? -0.051 -5.459 15.503 1.00 94.38 294 GLY A C 1
ATOM 2235 O O . GLY A 1 294 ? -0.775 -6.075 16.290 1.00 94.38 294 GLY A O 1
ATOM 2236 N N . VAL A 1 295 ? 0.742 -4.458 15.902 1.00 93.25 295 VAL A N 1
ATOM 2237 C CA . VAL A 1 295 ? 0.797 -3.976 17.294 1.00 93.25 295 VAL A CA 1
ATOM 2238 C C . VAL A 1 295 ? -0.541 -3.372 17.727 1.00 93.25 295 VAL A C 1
ATOM 2240 O O . VAL A 1 295 ? -1.035 -3.707 18.805 1.00 93.25 295 VAL A O 1
ATOM 2243 N N . LEU A 1 296 ? -1.167 -2.530 16.897 1.00 92.81 296 LEU A N 1
ATOM 2244 C CA . LEU A 1 296 ? -2.472 -1.930 17.210 1.00 92.81 296 LEU A CA 1
ATOM 2245 C C . LEU A 1 296 ? -3.582 -2.982 17.343 1.00 92.81 296 LEU A C 1
ATOM 2247 O O . LEU A 1 296 ? -4.422 -2.895 18.243 1.00 92.81 296 LEU A O 1
ATOM 2251 N N . VAL A 1 297 ? -3.570 -4.013 16.497 1.00 94.19 297 VAL A N 1
ATOM 2252 C CA . VAL A 1 297 ? -4.502 -5.144 16.591 1.00 94.19 297 VAL A CA 1
ATOM 2253 C C . VAL A 1 297 ? -4.254 -5.941 17.871 1.00 94.19 297 VAL A C 1
ATOM 2255 O O . VAL A 1 297 ? -5.209 -6.265 18.573 1.00 94.19 297 VAL A O 1
ATOM 2258 N N . ALA A 1 298 ? -2.996 -6.215 18.231 1.00 91.94 298 ALA A N 1
ATOM 2259 C CA . ALA A 1 298 ? -2.662 -6.882 19.491 1.00 91.94 298 ALA A CA 1
ATOM 2260 C C . ALA A 1 298 ? -3.121 -6.071 20.715 1.00 91.94 298 ALA A C 1
ATOM 2262 O O . ALA A 1 298 ? -3.687 -6.638 21.651 1.00 91.94 298 ALA A O 1
ATOM 2263 N N . ALA A 1 299 ? -2.953 -4.747 20.685 1.00 90.00 299 ALA A N 1
ATOM 2264 C CA . ALA A 1 299 ? -3.469 -3.856 21.721 1.00 90.00 299 ALA A CA 1
ATOM 2265 C C . ALA A 1 299 ? -4.995 -3.878 21.784 1.00 90.00 299 ALA A C 1
ATOM 2267 O O . ALA A 1 299 ? -5.576 -3.980 22.862 1.00 90.00 299 ALA A O 1
ATOM 2268 N N . THR A 1 300 ? -5.661 -3.880 20.635 1.00 91.69 300 THR A N 1
ATOM 2269 C CA . THR A 1 300 ? -7.121 -3.974 20.582 1.00 91.69 300 THR A CA 1
ATOM 2270 C C . THR A 1 300 ? -7.621 -5.300 21.148 1.00 91.69 300 THR A C 1
ATOM 2272 O O . THR A 1 300 ? -8.544 -5.288 21.957 1.00 91.69 300 THR A O 1
ATOM 2275 N N . ARG A 1 301 ? -6.974 -6.429 20.833 1.00 91.75 301 ARG A N 1
ATOM 2276 C CA . ARG A 1 301 ? -7.296 -7.734 21.439 1.00 91.75 301 ARG A CA 1
ATOM 2277 C C . ARG A 1 301 ? -7.184 -7.698 22.961 1.00 91.75 301 ARG A C 1
ATOM 2279 O O . ARG A 1 301 ? -8.115 -8.105 23.646 1.00 91.75 301 ARG A O 1
ATOM 2286 N N . ALA A 1 302 ? -6.075 -7.180 23.487 1.00 89.62 302 ALA A N 1
ATOM 2287 C CA . ALA A 1 302 ? -5.854 -7.067 24.927 1.00 89.62 302 ALA A CA 1
ATOM 2288 C C . ALA A 1 302 ? -6.923 -6.195 25.606 1.00 89.62 302 ALA A C 1
ATOM 2290 O O . ALA A 1 302 ? -7.522 -6.611 26.598 1.00 89.62 302 ALA A O 1
ATOM 2291 N N . ARG A 1 303 ? -7.239 -5.033 25.018 1.00 89.19 303 ARG A N 1
ATOM 2292 C CA . ARG A 1 303 ? -8.324 -4.148 25.473 1.00 89.19 303 ARG A CA 1
ATOM 2293 C C . ARG A 1 303 ? -9.664 -4.884 25.537 1.00 89.19 303 ARG A C 1
ATOM 2295 O O . ARG A 1 303 ? -10.369 -4.776 26.535 1.00 89.19 303 ARG A O 1
ATOM 2302 N N . LEU A 1 304 ? -10.018 -5.605 24.475 1.00 90.62 304 LEU A N 1
ATOM 2303 C CA . LEU A 1 304 ? -11.280 -6.343 24.375 1.00 90.62 304 LEU A CA 1
ATOM 2304 C C . LEU A 1 304 ? -11.342 -7.546 25.326 1.00 90.62 304 LEU A C 1
ATOM 2306 O O . LEU A 1 304 ? -12.418 -7.882 25.801 1.00 90.62 304 LEU A O 1
ATOM 2310 N N . ALA A 1 305 ? -10.197 -8.139 25.670 1.00 88.81 305 ALA A N 1
ATOM 2311 C CA . ALA A 1 305 ? -10.078 -9.188 26.683 1.00 88.81 305 ALA A CA 1
ATOM 2312 C C . ALA A 1 305 ? -10.065 -8.658 28.136 1.00 88.81 305 ALA A C 1
ATOM 2314 O O . ALA A 1 305 ? -9.911 -9.440 29.075 1.00 88.81 305 ALA A O 1
ATOM 2315 N N . GLY A 1 306 ? -10.217 -7.343 28.341 1.00 85.62 306 GLY A N 1
ATOM 2316 C CA . GLY A 1 306 ? -10.282 -6.712 29.663 1.00 85.62 306 GLY A CA 1
ATOM 2317 C C . GLY A 1 306 ? -8.933 -6.278 30.248 1.00 85.62 306 GLY A C 1
ATOM 2318 O O . GLY A 1 306 ? -8.872 -5.898 31.419 1.00 85.62 306 GLY A O 1
ATOM 2319 N N . GLU A 1 307 ? -7.847 -6.303 29.470 1.00 84.00 307 GLU A N 1
ATOM 2320 C CA . GLU A 1 307 ? -6.545 -5.796 29.908 1.00 84.00 307 GLU A CA 1
ATOM 2321 C C . GLU A 1 307 ? -6.551 -4.259 29.978 1.00 84.00 307 GLU A C 1
ATOM 2323 O O . GLU A 1 307 ? -6.906 -3.562 29.023 1.00 84.00 307 GLU A O 1
ATOM 2328 N N . SER A 1 308 ? -6.119 -3.707 31.117 1.00 77.69 308 SER A N 1
ATOM 2329 C CA . SER A 1 308 ? -5.944 -2.261 31.259 1.00 77.69 308 SER A CA 1
ATOM 2330 C C . SER A 1 308 ? -4.625 -1.819 30.638 1.00 77.69 308 SER A C 1
ATOM 2332 O O . SER A 1 308 ? -3.558 -1.921 31.240 1.00 77.69 308 SER A O 1
ATOM 2334 N N . LEU A 1 309 ? -4.716 -1.223 29.456 1.00 71.62 309 LEU A N 1
ATOM 2335 C CA . LEU A 1 309 ? -3.579 -0.636 28.750 1.00 71.62 309 LEU A CA 1
ATOM 2336 C C . LEU A 1 309 ? -3.164 0.753 29.288 1.00 71.62 309 LEU A C 1
ATOM 2338 O O . LEU A 1 309 ? -2.513 1.537 28.598 1.00 71.62 309 LEU A O 1
ATOM 2342 N N . ALA A 1 310 ? -3.611 1.135 30.489 1.00 68.12 310 ALA A N 1
ATOM 2343 C CA . ALA A 1 310 ? -3.339 2.454 31.069 1.00 68.12 310 ALA A CA 1
ATOM 2344 C C . ALA A 1 310 ? -1.879 2.624 31.526 1.00 68.12 310 ALA A C 1
ATOM 2346 O O . ALA A 1 310 ? -1.354 3.731 31.464 1.00 68.12 310 ALA A O 1
ATOM 2347 N N . ALA A 1 311 ? -1.237 1.543 31.979 1.00 62.25 311 ALA A N 1
ATOM 2348 C CA . ALA A 1 311 ? 0.098 1.587 32.581 1.00 62.25 311 ALA A CA 1
ATOM 2349 C C . ALA A 1 311 ? 1.243 1.282 31.597 1.00 62.25 311 ALA A C 1
ATOM 2351 O O . ALA A 1 311 ? 2.363 1.737 31.813 1.00 62.25 311 ALA A O 1
ATOM 2352 N N . SER A 1 312 ? 0.977 0.522 30.531 1.00 66.88 312 SER A N 1
ATOM 2353 C CA . SER A 1 312 ? 1.953 0.167 29.497 1.00 66.88 312 SER A CA 1
ATOM 2354 C C . SER A 1 312 ? 1.283 0.212 28.124 1.00 66.88 312 SER A C 1
ATOM 2356 O O . SER A 1 312 ? 0.216 -0.386 27.962 1.00 66.88 312 SER A O 1
ATOM 2358 N N . PRO A 1 313 ? 1.895 0.876 27.127 1.00 65.31 313 PRO A N 1
ATOM 2359 C CA . PRO A 1 313 ? 1.403 0.850 25.757 1.00 65.31 313 PRO A CA 1
ATOM 2360 C C . PRO A 1 313 ? 1.682 -0.493 25.061 1.00 65.31 313 PRO A C 1
ATOM 2362 O O . PRO A 1 313 ? 1.211 -0.728 23.954 1.00 65.31 313 PRO A O 1
ATOM 2365 N N . VAL A 1 314 ? 2.449 -1.385 25.692 1.00 73.88 314 VAL A N 1
ATOM 2366 C CA . VAL A 1 314 ? 2.722 -2.730 25.184 1.00 73.88 314 VAL A CA 1
ATOM 2367 C C . VAL A 1 314 ? 1.767 -3.713 25.868 1.00 73.88 314 VAL A C 1
ATOM 2369 O O . VAL A 1 314 ? 1.845 -3.839 27.094 1.00 73.88 314 VAL A O 1
ATOM 2372 N N . PRO A 1 315 ? 0.882 -4.390 25.114 1.00 72.12 315 PRO A N 1
ATOM 2373 C CA . PRO A 1 315 ? 0.011 -5.445 25.635 1.00 72.12 315 PRO A CA 1
ATOM 2374 C C . PRO A 1 315 ? 0.823 -6.568 26.272 1.00 72.12 315 PRO A C 1
ATOM 2376 O O . PRO A 1 315 ? 1.858 -6.936 25.724 1.00 72.12 315 PRO A O 1
ATOM 2379 N N . ALA A 1 316 ? 0.334 -7.195 27.342 1.00 71.94 316 ALA A N 1
ATOM 2380 C CA . ALA A 1 316 ? 1.022 -8.311 27.999 1.00 71.94 316 ALA A CA 1
ATOM 2381 C C . ALA A 1 316 ? 1.307 -9.492 27.049 1.00 71.94 316 ALA A C 1
ATOM 2383 O O . ALA A 1 316 ? 2.282 -10.221 27.230 1.00 71.94 316 ALA A O 1
ATOM 2384 N N . ALA A 1 317 ? 0.477 -9.664 26.015 1.00 71.00 317 ALA A N 1
ATOM 2385 C CA . ALA A 1 317 ? 0.683 -10.654 24.958 1.00 71.00 317 ALA A CA 1
ATOM 2386 C C . ALA A 1 317 ? 1.928 -10.378 24.087 1.00 71.00 317 ALA A C 1
ATOM 2388 O O . ALA A 1 317 ? 2.499 -11.307 23.517 1.00 71.00 317 ALA A O 1
ATOM 2389 N N . LEU A 1 318 ? 2.360 -9.118 23.983 1.00 75.62 318 LEU A N 1
ATOM 2390 C CA . LEU A 1 318 ? 3.607 -8.728 23.335 1.00 75.62 318 LEU A CA 1
ATOM 2391 C C . LEU A 1 318 ? 4.699 -8.632 24.405 1.00 75.62 318 LEU A C 1
ATOM 2393 O O . LEU A 1 318 ? 4.791 -7.649 25.131 1.00 75.62 318 LEU A O 1
ATOM 2397 N N . ALA A 1 319 ? 5.566 -9.646 24.485 1.00 75.38 319 ALA A N 1
ATOM 2398 C CA . ALA A 1 319 ? 6.707 -9.627 25.409 1.00 75.38 319 ALA A CA 1
ATOM 2399 C C . ALA A 1 319 ? 7.602 -8.382 25.219 1.00 75.38 319 ALA A C 1
ATOM 2401 O O . ALA A 1 319 ? 8.191 -7.883 26.175 1.00 75.38 319 ALA A O 1
ATOM 2402 N N . ALA A 1 320 ? 7.690 -7.889 23.982 1.00 83.38 320 ALA A N 1
ATOM 2403 C CA . ALA A 1 320 ? 8.267 -6.606 23.611 1.00 83.38 320 ALA A CA 1
ATOM 2404 C C . ALA A 1 320 ? 7.640 -6.133 22.291 1.00 83.38 320 ALA A C 1
ATOM 2406 O O . ALA A 1 320 ? 7.081 -6.937 21.538 1.00 83.38 320 ALA A O 1
ATOM 2407 N N . LEU A 1 321 ? 7.762 -4.838 21.994 1.00 87.88 321 LEU A N 1
ATOM 2408 C CA . LEU A 1 321 ? 7.426 -4.322 20.669 1.00 87.88 321 LEU A CA 1
ATOM 2409 C C . LEU A 1 321 ? 8.368 -4.917 19.607 1.00 87.88 321 LEU A C 1
ATOM 2411 O O . LEU A 1 321 ? 9.547 -5.150 19.902 1.00 87.88 321 LEU A O 1
ATOM 2415 N N . PRO A 1 322 ? 7.873 -5.151 18.375 1.00 89.12 322 PRO A N 1
ATOM 2416 C CA . PRO A 1 322 ? 8.716 -5.549 17.257 1.00 89.12 322 PRO A CA 1
ATOM 2417 C C . PRO A 1 322 ? 9.867 -4.567 17.050 1.00 89.12 322 PRO A C 1
ATOM 2419 O O . PRO A 1 322 ? 9.757 -3.383 17.369 1.00 89.12 322 PRO A O 1
ATOM 2422 N N . ARG A 1 323 ? 10.973 -5.062 16.495 1.00 89.12 323 ARG A N 1
ATOM 2423 C CA . ARG A 1 323 ? 12.105 -4.222 16.104 1.00 89.12 323 ARG A CA 1
ATOM 2424 C C . ARG A 1 323 ? 11.663 -3.211 15.044 1.00 89.12 323 ARG A C 1
ATOM 2426 O O . ARG A 1 323 ? 10.999 -3.597 14.088 1.00 89.12 323 ARG A O 1
ATOM 2433 N N . ASP A 1 324 ? 12.099 -1.965 15.181 1.00 89.06 324 ASP A N 1
ATOM 2434 C CA . ASP A 1 324 ? 11.920 -0.942 14.160 1.00 89.06 324 ASP A CA 1
ATOM 2435 C C . ASP A 1 324 ? 12.804 -1.263 12.932 1.00 89.06 324 ASP A C 1
ATOM 2437 O O . ASP A 1 324 ? 14.035 -1.321 13.074 1.00 89.06 324 ASP A O 1
ATOM 2441 N N . PRO A 1 325 ? 12.221 -1.464 11.730 1.00 86.19 325 PRO A N 1
ATOM 2442 C CA . PRO A 1 325 ? 12.973 -1.740 10.503 1.00 86.19 325 PRO A CA 1
ATOM 2443 C C . PRO A 1 325 ? 13.959 -0.634 10.109 1.00 86.19 325 PRO A C 1
ATOM 2445 O O . PRO A 1 325 ? 14.925 -0.901 9.388 1.00 86.19 325 PRO A O 1
ATOM 2448 N N . PHE A 1 326 ? 13.738 0.589 10.587 1.00 85.88 326 PHE A N 1
ATOM 2449 C CA . PHE A 1 326 ? 14.556 1.757 10.291 1.00 85.88 326 PHE A CA 1
ATOM 2450 C C . PHE A 1 326 ? 15.705 1.974 11.278 1.00 85.88 326 PHE A C 1
ATOM 2452 O O . PHE A 1 326 ? 16.590 2.789 11.031 1.00 85.88 326 PHE A O 1
ATOM 2459 N N . THR A 1 327 ? 15.791 1.162 12.338 1.00 83.12 327 THR A N 1
ATOM 2460 C CA . THR A 1 327 ? 16.883 1.243 13.315 1.00 83.12 327 THR A CA 1
ATOM 2461 C C . THR A 1 327 ? 17.724 -0.034 13.397 1.00 83.12 327 THR A C 1
ATOM 2463 O O . THR 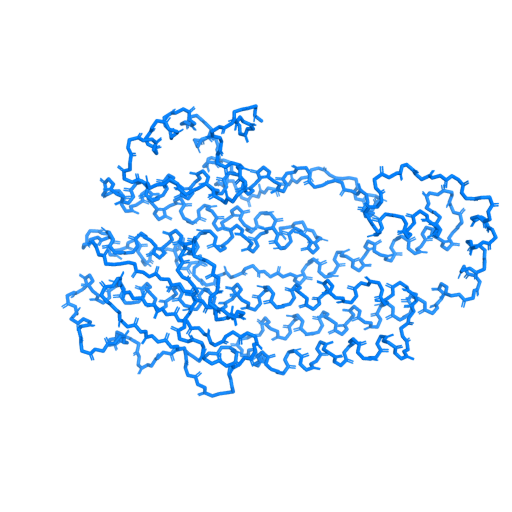A 1 327 ? 17.327 -1.147 13.022 1.00 83.12 327 THR A O 1
ATOM 2466 N N . ALA A 1 328 ? 18.944 0.115 13.920 1.00 74.19 328 ALA A N 1
ATOM 2467 C CA . ALA A 1 328 ? 19.847 -1.010 14.133 1.00 74.19 328 ALA A CA 1
ATOM 2468 C C . ALA A 1 328 ? 19.345 -1.968 15.228 1.00 74.19 328 ALA A C 1
ATOM 2470 O O . ALA A 1 328 ? 19.368 -3.171 15.000 1.00 74.19 328 ALA A O 1
ATOM 2471 N N . ASP A 1 329 ? 18.845 -1.467 16.361 1.00 80.88 329 ASP A N 1
ATOM 2472 C CA . ASP A 1 329 ? 18.529 -2.312 17.527 1.00 80.88 329 ASP A CA 1
ATOM 2473 C C . ASP A 1 329 ? 17.344 -1.804 18.373 1.00 80.88 329 ASP A C 1
ATOM 2475 O O . ASP A 1 329 ? 17.086 -2.343 19.450 1.00 80.88 329 ASP A O 1
ATOM 2479 N N . LYS A 1 330 ? 16.616 -0.767 17.933 1.00 87.94 330 LYS A N 1
ATOM 2480 C CA . LYS A 1 330 ? 15.499 -0.211 18.712 1.00 87.94 330 LYS A CA 1
ATOM 2481 C C . LYS A 1 330 ? 14.174 -0.884 18.325 1.00 87.94 330 LYS A C 1
ATOM 2483 O O . LYS A 1 330 ? 13.999 -1.267 17.165 1.00 87.94 330 LYS A O 1
ATOM 2488 N N . PRO A 1 331 ? 13.244 -1.069 19.275 1.00 91.19 331 PRO A N 1
ATOM 2489 C CA . PRO A 1 331 ? 11.875 -1.445 18.951 1.00 91.19 331 PRO A CA 1
ATOM 2490 C C . PRO A 1 331 ? 11.126 -0.285 18.286 1.00 91.19 331 PRO A C 1
ATOM 2492 O O . PRO A 1 331 ? 11.580 0.857 18.341 1.00 91.19 331 PRO A O 1
ATOM 2495 N N . LEU A 1 332 ? 9.960 -0.584 17.715 1.00 92.44 332 LEU A N 1
ATOM 2496 C CA . LEU A 1 332 ? 8.961 0.426 17.376 1.00 92.44 332 LEU A CA 1
ATOM 2497 C C . LEU A 1 332 ? 8.615 1.274 18.607 1.00 92.44 332 LEU A C 1
ATOM 2499 O O . LEU A 1 332 ? 8.704 0.821 19.753 1.00 92.44 332 LEU A O 1
ATOM 2503 N N . PHE A 1 333 ? 8.164 2.492 18.352 1.00 90.75 333 PHE A N 1
ATOM 2504 C CA . PHE A 1 333 ? 7.734 3.438 19.364 1.00 90.75 333 PHE A CA 1
ATOM 2505 C C . PHE A 1 333 ? 6.226 3.326 19.554 1.00 90.75 333 PHE A C 1
ATOM 2507 O O . PHE A 1 333 ? 5.468 3.170 18.597 1.00 90.75 333 PHE A O 1
ATOM 2514 N N . ALA A 1 334 ? 5.779 3.403 20.805 1.00 88.94 334 ALA A N 1
ATOM 2515 C CA . ALA A 1 334 ? 4.365 3.444 21.145 1.00 88.94 334 ALA A CA 1
ATOM 2516 C C . ALA A 1 334 ? 4.124 4.572 22.147 1.00 88.94 334 ALA A C 1
ATOM 2518 O O . ALA A 1 334 ? 4.653 4.560 23.261 1.00 88.94 334 ALA A O 1
ATOM 2519 N N . LYS A 1 335 ? 3.321 5.553 21.743 1.00 85.25 335 LYS A N 1
ATOM 2520 C CA . LYS A 1 335 ? 2.987 6.739 22.525 1.00 85.25 335 LYS A CA 1
ATOM 2521 C C . LYS A 1 335 ? 1.485 6.797 22.744 1.00 85.25 335 LYS A C 1
ATOM 2523 O O . LYS A 1 335 ? 0.696 6.567 21.832 1.00 85.25 335 LYS A O 1
ATOM 2528 N N . ARG A 1 336 ? 1.098 7.149 23.965 1.00 78.38 336 ARG A N 1
ATOM 2529 C CA . ARG A 1 336 ? -0.285 7.462 24.315 1.00 78.38 336 ARG A CA 1
ATOM 2530 C C . ARG A 1 336 ? -0.406 8.965 24.535 1.00 78.38 336 ARG A C 1
ATOM 2532 O O . ARG A 1 336 ? 0.428 9.548 25.225 1.00 78.38 336 ARG A O 1
ATOM 2539 N N . SER A 1 337 ? -1.424 9.572 23.946 1.00 69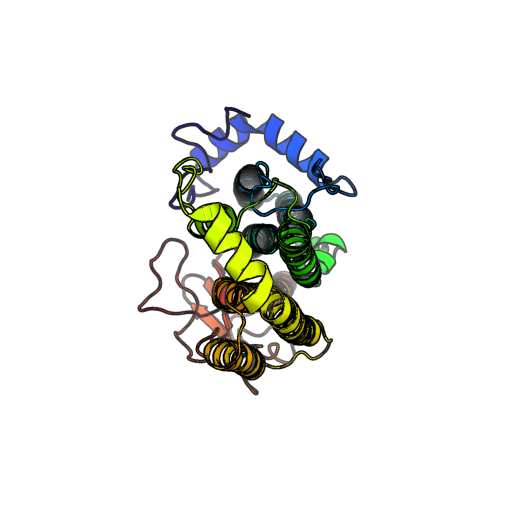.81 337 SER A N 1
ATOM 2540 C CA . SER A 1 337 ? -1.834 10.957 24.172 1.00 69.81 337 SER A CA 1
ATOM 2541 C C . SER A 1 337 ? -3.324 11.013 24.513 1.00 69.81 337 SER A C 1
ATOM 2543 O O . SER A 1 337 ? -4.016 9.991 24.490 1.00 69.81 337 SER A O 1
ATOM 2545 N N . ASP A 1 338 ? -3.815 12.210 24.829 1.00 69.00 338 ASP A N 1
ATOM 2546 C CA . ASP A 1 338 ? -5.242 12.448 25.074 1.00 69.00 338 ASP A CA 1
ATOM 2547 C C . ASP A 1 338 ? -6.092 12.139 23.826 1.00 69.00 338 ASP A C 1
ATOM 2549 O O . ASP A 1 338 ? -7.206 11.635 23.945 1.00 69.00 338 ASP A O 1
ATOM 2553 N N . ASP A 1 339 ? -5.522 12.345 22.634 1.00 67.88 339 ASP A N 1
ATOM 2554 C CA . ASP A 1 339 ? -6.173 12.104 21.338 1.00 67.88 339 ASP A CA 1
ATOM 2555 C C . ASP A 1 339 ? -6.131 10.637 20.876 1.00 67.88 339 ASP A C 1
ATOM 2557 O O . ASP A 1 339 ? -6.763 10.275 19.881 1.00 67.88 339 ASP A O 1
ATOM 2561 N N . GLY A 1 340 ? -5.390 9.772 21.576 1.00 76.75 340 GLY A N 1
ATOM 2562 C CA . GLY A 1 340 ? -5.344 8.347 21.270 1.00 76.75 340 GLY A CA 1
ATOM 2563 C C . GLY A 1 340 ? -3.971 7.715 21.417 1.00 76.75 340 GLY A C 1
ATOM 2564 O O . GLY A 1 340 ? -3.165 8.047 22.285 1.00 76.75 340 GLY A O 1
ATOM 2565 N N . TRP A 1 341 ? -3.744 6.706 20.594 1.00 83.50 341 TRP A N 1
ATOM 2566 C CA . TRP A 1 341 ? -2.556 5.873 20.583 1.00 83.50 341 TRP A CA 1
ATOM 2567 C C . TRP A 1 341 ? -1.831 6.039 19.261 1.00 83.50 341 TRP A C 1
ATOM 2569 O O . TRP A 1 341 ? -2.449 6.024 18.202 1.00 83.50 341 TRP A O 1
ATOM 2579 N N . VAL A 1 342 ? -0.512 6.155 19.314 1.00 89.25 342 VAL A N 1
ATOM 2580 C CA . VAL A 1 342 ? 0.338 6.231 18.129 1.00 89.25 342 VAL A CA 1
ATOM 2581 C C . VAL A 1 342 ? 1.391 5.150 18.244 1.00 89.25 342 VAL A C 1
ATOM 2583 O O . VAL A 1 342 ? 2.123 5.104 19.231 1.00 89.25 342 VAL A O 1
ATOM 2586 N N . VAL A 1 343 ? 1.459 4.280 17.243 1.00 91.88 343 VAL A N 1
ATOM 2587 C CA . VAL A 1 343 ? 2.555 3.322 17.092 1.00 91.88 343 VAL A CA 1
ATOM 2588 C C . VAL A 1 343 ? 3.287 3.684 15.811 1.00 91.88 343 VAL A C 1
ATOM 2590 O O . VAL A 1 343 ? 2.651 3.884 14.773 1.00 91.88 343 VAL A O 1
ATOM 2593 N N . TYR A 1 344 ? 4.602 3.839 15.896 1.00 93.19 344 TYR A N 1
ATOM 2594 C CA . TYR A 1 344 ? 5.394 4.367 14.795 1.00 93.19 344 TYR A CA 1
ATOM 2595 C C . TYR A 1 344 ? 6.842 3.877 14.811 1.00 93.19 344 TYR A C 1
ATOM 2597 O O . TYR A 1 344 ? 7.328 3.287 15.776 1.00 93.19 344 TYR A O 1
ATOM 2605 N N . SER A 1 345 ? 7.492 4.105 13.684 1.00 93.12 345 SER A N 1
ATOM 2606 C CA . SER A 1 345 ? 8.913 3.946 13.418 1.00 93.12 345 SER A CA 1
ATOM 2607 C C . SER A 1 345 ? 9.500 5.317 13.100 1.00 93.12 345 SER A C 1
ATOM 2609 O O . SER A 1 345 ? 8.780 6.144 12.539 1.00 93.12 345 SER A O 1
ATOM 2611 N N . VAL A 1 346 ? 10.791 5.498 13.390 1.00 90.31 346 VAL A N 1
ATOM 2612 C CA . VAL A 1 346 ? 11.563 6.735 13.119 1.00 90.31 346 VAL A CA 1
ATOM 2613 C C . VAL A 1 346 ? 11.722 7.071 11.635 1.00 90.31 346 VAL A C 1
ATOM 2615 O O . VAL A 1 346 ? 12.359 8.041 11.281 1.00 90.31 346 VAL A O 1
ATOM 2618 N N . GLY A 1 347 ? 11.248 6.201 10.742 1.00 87.50 347 GLY A N 1
ATOM 2619 C CA . GLY A 1 347 ? 11.276 6.487 9.316 1.00 87.50 347 GLY A CA 1
ATOM 2620 C C . GLY A 1 347 ? 12.676 6.526 8.671 1.00 87.50 347 GLY A C 1
ATOM 2621 O O . GLY A 1 347 ? 13.679 6.112 9.264 1.00 87.50 347 GLY A O 1
ATOM 2622 N N . PRO A 1 348 ? 12.725 6.837 7.361 1.00 82.06 348 PRO A N 1
ATOM 2623 C CA . PRO A 1 348 ? 13.934 6.788 6.538 1.00 82.06 348 PRO A CA 1
ATOM 2624 C C . PRO A 1 348 ? 15.147 7.589 7.019 1.00 82.06 348 PRO A C 1
ATOM 2626 O O . PRO A 1 348 ? 16.264 7.124 6.754 1.00 82.06 348 PRO A O 1
ATOM 2629 N N . ASP A 1 349 ? 14.970 8.740 7.664 1.00 83.38 349 ASP A N 1
ATOM 2630 C CA . ASP A 1 349 ? 16.076 9.579 8.140 1.00 83.38 349 ASP A CA 1
ATOM 2631 C C . ASP A 1 349 ? 16.735 9.032 9.421 1.00 83.38 349 ASP A C 1
ATOM 2633 O O . ASP A 1 349 ? 17.925 9.263 9.663 1.00 83.38 349 ASP A O 1
ATOM 2637 N N . GLY A 1 350 ? 16.015 8.180 10.157 1.00 83.25 350 GLY A N 1
ATOM 2638 C CA . GLY A 1 350 ? 16.484 7.520 11.370 1.00 83.25 350 GLY A CA 1
ATOM 2639 C C . GLY A 1 350 ? 16.440 8.402 12.621 1.00 83.25 350 GLY A C 1
ATOM 2640 O O . GLY A 1 350 ? 16.980 7.989 13.660 1.00 83.25 350 GLY A O 1
ATOM 2641 N N . GLU A 1 351 ? 15.836 9.583 12.536 1.00 86.75 351 GLU A N 1
ATOM 2642 C CA . GLU A 1 351 ? 15.613 10.526 13.625 1.00 86.75 351 GLU A CA 1
ATOM 2643 C C . GLU A 1 351 ? 14.179 10.370 14.170 1.00 86.75 351 GLU A C 1
ATOM 2645 O O . GLU A 1 351 ? 13.251 10.044 13.453 1.00 86.75 351 GLU A O 1
ATOM 2650 N N . ASP A 1 352 ? 13.994 10.496 15.488 1.00 88.31 352 ASP A N 1
ATOM 2651 C CA . ASP A 1 352 ? 12.657 10.377 16.100 1.00 88.31 352 ASP A CA 1
ATOM 2652 C C . ASP A 1 352 ? 12.013 11.761 16.170 1.00 88.31 352 ASP A C 1
ATOM 2654 O O . ASP A 1 352 ? 12.390 12.572 17.024 1.00 88.31 352 ASP A O 1
ATOM 2658 N N . ASP A 1 353 ? 11.023 12.004 15.314 1.00 86.50 353 ASP A N 1
ATOM 2659 C CA . ASP A 1 353 ? 10.268 13.260 15.273 1.00 86.50 353 ASP A CA 1
ATOM 2660 C C . ASP A 1 353 ? 9.044 13.265 16.203 1.00 86.50 353 ASP A C 1
ATOM 2662 O O . ASP A 1 353 ? 8.282 14.234 16.268 1.00 86.50 353 ASP A O 1
ATOM 2666 N N . GLY A 1 354 ? 8.837 12.197 16.976 1.00 85.50 354 GLY A N 1
ATOM 2667 C CA . GLY A 1 354 ? 7.736 12.092 17.930 1.00 85.50 354 GLY A CA 1
ATOM 2668 C C . GLY A 1 354 ? 6.415 11.579 17.345 1.00 85.50 354 GLY A C 1
ATOM 2669 O O . GLY A 1 354 ? 5.382 11.652 18.033 1.00 85.50 354 GLY A O 1
ATOM 2670 N N . GLY A 1 355 ? 6.441 11.030 16.133 1.00 85.44 355 GLY A N 1
ATOM 2671 C CA . GLY A 1 355 ? 5.374 10.306 15.453 1.00 85.44 355 GLY A CA 1
ATOM 2672 C C . GLY A 1 355 ? 4.902 10.962 14.147 1.00 85.44 355 GLY A C 1
ATOM 2673 O O . GLY A 1 355 ? 5.028 12.170 13.962 1.00 85.44 355 GLY A O 1
ATOM 2674 N N . PRO A 1 356 ? 4.214 10.199 13.271 1.00 84.38 356 PRO A N 1
ATOM 2675 C CA . PRO A 1 356 ? 3.701 10.711 12.000 1.00 84.38 356 PRO A CA 1
ATOM 2676 C C . PRO A 1 356 ? 2.704 11.844 12.231 1.00 84.38 356 PRO A C 1
ATOM 2678 O O . PRO A 1 356 ? 1.903 11.771 13.165 1.00 84.38 356 PRO A O 1
ATOM 2681 N N . ALA A 1 357 ? 2.661 12.837 11.347 1.00 74.88 357 ALA A N 1
ATOM 2682 C CA . ALA A 1 357 ? 1.720 13.953 11.445 1.00 74.88 357 ALA A CA 1
ATOM 2683 C C . ALA A 1 357 ? 0.250 13.514 11.599 1.00 74.88 357 ALA A C 1
ATOM 2685 O O . ALA A 1 357 ? -0.165 12.433 11.162 1.00 74.88 357 ALA A O 1
ATOM 2686 N N . ALA A 1 358 ? -0.558 14.356 12.249 1.00 69.38 358 ALA A N 1
ATOM 2687 C CA . ALA A 1 358 ? -1.995 14.121 12.334 1.00 69.38 358 ALA A CA 1
ATOM 2688 C C . ALA A 1 358 ? -2.623 14.135 10.930 1.00 69.38 358 ALA A C 1
ATOM 2690 O O . ALA A 1 358 ? -2.158 14.813 10.016 1.00 69.38 358 ALA A O 1
ATOM 2691 N N . ARG A 1 359 ? -3.704 13.376 10.743 1.00 66.06 359 ARG A N 1
ATOM 2692 C CA . ARG A 1 359 ? -4.355 13.263 9.437 1.00 66.06 359 ARG A CA 1
ATOM 2693 C C . ARG A 1 359 ? -4.876 14.630 8.976 1.00 66.06 359 ARG A C 1
ATOM 2695 O O . ARG A 1 359 ? -5.701 15.225 9.659 1.00 66.06 359 ARG A O 1
ATOM 2702 N N . GLY A 1 360 ? -4.426 15.091 7.810 1.00 58.84 360 GLY A N 1
ATOM 2703 C CA . GLY A 1 360 ? -4.812 16.398 7.262 1.00 58.84 360 GLY A CA 1
ATOM 2704 C C . GLY A 1 360 ? -4.060 17.588 7.865 1.00 58.84 360 GLY A C 1
ATOM 2705 O O . GLY A 1 360 ? -4.339 18.718 7.479 1.00 58.84 360 GLY A O 1
ATOM 2706 N N . ALA A 1 361 ? -3.115 17.345 8.778 1.00 59.00 361 ALA A N 1
ATOM 2707 C CA . ALA A 1 361 ? -2.119 18.331 9.162 1.00 59.00 361 ALA A CA 1
ATOM 2708 C C . ALA A 1 361 ? -0.912 18.228 8.223 1.00 59.00 361 ALA A C 1
ATOM 2710 O O . ALA A 1 361 ? -0.555 17.133 7.776 1.00 59.00 361 ALA A O 1
ATOM 2711 N N . ASP A 1 362 ? -0.281 19.367 7.948 1.00 54.69 362 ASP A N 1
ATOM 2712 C CA . ASP A 1 362 ? 1.036 19.368 7.323 1.00 54.69 362 ASP A CA 1
ATOM 2713 C C . ASP A 1 362 ? 2.021 18.642 8.246 1.00 54.69 362 ASP A C 1
ATOM 2715 O O . ASP A 1 362 ? 1.926 18.742 9.474 1.00 54.69 362 ASP A O 1
ATOM 2719 N N . ALA A 1 363 ? 2.958 17.892 7.663 1.00 56.31 363 ALA A N 1
ATOM 2720 C CA . ALA A 1 363 ? 4.032 17.304 8.447 1.00 56.31 363 ALA A CA 1
ATOM 2721 C C . ALA A 1 363 ? 4.799 18.418 9.165 1.00 56.31 363 ALA A C 1
ATOM 2723 O O . ALA A 1 363 ? 5.251 19.369 8.521 1.00 56.31 363 ALA A O 1
ATOM 2724 N N . GLU A 1 364 ? 4.933 18.320 10.491 1.00 54.47 364 GLU A N 1
ATOM 2725 C CA . GLU A 1 364 ? 5.816 19.218 11.228 1.00 54.47 364 GLU A CA 1
ATOM 2726 C C . GLU A 1 364 ? 7.229 19.049 10.651 1.00 54.47 364 GLU A C 1
ATOM 2728 O O . GLU A 1 364 ? 7.774 17.951 10.633 1.00 54.47 364 GLU A O 1
ATOM 2733 N N . ASN A 1 365 ? 7.773 20.131 10.087 1.00 54.31 365 ASN A N 1
ATOM 2734 C CA . ASN A 1 365 ? 9.174 20.294 9.687 1.00 54.31 365 ASN A CA 1
ATOM 2735 C C . ASN A 1 365 ? 9.863 19.073 9.048 1.00 54.31 365 ASN A C 1
ATOM 2737 O O . ASN A 1 365 ? 10.972 18.725 9.432 1.00 54.31 365 ASN A O 1
ATOM 2741 N N . GLY A 1 366 ? 9.258 18.477 8.021 1.00 63.34 366 GLY A N 1
ATOM 2742 C CA . GLY A 1 366 ? 9.945 17.449 7.236 1.00 63.34 366 GLY A CA 1
ATOM 2743 C C . GLY A 1 366 ? 10.009 16.070 7.888 1.00 63.34 366 GLY A C 1
ATOM 2744 O O . GLY A 1 366 ? 10.773 15.251 7.391 1.00 63.34 366 GLY A O 1
ATOM 2745 N N . SER A 1 367 ? 9.189 15.811 8.913 1.00 79.69 367 SER A N 1
ATOM 2746 C CA . SER A 1 367 ? 9.138 14.497 9.549 1.00 79.69 367 SER A CA 1
ATOM 2747 C C . SER A 1 367 ? 8.808 13.371 8.571 1.00 79.69 367 SER A C 1
ATOM 2749 O O . SER A 1 367 ? 7.881 13.492 7.754 1.00 79.69 367 SER A O 1
ATOM 2751 N N . ASP A 1 368 ? 9.548 12.266 8.675 1.00 82.62 368 ASP A N 1
ATOM 2752 C CA . ASP A 1 368 ? 9.368 11.076 7.844 1.00 82.62 368 ASP A CA 1
ATOM 2753 C C . ASP A 1 368 ? 8.957 9.806 8.615 1.00 82.62 368 ASP A C 1
ATOM 2755 O O . ASP A 1 368 ? 8.805 8.735 8.005 1.00 82.62 368 ASP A O 1
ATOM 2759 N N . ASP A 1 369 ? 8.638 9.978 9.904 1.00 88.44 369 ASP A N 1
ATOM 2760 C CA . ASP A 1 369 ? 8.103 8.963 10.807 1.00 88.44 369 ASP A CA 1
ATOM 2761 C C . ASP A 1 369 ? 6.960 8.164 10.166 1.00 88.44 369 ASP A C 1
ATOM 2763 O O . ASP A 1 369 ? 5.973 8.684 9.622 1.00 88.44 369 ASP A O 1
ATOM 2767 N N . VAL A 1 370 ? 7.053 6.842 10.283 1.00 90.12 370 VAL A N 1
ATOM 2768 C CA . VAL A 1 370 ? 6.117 5.903 9.662 1.00 90.12 370 VAL A CA 1
ATOM 2769 C C . VAL A 1 370 ? 5.282 5.243 10.743 1.00 90.12 370 VAL A C 1
ATOM 2771 O O . VAL A 1 370 ? 5.756 4.372 11.468 1.00 90.12 370 VAL A O 1
ATOM 2774 N N . GLY A 1 371 ? 4.005 5.604 10.835 1.00 92.44 371 GLY A N 1
ATOM 2775 C CA . GLY A 1 371 ? 3.128 5.018 11.840 1.00 92.44 371 GLY A CA 1
ATOM 2776 C C . GLY A 1 371 ? 1.643 5.195 11.579 1.00 92.44 371 GLY A C 1
ATOM 2777 O O . GLY A 1 371 ? 1.219 5.803 10.593 1.00 92.44 371 GLY A O 1
ATOM 2778 N N . LEU A 1 372 ? 0.858 4.660 12.509 1.00 92.19 372 LEU A N 1
ATOM 2779 C CA . LEU A 1 372 ? -0.597 4.727 12.519 1.00 92.19 372 LEU A CA 1
ATOM 2780 C C . LEU A 1 372 ? -1.072 5.313 13.846 1.00 92.19 372 LEU A C 1
ATOM 2782 O O . LEU A 1 372 ? -0.510 5.044 14.912 1.00 92.19 372 LEU A O 1
ATOM 2786 N N . ARG A 1 373 ? -2.141 6.104 13.762 1.00 90.00 373 ARG A N 1
ATOM 2787 C CA . ARG A 1 373 ? -2.820 6.698 14.911 1.00 90.00 373 ARG A CA 1
ATOM 2788 C C . ARG A 1 373 ? -4.148 5.976 15.108 1.00 90.00 373 ARG A C 1
ATOM 2790 O O . ARG A 1 373 ? -4.966 5.938 14.198 1.00 90.00 373 ARG A O 1
ATOM 2797 N N . MET A 1 374 ? -4.339 5.398 16.283 1.00 88.62 374 MET A N 1
ATOM 2798 C CA . MET A 1 374 ? -5.585 4.790 16.725 1.00 88.62 374 MET A CA 1
ATOM 2799 C C . MET A 1 374 ? -6.280 5.777 17.677 1.00 88.62 374 MET A C 1
ATOM 2801 O O . MET A 1 374 ? -5.761 6.007 18.774 1.00 88.62 374 MET A O 1
ATOM 2805 N N . PRO A 1 375 ? -7.407 6.395 17.286 1.00 84.00 375 PRO A N 1
ATOM 2806 C CA . PRO A 1 375 ? -8.068 7.406 18.107 1.00 84.00 375 PRO A CA 1
ATOM 2807 C C . PRO A 1 375 ? -8.657 6.811 19.394 1.00 84.00 375 PRO A C 1
ATOM 2809 O O . PRO A 1 375 ? -8.801 5.594 19.538 1.00 84.00 375 PRO A O 1
ATOM 2812 N N . VAL A 1 376 ? -9.010 7.667 20.353 1.00 77.38 376 VAL A N 1
ATOM 2813 C CA . VAL A 1 376 ? -9.859 7.240 21.477 1.00 77.38 376 VAL A CA 1
ATOM 2814 C C . VAL A 1 376 ? -11.279 6.959 20.962 1.00 77.38 376 VAL A C 1
ATOM 2816 O O . VAL A 1 376 ? -11.711 7.550 19.974 1.00 77.38 376 VAL A O 1
ATOM 2819 N N . ARG A 1 377 ? -11.964 6.006 21.606 1.00 67.81 377 ARG A N 1
ATOM 2820 C CA . ARG A 1 377 ? -13.338 5.599 21.280 1.00 67.81 377 ARG A CA 1
ATOM 2821 C C . ARG A 1 377 ? -14.329 6.757 21.333 1.00 67.81 377 ARG A C 1
ATOM 2823 O O . ARG A 1 377 ? -14.244 7.537 22.308 1.00 67.81 377 ARG A O 1
#

Solvent-accessible surface area (backbone atoms only — not comparable to full-atom values): 20981 Å² total; per-residue (Å²): 117,78,78,63,70,48,102,87,27,68,60,47,85,77,73,64,82,70,57,42,83,40,70,65,40,50,56,52,49,64,76,37,42,71,56,51,56,51,49,53,60,54,58,73,40,99,70,74,83,83,92,71,68,75,94,64,52,52,92,82,64,80,67,79,57,58,63,56,51,50,37,52,35,48,53,39,39,47,50,17,44,27,29,23,67,75,66,35,44,68,60,13,54,55,34,31,45,42,25,35,52,47,10,50,47,43,28,65,44,46,32,56,68,29,24,52,52,9,46,56,28,30,49,49,20,55,51,41,44,31,63,31,53,48,59,50,50,67,88,43,53,66,59,68,71,32,66,68,49,48,50,52,50,72,57,63,71,67,49,64,60,10,57,56,30,44,50,51,27,52,51,46,50,52,46,39,48,66,72,62,47,94,81,56,49,60,61,50,53,54,39,64,72,68,66,52,89,63,76,84,68,85,56,94,56,42,69,60,52,35,50,51,38,50,76,74,41,43,70,54,23,56,54,35,36,56,53,52,50,50,53,51,49,50,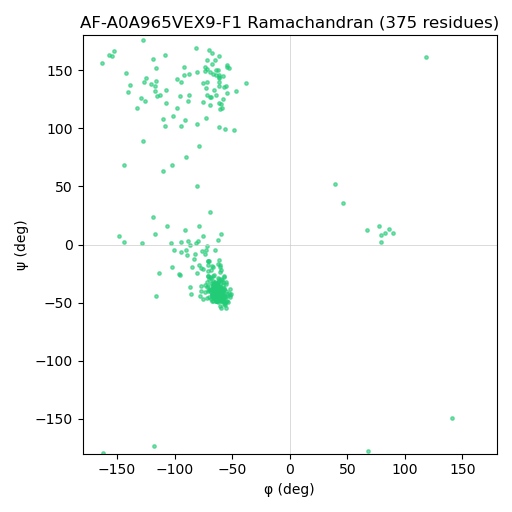54,54,52,43,61,71,42,101,77,42,69,38,41,66,59,50,49,52,53,47,50,57,49,48,56,46,28,78,77,68,38,18,77,67,37,57,76,48,45,73,63,53,52,49,51,52,52,51,36,52,52,47,43,49,42,31,57,36,48,48,51,52,51,49,39,42,51,36,47,57,74,68,48,78,62,86,87,42,85,62,36,85,89,43,89,61,67,60,70,19,59,44,40,96,84,44,52,42,47,67,49,78,57,94,72,24,37,37,31,25,33,38,18,89,86,56,53,80,74,86,56,44,56,59,92,94,50,74,56,65,91,79,57,58,30,42,48,51,60,30,49,61,109

Secondary structure (DSSP, 8-state):
-GGGSSTTSTT-TTT----TTSHHHHHHHHHTHHHHHHHHHHHTSS-------TTS--TT---THHHHHHHHHHHHHHHHHHHHHTT-HHHHHHHHHHHHHHHHHHTTSSSHHHHHHHHHHHHHHHHHHHHHTTT--GGGGGGGGSHHHHHHHH-----HHHHHHHHHHHHHHHHHHHHT-TT--HHHHHHHHTT--S-----TTHHHHHHHHHHHTHHHHHHHHHHHHHHHHHHHHHTTSSSPPPHHHHHHHHHHHHHHHHHH--HHHHHHHHHHHHHHHHHHHHHHHHHHHHHHHHHHHHHHTT--TTS-SS-TT-SSPPBPTTSSSPBPEEEEETTEEEEEE-TTT----SSSPPTTSPPGGG---EEEEEE--

pLDDT: mean 82.5, std 14.05, range [39.0, 98.56]

Radius of gyration: 23.06 Å; Cα contacts (8 Å, |Δi|>4): 515; chains: 1; bounding box: 57×36×71 Å

Nearest PDB structures (foldseek):
  8e0o-assembly1_B  TM=4.177E-01  e=2.863E+00  synthetic construct
  8evm-assembly1_A  TM=3.220E-01  e=2.093E+00  synthetic construct
  9dze-assembly1_B  TM=2.649E-01  e=3.423E+00  synthetic construct
  5cwq-assembly1_A  TM=2.662E-01  e=4.896E+00  synthetic construct

Sequence (377 aa):
DAALTEENSPSQDPPFTVDASAPEATAILERHAATLDLLRRAIDRPGCRFERDWSRPSFDMLLEEAQSMRKAARLLALAARRAAADGDGAGALADIVRIHRLGLQAASEPFLVSCLVGQAIDRLALEALADTLPRLDEADLRLLDEEPVRDFLATSITCQRAFLGDEAVVLATLGDLADGSRRTSTMALLGAWHQSSKSPQAYPLDRLFSLLYRCFILPADIAGYRHIMRRYQDVVGSTLFAKPDPHPAVVKQATAIEDELESRGGFVSLLLAPSLSGAIAAQMRGKTLHDVAGVLVAATRARLAGESLAASPVPAALAALPRDPFTADKPLFAKRSDDGWVVYSVGPDGEDDGGPAARGADAENGSDDVGLRMPVR